Protein 9CCR (pdb70)

Structure (mmCIF, N/CA/C/O backbone):
data_9CCR
#
_entry.id   9CCR
#
_cell.length_a   73.769
_cell.length_b   90.055
_cell.length_c   95.718
_cell.angle_alpha   90.000
_cell.angle_beta   90.000
_cell.angle_gamma   90.000
#
_symmetry.space_group_name_H-M   'P 21 21 21'
#
loop_
_entity.id
_entity.type
_entity.pdbx_description
1 polymer Thioesterase
2 non-polymer 'POTASSIUM ION'
3 non-polymer DODECYL-COA
4 water water
#
loop_
_atom_site.group_PDB
_atom_site.id
_atom_site.type_symbol
_atom_site.label_atom_id
_atom_site.label_alt_id
_atom_site.label_comp_id
_atom_site.label_asym_id
_atom_site.label_entity_id
_atom_site.label_seq_id
_atom_site.pdbx_PDB_ins_code
_atom_site.Cartn_x
_atom_site.Cartn_y
_atom_site.Cartn_z
_atom_site.occupancy
_atom_site.B_iso_or_equiv
_atom_site.auth_seq_id
_atom_site.auth_comp_id
_atom_site.auth_asym_id
_atom_site.auth_atom_id
_atom_site.pdbx_PDB_model_num
ATOM 1 N N . ALA A 1 27 ? -8.34198 -7.68852 -8.80905 1.000 63.08946 3 ALA A N 1
ATOM 2 C CA . ALA A 1 27 ? -7.89605 -8.21093 -7.52154 1.000 54.85212 3 ALA A CA 1
ATOM 3 C C . ALA A 1 27 ? -6.66699 -7.45207 -7.05990 1.000 50.60250 3 ALA A C 1
ATOM 4 O O . ALA A 1 27 ? -5.75267 -7.20254 -7.84371 1.000 55.67454 3 ALA A O 1
ATOM 10 N N . TYR A 1 28 ? -6.63435 -7.06498 -5.79060 1.000 47.10699 4 TYR A N 1
ATOM 11 C CA . TYR A 1 28 ? -5.46939 -6.37286 -5.26047 1.000 38.05992 4 TYR A CA 1
ATOM 12 C C . TYR A 1 28 ? -5.22513 -6.82009 -3.82788 1.000 38.59631 4 TYR A C 1
ATOM 13 O O . TYR A 1 28 ? -6.13046 -7.27779 -3.13595 1.000 44.26541 4 TYR A O 1
ATOM 31 N N . PHE A 1 29 ? -3.98356 -6.67999 -3.39512 1.000 37.72508 5 PHE A N 1
ATOM 32 C CA . PHE A 1 29 ? -3.60700 -6.89586 -2.01027 1.000 36.70482 5 PHE A CA 1
ATOM 33 C C . PHE A 1 29 ? -3.46302 -5.52896 -1.35358 1.000 33.93757 5 PHE A C 1
ATOM 34 O O . PHE A 1 29 ? -2.77013 -4.65149 -1.88313 1.000 33.21191 5 PHE A O 1
ATOM 51 N N . GLU A 1 30 ? -4.09676 -5.34627 -0.18869 1.000 34.05197 6 GLU A N 1
ATOM 52 C CA . GLU A 1 30 ? -4.19907 -4.02391 0.41859 1.000 36.16582 6 GLU A CA 1
ATOM 53 C C . GLU A 1 30 ? -3.33728 -3.90732 1.67343 1.000 32.36664 6 GLU A C 1
ATOM 54 O O . GLU A 1 30 ? -3.33498 -4.80811 2.52037 1.000 36.29231 6 GLU A O 1
ATOM 66 N N . TYR A 1 31 ? -2.62512 -2.78457 1.76891 1.000 30.38975 7 TYR A N 1
ATOM 67 C CA . TYR A 1 31 ? -1.86484 -2.33558 2.92898 1.000 38.37016 7 TYR A CA 1
ATOM 68 C C . TYR A 1 31 ? -2.40575 -0.96746 3.32636 1.000 31.63667 7 TYR A C 1
ATOM 69 O O . TYR A 1 31 ? -2.55886 -0.08469 2.47862 1.000 31.51054 7 TYR A O 1
ATOM 87 N N . ARG A 1 32 ? -2.69877 -0.78105 4.60944 1.000 30.73288 8 ARG A N 1
ATOM 88 C CA . ARG A 1 32 ? -3.16939 0.51201 5.08008 1.000 29.03455 8 ARG A CA 1
ATOM 89 C C . ARG A 1 32 ? -2.17699 1.08729 6.06987 1.000 33.62916 8 ARG A C 1
ATOM 90 O O . ARG A 1 32 ? -1.57127 0.35156 6.85453 1.000 34.92975 8 ARG A O 1
ATOM 111 N N . HIS A 1 33 ? -2.05670 2.41035 6.05554 1.000 31.06579 9 HIS A N 1
ATOM 112 C CA . HIS A 1 33 ? -1.07658 3.10784 6.88612 1.000 33.42218 9 HIS A CA 1
ATOM 113 C C . HIS A 1 33 ? -1.63963 4.44578 7.33051 1.000 28.20708 9 HIS A C 1
ATOM 114 O O . HIS A 1 33 ? -2.12165 5.22877 6.49798 1.000 28.74765 9 HIS A O 1
ATOM 128 N N . LEU A 1 34 ? -1.60473 4.69353 8.64519 1.000 29.91147 10 LEU A N 1
ATOM 129 C CA . LEU A 1 34 ? -1.86275 6.02538 9.16268 1.000 29.00929 10 LEU A CA 1
ATOM 130 C C . LEU A 1 34 ? -0.63226 6.88286 8.91388 1.000 26.09513 10 LEU A C 1
ATOM 131 O O . LEU A 1 34 ? 0.45635 6.58436 9.42759 1.000 28.89286 10 LEU A O 1
ATOM 147 N N . VAL A 1 35 ? -0.81316 7.96058 8.16388 1.000 27.07304 11 VAL A N 1
ATOM 148 C CA . VAL A 1 35 ? 0.30316 8.83138 7.80477 1.000 23.07909 11 VAL A CA 1
ATOM 149 C C . VAL A 1 35 ? 0.79809 9.52212 9.06792 1.000 26.51763 11 VAL A C 1
ATOM 150 O O . VAL A 1 35 ? 0.00477 10.13344 9.78426 1.000 25.50718 11 VAL A O 1
ATOM 163 N N . THR A 1 36 ? 2.10848 9.43228 9.33023 1.000 28.50161 12 THR A N 1
ATOM 164 C CA . THR A 1 36 ? 2.73166 9.88370 10.57611 1.000 27.51449 12 THR A CA 1
ATOM 165 C C . THR A 1 36 ? 3.28781 11.29477 10.39219 1.000 26.96888 12 THR A C 1
ATOM 166 O O . THR A 1 36 ? 3.40179 11.78184 9.27612 1.000 26.66911 12 THR A O 1
ATOM 177 N N . PHE A 1 37 ? 3.67593 11.93880 11.50845 1.000 26.33306 13 PHE A N 1
ATOM 178 C CA . PHE A 1 37 ? 4.36622 13.22425 11.35669 1.000 26.15631 13 PHE A CA 1
ATOM 179 C C . PHE A 1 37 ? 5.71369 13.04060 10.64673 1.000 23.20313 13 PHE A C 1
ATOM 180 O O . PHE A 1 37 ? 6.10985 13.88252 9.83164 1.000 26.32558 13 PHE A O 1
ATOM 197 N N . ALA A 1 38 ? 6.40102 11.93110 10.93078 1.000 26.20954 14 ALA A N 1
ATOM 198 C CA . ALA A 1 38 ? 7.68958 11.64363 10.34873 1.000 21.92377 14 ALA A CA 1
ATOM 199 C C . ALA A 1 38 ? 7.59278 11.53125 8.83525 1.000 24.19739 14 ALA A C 1
ATOM 200 O O . ALA A 1 38 ? 8.55954 11.82393 8.13799 1.000 25.82051 14 ALA A O 1
ATOM 207 N N . ASP A 1 39 ? 6.41812 11.10316 8.33122 1.000 23.08819 15 ASP A N 1
ATOM 208 C CA . ASP A 1 39 ? 6.17084 10.95831 6.90397 1.000 23.44712 15 ASP A CA 1
ATOM 209 C C . ASP A 1 39 ? 6.13831 12.29660 6.18174 1.000 22.69301 15 ASP A C 1
ATOM 210 O O . ASP A 1 39 ? 6.25783 12.32493 4.94895 1.000 23.57792 15 ASP A O 1
ATOM 219 N N . THR A 1 40 ? 5.89457 13.38848 6.90994 1.000 22.75508 16 THR A N 1
ATOM 220 C CA . THR A 1 40 ? 5.69858 14.68119 6.29288 1.000 24.34210 16 THR A CA 1
ATOM 221 C C . THR A 1 40 ? 7.01739 15.42397 6.18431 1.000 23.36307 16 THR A C 1
ATOM 222 O O . THR A 1 40 ? 8.04432 14.99394 6.70933 1.000 25.26174 16 THR A O 1
ATOM 233 N N . ASN A 1 41 ? 6.98245 16.52052 5.41362 1.000 26.10715 17 ASN A N 1
ATOM 234 C CA . ASN A 1 41 ? 8.09263 17.44865 5.31622 1.000 24.04876 17 ASN A CA 1
ATOM 235 C C . ASN A 1 41 ? 7.54566 18.86612 5.45708 1.000 25.55389 17 ASN A C 1
ATOM 236 O O . ASN A 1 41 ? 6.35237 19.06341 5.60942 1.000 27.46767 17 ASN A O 1
ATOM 247 N N . LEU A 1 42 ? 8.44204 19.85110 5.40835 1.000 24.93173 18 LEU A N 1
ATOM 248 C CA . LEU A 1 42 ? 8.08368 21.23407 5.68548 1.000 24.97940 18 LEU A CA 1
ATOM 249 C C . LEU A 1 42 ? 7.02197 21.78599 4.73607 1.000 34.48641 18 LEU A C 1
ATOM 250 O O . LEU A 1 42 ? 6.33171 22.72969 5.10505 1.000 30.07616 18 LEU A O 1
ATOM 266 N N . VAL A 1 43 ? 6.91652 21.27776 3.50063 1.000 28.60409 19 VAL A N 1
ATOM 267 C CA . VAL A 1 43 ? 5.81298 21.69254 2.63017 1.000 36.86673 19 VAL A CA 1
ATOM 268 C C . VAL A 1 43 ? 4.45842 21.34367 3.23650 1.000 37.15297 19 VAL A C 1
ATOM 269 O O . VAL A 1 43 ? 3.43978 21.93760 2.86039 1.000 40.37242 19 VAL A O 1
ATOM 282 N N . GLY A 1 44 ? 4.41035 20.39825 4.16951 1.000 32.95317 20 GLY A N 1
ATOM 283 C CA . GLY A 1 44 ? 3.16954 20.02062 4.81663 1.000 32.63812 20 GLY A CA 1
ATOM 284 C C . GLY A 1 44 ? 2.53804 18.74331 4.31138 1.000 33.46358 20 GLY A C 1
ATOM 285 O O . GLY A 1 44 ? 1.49303 18.33226 4.83636 1.000 34.90379 20 GLY A O 1
ATOM 289 N N . ASN A 1 45 ? 3.12769 18.10092 3.31405 1.000 26.40476 21 ASN A N 1
ATOM 290 C CA . ASN A 1 45 ? 2.59185 16.88527 2.73143 1.000 24.78409 21 ASN A CA 1
ATOM 291 C C . ASN A 1 45 ? 3.58187 15.75599 2.97250 1.000 22.09142 21 ASN A C 1
ATOM 292 O O . ASN A 1 45 ? 4.59829 15.92597 3.63992 1.000 24.11090 21 ASN A O 1
ATOM 303 N N . VAL A 1 46 ? 3.23471 14.57714 2.48769 1.000 23.32557 22 VAL A N 1
ATOM 304 C CA . VAL A 1 46 ? 4.07684 13.40474 2.66991 1.000 22.73458 22 VAL A CA 1
ATOM 305 C C . VAL A 1 46 ? 5.26267 13.47446 1.71187 1.000 24.85161 22 VAL A C 1
ATOM 306 O O . VAL A 1 46 ? 5.09456 13.56249 0.49470 1.000 24.46202 22 VAL A O 1
ATOM 319 N N . TYR A 1 47 ? 6.46924 13.40091 2.26253 1.000 22.52660 23 TYR A N 1
ATOM 320 C CA . TYR A 1 47 ? 7.68002 13.39375 1.45271 1.000 26.96447 23 TYR A CA 1
ATOM 321 C C . TYR A 1 47 ? 7.65813 12.22249 0.47670 1.000 22.77186 23 TYR A C 1
ATOM 322 O O . TYR A 1 47 ? 7.28151 11.09399 0.82542 1.000 22.67982 23 TYR A O 1
ATOM 340 N N . PHE A 1 48 ? 8.10210 12.48717 -0.76184 1.000 21.36966 24 PHE A N 1
ATOM 341 C CA . PHE A 1 48 ? 7.79373 11.57778 -1.86508 1.000 23.11893 24 PHE A CA 1
ATOM 342 C C . PHE A 1 48 ? 8.35097 10.17538 -1.66041 1.000 24.25480 24 PHE A C 1
ATOM 343 O O . PHE A 1 48 ? 7.71475 9.20204 -2.07923 1.000 25.19850 24 PHE A O 1
ATOM 360 N N . THR A 1 49 ? 9.50980 10.03251 -1.00589 1.000 22.99664 25 THR A N 1
ATOM 361 C CA . THR A 1 49 ? 10.07989 8.69299 -0.89860 1.000 23.85820 25 THR A CA 1
ATOM 362 C C . THR A 1 49 ? 9.23394 7.75118 -0.03700 1.000 27.66212 25 THR A C 1
ATOM 363 O O . THR A 1 49 ? 9.37261 6.53088 -0.17141 1.000 23.87476 25 THR A O 1
ATOM 374 N N . ASN A 1 50 ? 8.38152 8.27278 0.84975 1.000 26.06216 26 ASN A N 1
ATOM 375 C CA . ASN A 1 50 ? 7.59959 7.38477 1.70996 1.000 22.49232 26 ASN A CA 1
ATOM 376 C C . ASN A 1 50 ? 6.60132 6.57178 0.90167 1.000 25.64486 26 ASN A C 1
ATOM 377 O O . ASN A 1 50 ? 6.28397 5.44449 1.27413 1.000 25.98310 26 ASN A O 1
ATOM 388 N N . TYR A 1 51 ? 6.13551 7.09763 -0.23240 1.000 22.72565 27 TYR A N 1
ATOM 389 C CA . TYR A 1 51 ? 5.23706 6.32505 -1.09706 1.000 25.61099 27 TYR A CA 1
ATOM 390 C C . TYR A 1 51 ? 5.93942 5.08728 -1.64630 1.000 27.60688 27 TYR A C 1
ATOM 391 O O . TYR A 1 51 ? 5.30253 4.02636 -1.85755 1.000 25.70269 27 TYR A O 1
ATOM 409 N N A LEU A 1 52 ? 7.24106 5.21101 -1.92181 0.580 25.05687 28 LEU A N 1
ATOM 410 N N B LEU A 1 52 ? 7.24404 5.20132 -1.90598 0.420 25.02591 28 LEU A N 1
ATOM 411 C CA A LEU A 1 52 ? 8.03017 4.06578 -2.34916 0.580 27.74589 28 LEU A CA 1
ATOM 412 C CA B LEU A 1 52 ? 8.02305 4.05146 -2.34284 0.420 27.69984 28 LEU A CA 1
ATOM 413 C C A LEU A 1 52 ? 8.26262 3.10591 -1.19173 0.580 27.14738 28 LEU A C 1
ATOM 414 C C B LEU A 1 52 ? 8.27458 3.09702 -1.18739 0.420 27.13331 28 LEU A C 1
ATOM 415 O O A LEU A 1 52 ? 8.15051 1.88851 -1.36524 0.580 25.04763 28 LEU A O 1
ATOM 416 O O B LEU A 1 52 ? 8.19871 1.87622 -1.35994 0.420 25.01898 28 LEU A O 1
ATOM 447 N N . SER A 1 53 ? 8.58712 3.63233 -0.00165 1.000 23.93502 29 SER A N 1
ATOM 448 C CA . SER A 1 53 ? 8.70425 2.77534 1.18140 1.000 24.25820 29 SER A CA 1
ATOM 449 C C . SER A 1 53 ? 7.46340 1.90131 1.37269 1.000 24.24386 29 SER A C 1
ATOM 450 O O . SER A 1 53 ? 7.57048 0.72721 1.74823 1.000 26.88729 29 SER A O 1
ATOM 458 N N . TRP A 1 54 ? 6.27621 2.47825 1.18389 1.000 24.86144 30 TRP A N 1
ATOM 459 C CA . TRP A 1 54 ? 5.04630 1.70766 1.39215 1.000 25.17052 30 TRP A CA 1
ATOM 460 C C . TRP A 1 54 ? 4.91205 0.57327 0.38324 1.000 25.36651 30 TRP A C 1
ATOM 461 O O . TRP A 1 54 ? 4.18874 -0.38664 0.64790 1.000 28.94789 30 TRP A O 1
ATOM 482 N N . GLN A 1 55 ? 5.56484 0.67419 -0.77049 1.000 24.13072 31 GLN A N 1
ATOM 483 C CA . GLN A 1 55 ? 5.55593 -0.45414 -1.70208 1.000 26.76075 31 GLN A CA 1
ATOM 484 C C . GLN A 1 55 ? 6.20033 -1.66781 -1.05411 1.000 28.39991 31 GLN A C 1
ATOM 485 O O . GLN A 1 55 ? 5.67183 -2.78346 -1.12795 1.000 29.83668 31 GLN A O 1
ATOM 499 N N . GLY A 1 56 ? 7.35521 -1.46442 -0.41715 1.000 30.30458 32 GLY A N 1
ATOM 500 C CA . GLY A 1 56 ? 8.00447 -2.55245 0.30432 1.000 32.65214 32 GLY A CA 1
ATOM 501 C C . GLY A 1 56 ? 7.18055 -3.06179 1.47116 1.000 32.86789 32 GLY A C 1
ATOM 502 O O . GLY A 1 56 ? 7.05587 -4.26820 1.68683 1.000 33.35304 32 GLY A O 1
ATOM 506 N N . ALA A 1 57 ? 6.62933 -2.14437 2.27251 1.000 30.64823 33 ALA A N 1
ATOM 507 C CA . ALA A 1 57 ? 5.81716 -2.57625 3.40186 1.000 33.38254 33 ALA A CA 1
ATOM 508 C C . ALA A 1 57 ? 4.62317 -3.38250 2.92537 1.000 35.30812 33 ALA A C 1
ATOM 509 O O . ALA A 1 57 ? 4.21032 -4.35167 3.57410 1.000 34.40738 33 ALA A O 1
ATOM 516 N N . CYS A 1 58 ? 4.05918 -2.99443 1.78659 1.000 29.59495 34 CYS A N 1
ATOM 517 C CA . CYS A 1 58 ? 2.89223 -3.69911 1.28297 1.000 28.80903 34 CYS A CA 1
ATOM 518 C C . CYS A 1 58 ? 3.29361 -5.08289 0.80529 1.000 32.70011 34 CYS A C 1
ATOM 519 O O . CYS A 1 58 ? 2.64259 -6.08004 1.12516 1.000 35.50580 34 CYS A O 1
ATOM 527 N N . ALA A 1 59 ? 4.37260 -5.15046 0.03276 1.000 31.99873 35 ALA A N 1
ATOM 528 C CA . ALA A 1 59 ? 4.81627 -6.42748 -0.51616 1.000 36.77230 35 ALA A CA 1
ATOM 529 C C . ALA A 1 59 ? 5.23075 -7.38842 0.58542 1.000 39.06614 35 ALA A C 1
ATOM 530 O O . ALA A 1 59 ? 4.99206 -8.59774 0.48141 1.000 38.07501 35 ALA A O 1
ATOM 537 N N A GLU A 1 60 ? 5.82051 -6.87153 1.66006 0.440 36.81678 36 GLU A N 1
ATOM 538 N N B GLU A 1 60 ? 5.86922 -6.86878 1.64640 0.560 36.80475 36 GLU A N 1
ATOM 539 C CA A GLU A 1 60 ? 6.21968 -7.73252 2.76486 0.440 38.75167 36 GLU A CA 1
ATOM 540 C CA B GLU A 1 60 ? 6.21802 -7.69267 2.80449 0.560 38.77653 36 GLU A CA 1
ATOM 541 C C A GLU A 1 60 ? 5.00482 -8.29446 3.49386 0.440 38.82615 36 GLU A C 1
ATOM 542 C C B GLU A 1 60 ? 4.97536 -8.30660 3.42615 0.560 38.82324 36 GLU A C 1
ATOM 543 O O A GLU A 1 60 ? 4.99002 -9.47151 3.87254 0.440 40.80949 36 GLU A O 1
ATOM 544 O O B GLU A 1 60 ? 4.92343 -9.51197 3.69794 0.560 40.71110 36 GLU A O 1
ATOM 567 N N . ARG A 1 61 ? 3.96619 -7.47809 3.68274 1.000 36.03735 37 ARG A N 1
ATOM 568 C CA . ARG A 1 61 ? 2.72645 -7.99081 4.24299 1.000 45.14357 37 ARG A CA 1
ATOM 569 C C . ARG A 1 61 ? 2.17003 -9.09241 3.35497 1.000 42.78208 37 ARG A C 1
ATOM 570 O O . ARG A 1 61 ? 1.68044 -10.11615 3.84634 1.000 43.07892 37 ARG A O 1
ATOM 591 N N . PHE A 1 62 ? 2.29126 -8.92430 2.02924 1.000 39.38691 38 PHE A N 1
ATOM 592 C CA . PHE A 1 62 ? 1.80758 -9.94442 1.10813 1.000 44.00173 38 PHE A CA 1
ATOM 593 C C . PHE A 1 62 ? 2.59055 -11.24058 1.26676 1.000 43.96271 38 PHE A C 1
ATOM 594 O O . PHE A 1 62 ? 2.00756 -12.33145 1.30164 1.000 45.42621 38 PHE A O 1
ATOM 611 N N . LEU A 1 63 ? 3.92218 -11.13828 1.34891 1.000 44.03859 39 LEU A N 1
ATOM 612 C CA . LEU A 1 63 ? 4.75436 -12.32687 1.49421 1.000 43.90668 39 LEU A CA 1
ATOM 613 C C . LEU A 1 63 ? 4.42232 -13.06323 2.78257 1.000 44.01945 39 LEU A C 1
ATOM 614 O O . LEU A 1 63 ? 4.25605 -14.29099 2.79295 1.000 51.94155 39 LEU A O 1
ATOM 630 N N . ALA A 1 64 ? 4.33837 -12.32764 3.88470 1.000 51.83350 40 ALA A N 1
ATOM 631 C CA . ALA A 1 64 ? 4.07157 -12.96742 5.16417 1.000 52.81477 40 ALA A CA 1
ATOM 632 C C . ALA A 1 64 ? 2.78939 -13.78169 5.10245 1.000 60.29027 40 ALA A C 1
ATOM 633 O O . ALA A 1 64 ? 2.74914 -14.93872 5.54330 1.000 60.90938 40 ALA A O 1
ATOM 640 N N . GLU A 1 65 ? 1.73989 -13.21167 4.51520 1.000 50.60473 41 GLU A N 1
ATOM 641 C CA . GLU A 1 65 ? 0.44982 -13.88566 4.51107 1.000 55.99676 41 GLU A CA 1
ATOM 642 C C . GLU A 1 65 ? 0.33851 -14.94862 3.42710 1.000 52.50487 41 GLU A C 1
ATOM 643 O O . GLU A 1 65 ? -0.35340 -15.94701 3.63121 1.000 58.98846 41 GLU A O 1
ATOM 655 N N . LYS A 1 66 ? 0.98599 -14.76654 2.27122 1.000 56.97129 42 LYS A N 1
ATOM 656 C CA . LYS A 1 66 ? 0.69382 -15.59136 1.10478 1.000 59.80232 42 LYS A CA 1
ATOM 657 C C . LYS A 1 66 ? 1.83501 -16.48334 0.64133 1.000 62.45942 42 LYS A C 1
ATOM 658 O O . LYS A 1 66 ? 1.58807 -17.37587 -0.17537 1.000 61.54243 42 LYS A O 1
ATOM 677 N N . ALA A 1 67 ? 3.06486 -16.28378 1.11746 1.000 55.47032 43 ALA A N 1
ATOM 678 C CA . ALA A 1 67 ? 4.21664 -17.03482 0.61176 1.000 53.11941 43 ALA A CA 1
ATOM 679 C C . ALA A 1 67 ? 5.14725 -17.41307 1.76018 1.000 54.90744 43 ALA A C 1
ATOM 680 O O . ALA A 1 67 ? 6.31480 -17.01175 1.79431 1.000 49.02123 43 ALA A O 1
ATOM 687 N N . PRO A 1 68 ? 4.66477 -18.24150 2.69960 1.000 51.70977 44 PRO A N 1
ATOM 688 C CA . PRO A 1 68 ? 5.50712 -18.61751 3.84718 1.000 49.86848 44 PRO A CA 1
ATOM 689 C C . PRO A 1 68 ? 6.75373 -19.39034 3.46911 1.000 59.97475 44 PRO A C 1
ATOM 690 O O . PRO A 1 68 ? 7.80724 -19.17899 4.08421 1.000 59.64589 44 PRO A O 1
ATOM 701 N N . LYS A 1 69 ? 6.67216 -20.30808 2.50042 1.000 56.12426 45 LYS A N 1
ATOM 702 C CA . LYS A 1 69 ? 7.87369 -21.04318 2.12292 1.000 54.67601 45 LYS A CA 1
ATOM 703 C C . LYS A 1 69 ? 8.93279 -20.07546 1.61556 1.000 54.71012 45 LYS A C 1
ATOM 704 O O . LYS A 1 69 ? 10.10807 -20.16794 1.98716 1.000 53.92590 45 LYS A O 1
ATOM 723 N N . THR A 1 70 ? 8.51649 -19.10483 0.80714 1.000 47.63596 46 THR A N 1
ATOM 724 C CA . THR A 1 70 ? 9.44911 -18.11854 0.28200 1.000 54.33406 46 THR A CA 1
ATOM 725 C C . THR A 1 70 ? 9.99735 -17.23451 1.39426 1.000 52.74916 46 THR A C 1
ATOM 726 O O . THR A 1 70 ? 11.19842 -16.94744 1.43013 1.000 50.95985 46 THR A O 1
ATOM 737 N N . VAL A 1 71 ? 9.13114 -16.79091 2.30701 1.000 54.86975 47 VAL A N 1
ATOM 738 C CA . VAL A 1 71 ? 9.59560 -16.02767 3.46467 1.000 53.00738 47 VAL A CA 1
ATOM 739 C C . VAL A 1 71 ? 10.58575 -16.84807 4.27676 1.000 55.46528 47 VAL A C 1
ATOM 740 O O . VAL A 1 71 ? 11.58106 -16.32166 4.78714 1.000 57.66911 47 VAL A O 1
ATOM 753 N N . ALA A 1 72 ? 10.33573 -18.15070 4.41107 1.000 56.65158 48 ALA A N 1
ATOM 754 C CA . ALA A 1 72 ? 11.28477 -18.99568 5.12209 1.000 58.52722 48 ALA A CA 1
ATOM 755 C C . ALA A 1 72 ? 12.64480 -18.97951 4.43188 1.000 64.70199 48 ALA A C 1
ATOM 756 O O . ALA A 1 72 ? 13.68521 -18.83511 5.08451 1.000 64.41671 48 ALA A O 1
ATOM 763 N N . ARG A 1 73 ? 12.66088 -19.11949 3.10466 1.000 53.08218 49 ARG A N 1
ATOM 764 C CA . ARG A 1 73 ? 13.93507 -19.05658 2.39681 1.000 60.81336 49 ARG A CA 1
ATOM 765 C C . ARG A 1 73 ? 14.58631 -17.68317 2.54156 1.000 55.62543 49 ARG A C 1
ATOM 766 O O . ARG A 1 73 ? 15.81826 -17.57112 2.52623 1.000 57.63362 49 ARG A O 1
ATOM 787 N N . MET A 1 74 ? 13.78360 -16.63278 2.68705 1.000 59.17426 50 MET A N 1
ATOM 788 C CA . MET A 1 74 ? 14.33776 -15.30073 2.89982 1.000 59.70621 50 MET A CA 1
ATOM 789 C C . MET A 1 74 ? 14.95985 -15.13929 4.28446 1.000 71.98490 50 MET A C 1
ATOM 790 O O . MET A 1 74 ? 15.65821 -14.14523 4.51764 1.000 60.55701 50 MET A O 1
ATOM 804 N N . HIS A 1 75 ? 14.71553 -16.07205 5.21271 1.000 67.85571 51 HIS A N 1
ATOM 805 C CA . HIS A 1 75 ? 15.47800 -16.07885 6.45496 1.000 67.65295 51 HIS A CA 1
ATOM 806 C C . HIS A 1 75 ? 16.87421 -16.62954 6.23254 1.000 71.95489 51 HIS A C 1
ATOM 807 O O . HIS A 1 75 ? 17.78855 -16.31322 7.00175 1.000 66.43423 51 HIS A O 1
ATOM 821 N N . ASP A 1 76 ? 17.04833 -17.44060 5.19109 1.000 61.09054 52 ASP A N 1
ATOM 822 C CA . ASP A 1 76 ? 18.32637 -18.06738 4.88853 1.000 68.27520 52 ASP A CA 1
ATOM 823 C C . ASP A 1 76 ? 19.10551 -17.23845 3.86983 1.000 68.83398 52 ASP A C 1
ATOM 824 O O . ASP A 1 76 ? 19.81666 -16.29839 4.24015 1.000 64.41601 52 ASP A O 1
ATOM 833 N N . ASP A 1 77 ? 18.96059 -17.56149 2.58182 1.000 61.56696 53 ASP A N 1
ATOM 834 C CA . ASP A 1 77 ? 19.79180 -16.96487 1.54635 1.000 64.16736 53 ASP A CA 1
ATOM 835 C C . ASP A 1 77 ? 19.02339 -16.29524 0.41451 1.000 62.50204 53 ASP A C 1
ATOM 836 O O . ASP A 1 77 ? 19.66021 -15.77162 -0.50534 1.000 57.02225 53 ASP A O 1
ATOM 845 N N . LEU A 1 78 ? 17.69209 -16.27644 0.44720 1.000 56.34840 54 LEU A N 1
ATOM 846 C CA . LEU A 1 78 ? 16.91630 -15.70837 -0.64740 1.000 55.30329 54 LEU A CA 1
ATOM 847 C C . LEU A 1 78 ? 16.72527 -14.21673 -0.40678 1.000 58.01813 54 LEU A C 1
ATOM 848 O O . LEU A 1 78 ? 16.12382 -13.81777 0.60065 1.000 53.44344 54 LEU A O 1
ATOM 864 N N . ALA A 1 79 ? 17.20309 -13.39532 -1.34626 1.000 45.76964 55 ALA A N 1
ATOM 865 C CA . ALA A 1 79 ? 17.06265 -11.94484 -1.26494 1.000 47.84322 55 ALA A CA 1
ATOM 866 C C . ALA A 1 79 ? 16.30605 -11.45160 -2.48542 1.000 41.46564 55 ALA A C 1
ATOM 867 O O . ALA A 1 79 ? 16.75660 -11.64917 -3.62154 1.000 45.57052 55 ALA A O 1
ATOM 874 N N . LEU A 1 80 ? 15.15889 -10.82269 -2.25341 1.000 43.15469 56 LEU A N 1
ATOM 875 C CA . LEU A 1 80 ? 14.40439 -10.17134 -3.31738 1.000 43.21476 56 L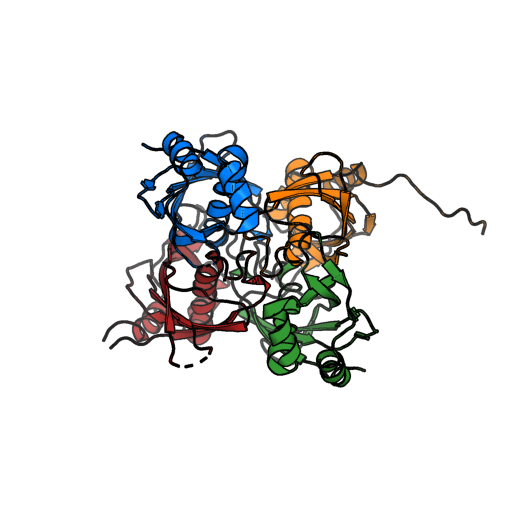EU A CA 1
ATOM 876 C C . LEU A 1 80 ? 14.86320 -8.72377 -3.40102 1.000 45.72670 56 LEU A C 1
ATOM 877 O O . LEU A 1 80 ? 14.60038 -7.93996 -2.48560 1.000 46.82837 56 LEU A O 1
ATOM 893 N N . VAL A 1 81 ? 15.51155 -8.36014 -4.51190 1.000 36.05388 57 VAL A N 1
ATOM 894 C CA . VAL A 1 81 ? 16.16854 -7.06369 -4.65089 1.000 35.02909 57 VAL A CA 1
ATOM 895 C C . VAL A 1 81 ? 15.46147 -6.22788 -5.71043 1.000 29.65744 57 VAL A C 1
ATOM 896 O O . VAL A 1 81 ? 15.06718 -6.72977 -6.76818 1.000 33.66363 57 VAL A O 1
ATOM 909 N N . THR A 1 82 ? 15.32252 -4.94439 -5.42920 1.000 28.79922 58 THR A N 1
ATOM 910 C CA . THR A 1 82 ? 14.65160 -4.04697 -6.33568 1.000 27.48496 58 THR A CA 1
ATOM 911 C C . THR A 1 82 ? 15.55179 -3.76250 -7.52970 1.000 30.85513 58 THR A C 1
ATOM 912 O O . THR A 1 82 ? 16.71256 -3.39389 -7.36456 1.000 28.18182 58 THR A O 1
ATOM 923 N N . SER A 1 83 ? 15.02840 -3.97064 -8.73327 1.000 26.84779 59 SER A N 1
ATOM 924 C CA . SER A 1 83 ? 15.74890 -3.61663 -9.94721 1.000 26.39194 59 SER A CA 1
ATOM 925 C C . SER A 1 83 ? 15.26624 -2.29057 -10.54727 1.000 25.46873 59 SER A C 1
ATOM 926 O O . SER A 1 83 ? 16.04378 -1.62872 -11.25621 1.000 26.97603 59 SER A O 1
ATOM 934 N N . SER A 1 84 ? 14.03607 -1.87808 -10.27943 1.000 24.92675 60 SER A N 1
ATOM 935 C CA . SER A 1 84 ? 13.57864 -0.54891 -10.68342 1.000 27.72519 60 SER A CA 1
ATOM 936 C C . SER A 1 84 ? 12.32054 -0.19143 -9.91093 1.000 25.82439 60 SER A C 1
ATOM 937 O O . SER A 1 84 ? 11.60624 -1.06668 -9.40642 1.000 27.03392 60 SER A O 1
ATOM 945 N N . CYS A 1 85 ? 12.05265 1.10980 -9.81206 1.000 24.13393 61 CYS A N 1
ATOM 946 C CA . CYS A 1 85 ? 10.78030 1.55381 -9.24263 1.000 23.87284 61 CYS A CA 1
ATOM 947 C C . CYS A 1 85 ? 10.37544 2.87688 -9.86916 1.000 25.22678 61 CYS A C 1
ATOM 948 O O . CYS A 1 85 ? 11.19024 3.57768 -10.47291 1.000 28.90596 61 CYS A O 1
ATOM 956 N N . SER A 1 86 ? 9.09949 3.22634 -9.69413 1.000 24.75877 62 SER A N 1
ATOM 957 C CA . SER A 1 86 ? 8.60017 4.51059 -10.17411 1.000 27.03673 62 SER A CA 1
ATOM 958 C C . SER A 1 86 ? 7.35203 4.86273 -9.38639 1.000 27.96944 62 SER A C 1
ATOM 959 O O . SER A 1 86 ? 6.70019 3.99228 -8.78335 1.000 26.03229 62 SER A O 1
ATOM 967 N N . CYS A 1 87 ? 7.01629 6.15317 -9.42113 1.000 24.31991 63 CYS A N 1
ATOM 968 C CA . CYS A 1 87 ? 5.79833 6.62144 -8.76248 1.000 23.62196 63 CYS A CA 1
ATOM 969 C C . CYS A 1 87 ? 5.38174 7.95308 -9.37408 1.000 27.36777 63 CYS A C 1
ATOM 970 O O . CYS A 1 87 ? 6.22998 8.75793 -9.76352 1.000 26.22630 63 CYS A O 1
ATOM 978 N N . GLU A 1 88 ? 4.06547 8.14462 -9.48547 1.000 25.56286 64 GLU A N 1
ATOM 979 C CA . GLU A 1 88 ? 3.43981 9.37015 -9.96962 1.000 28.31032 64 GLU A CA 1
ATOM 980 C C . GLU A 1 88 ? 2.54300 9.91452 -8.86032 1.000 26.27125 64 GLU A C 1
ATOM 981 O O . GLU A 1 88 ? 1.80987 9.14640 -8.22828 1.000 27.70563 64 GLU A O 1
ATOM 993 N N . PHE A 1 89 ? 2.62773 11.22942 -8.60269 1.000 26.73310 65 PHE A N 1
ATOM 994 C CA . PHE A 1 89 ? 2.00838 11.85495 -7.42799 1.000 26.38036 65 PHE A CA 1
ATOM 995 C C . PHE A 1 89 ? 0.95061 12.82810 -7.92414 1.000 24.51635 65 PHE A C 1
ATOM 996 O O . PHE A 1 89 ? 1.29163 13.88395 -8.46933 1.000 28.43761 65 PHE A O 1
ATOM 1013 N N . PHE A 1 90 ? -0.33177 12.47546 -7.75500 1.000 23.53637 66 PHE A N 1
ATOM 1014 C CA . PHE A 1 90 ? -1.43200 13.25525 -8.30109 1.000 25.27723 66 PHE A CA 1
ATOM 1015 C C . PHE A 1 90 ? -2.04014 14.27024 -7.32488 1.000 25.65722 66 PHE A C 1
ATOM 1016 O O . PHE A 1 90 ? -2.54561 15.30467 -7.78431 1.000 27.58988 66 PHE A O 1
ATOM 1033 N N . SER A 1 91 ? -2.06680 13.96432 -6.02181 1.000 27.31291 67 SER A N 1
ATOM 1034 C CA . SER A 1 91 ? -2.67112 14.81644 -4.99725 1.000 27.18417 67 SER A CA 1
ATOM 1035 C C . SER A 1 91 ? -1.91834 14.56177 -3.71471 1.000 27.28528 67 SER A C 1
ATOM 1036 O O . SER A 1 91 ? -1.38992 13.45933 -3.51371 1.000 28.09339 67 SER A O 1
ATOM 1044 N N . GLU A 1 92 ? -1.91107 15.56484 -2.82956 1.000 28.03426 68 GLU A N 1
ATOM 1045 C CA . GLU A 1 92 ? -1.15149 15.47255 -1.57827 1.000 30.14782 68 GLU A CA 1
ATOM 1046 C C . GLU A 1 92 ? -1.80200 14.53642 -0.56694 1.000 28.47853 68 GLU A C 1
ATOM 1047 O O . GLU A 1 92 ? -3.03008 14.42690 -0.48651 1.000 29.77957 68 GLU A O 1
ATOM 1059 N N . LEU A 1 93 ? -0.95273 13.88124 0.22989 1.000 24.96527 69 LEU A N 1
ATOM 1060 C CA . LEU A 1 93 ? -1.34196 13.30096 1.51918 1.000 27.48441 69 LEU A CA 1
ATOM 1061 C C . LEU A 1 93 ? -0.75577 14.11635 2.66034 1.000 28.70991 69 LEU A C 1
ATOM 1062 O O . LEU A 1 93 ? 0.30044 14.74220 2.52212 1.000 25.57558 69 LEU A O 1
ATOM 1078 N N . TYR A 1 94 ? -1.46143 14.07071 3.79364 1.000 27.53836 70 TYR A N 1
ATOM 1079 C CA . TYR A 1 94 ? -1.17603 14.86136 4.97852 1.000 25.66309 70 TYR A CA 1
ATOM 1080 C C . TYR A 1 94 ? -1.09059 13.94103 6.18802 1.000 26.01246 70 TYR A C 1
ATOM 1081 O O . TYR A 1 94 ? -1.65520 12.84737 6.20449 1.000 26.08918 70 TYR A O 1
ATOM 1099 N N . ALA A 1 95 ? -0.35240 14.38540 7.19884 1.000 26.67166 71 ALA A N 1
ATOM 1100 C CA . ALA A 1 95 ? -0.35801 13.69347 8.48647 1.000 26.76069 71 ALA A CA 1
ATOM 1101 C C . ALA A 1 95 ? -1.78320 13.37506 8.95710 1.000 27.22918 71 ALA A C 1
ATOM 1102 O O . ALA A 1 95 ? -2.69836 14.20071 8.86870 1.000 28.40521 71 ALA A O 1
ATOM 1109 N N . LEU A 1 96 ? -1.97168 12.16348 9.48034 1.000 27.59721 72 LEU A N 1
ATOM 1110 C CA . LEU A 1 96 ? -3.23478 11.65851 10.02592 1.000 30.58421 72 LEU A CA 1
ATOM 1111 C C . LEU A 1 96 ? -4.26740 11.29836 8.95375 1.000 30.53867 72 LEU A C 1
ATOM 1112 O O . LEU A 1 96 ? -5.37383 10.84071 9.31842 1.000 30.77649 72 LEU A O 1
ATOM 1128 N N . ASP A 1 97 ? -3.96171 11.47899 7.67356 1.000 27.97252 73 ASP A N 1
ATOM 1129 C CA . ASP A 1 97 ? -4.65499 10.73716 6.63016 1.000 30.30609 73 ASP A CA 1
ATOM 1130 C C . ASP A 1 97 ? -4.37789 9.25339 6.79665 1.000 32.37577 73 ASP A C 1
ATOM 1131 O O . ASP A 1 97 ? -3.34611 8.85363 7.35602 1.000 29.02455 73 ASP A O 1
ATOM 1140 N N . THR A 1 98 ? -5.30779 8.42932 6.31601 1.000 31.69440 74 THR A N 1
ATOM 1141 C CA . THR A 1 98 ? -5.05474 7.00613 6.11877 1.000 27.72599 74 THR A CA 1
ATOM 1142 C C . THR A 1 98 ? -4.93610 6.71781 4.63469 1.000 30.12285 74 THR A C 1
ATOM 1143 O O . THR A 1 98 ? -5.77927 7.16655 3.85344 1.000 29.56970 74 THR A O 1
ATOM 1154 N N . VAL A 1 99 ? -3.84707 6.05314 4.24159 1.000 26.94628 75 VAL A N 1
ATOM 1155 C CA . VAL A 1 99 ? -3.59940 5.69986 2.83737 1.000 25.02128 75 VAL A CA 1
ATOM 1156 C C . VAL A 1 99 ? -3.81336 4.19982 2.70994 1.000 29.42811 75 VAL A C 1
ATOM 1157 O O . VAL A 1 99 ? -3.41146 3.41677 3.58869 1.000 29.22879 75 VAL A O 1
ATOM 1170 N N . SER A 1 100 ? -4.52278 3.81471 1.65475 1.000 29.73617 76 SER A N 1
ATOM 1171 C CA . SER A 1 100 ? -4.72123 2.42513 1.26917 1.000 30.48818 76 SER A CA 1
ATOM 1172 C C . SER A 1 100 ? -3.82054 2.18730 0.06407 1.000 28.74800 76 SER A C 1
ATOM 1173 O O . SER A 1 100 ? -3.97275 2.85489 -0.97045 1.000 29.57079 76 SER A O 1
ATOM 1181 N N . VAL A 1 101 ? -2.83916 1.30214 0.22164 1.000 28.90090 77 VAL A N 1
ATOM 1182 C CA . VAL A 1 101 ? -1.89193 0.96871 -0.83943 1.000 27.64675 77 VAL A CA 1
ATOM 1183 C C . VAL A 1 101 ? -2.33570 -0.36683 -1.42331 1.000 29.89960 77 VAL A C 1
ATOM 1184 O O . VAL A 1 101 ? -2.46066 -1.36323 -0.70420 1.000 32.92986 77 VAL A O 1
ATOM 1197 N N . ARG A 1 102 ? -2.63767 -0.38582 -2.71772 1.000 30.07705 78 ARG A N 1
ATOM 1198 C CA . ARG A 1 102 ? -3.28442 -1.53326 -3.34504 1.000 26.80024 78 ARG A CA 1
ATOM 1199 C C . ARG A 1 102 ? -2.32006 -2.08371 -4.38737 1.000 29.00697 78 ARG A C 1
ATOM 1200 O O . ARG A 1 102 ? -1.95288 -1.37610 -5.32640 1.000 29.64054 78 ARG A O 1
ATOM 1221 N N . MET A 1 103 ? -1.89759 -3.32726 -4.19948 1.000 28.18362 79 MET A N 1
ATOM 1222 C CA . MET A 1 103 ? -0.87117 -3.95588 -5.02915 1.000 29.25764 79 MET A CA 1
ATOM 1223 C C . MET A 1 103 ? -1.49817 -4.98783 -5.95253 1.000 27.95353 79 MET A C 1
ATOM 1224 O O . MET A 1 103 ? -2.32048 -5.80293 -5.51618 1.000 29.90666 79 MET A O 1
ATOM 1238 N N . SER A 1 104 ? -1.12013 -4.93376 -7.24095 1.000 28.68280 80 SER A N 1
ATOM 1239 C CA . SER A 1 104 ? -1.52166 -5.92132 -8.23309 1.000 29.64092 80 SER A CA 1
ATOM 1240 C C . SER A 1 104 ? -0.28471 -6.36270 -9.00457 1.000 33.15033 80 SER A C 1
ATOM 1241 O O . SER A 1 104 ? 0.77373 -5.72900 -8.93769 1.000 31.14193 80 SER A O 1
ATOM 1249 N N . LEU A 1 105 ? -0.41544 -7.45499 -9.74137 1.000 31.17708 81 LEU A N 1
ATOM 1250 C CA . LEU A 1 105 ? 0.68338 -7.95651 -10.56038 1.000 32.52242 81 LEU A CA 1
ATOM 1251 C C . LEU A 1 105 ? 0.62334 -7.30268 -11.93814 1.000 33.79223 81 LEU A C 1
ATOM 1252 O O . LEU A 1 105 ? -0.41301 -7.33777 -12.60269 1.000 35.21244 81 LEU A O 1
ATOM 1268 N N . VAL A 1 106 ? 1.71747 -6.67693 -12.34871 1.000 29.25419 82 VAL A N 1
ATOM 1269 C CA . VAL A 1 106 ? 1.81178 -6.09628 -13.68059 1.000 29.36267 82 VAL A CA 1
ATOM 1270 C C . VAL A 1 106 ? 2.47655 -7.04875 -14.65804 1.000 37.44182 82 VAL A C 1
ATOM 1271 O O . VAL A 1 106 ? 2.03745 -7.17039 -15.81042 1.000 34.29111 82 VAL A O 1
ATOM 1284 N N . GLY A 1 107 ? 3.50139 -7.75434 -14.20526 1.000 30.50538 83 GLY A N 1
ATOM 1285 C CA . GLY A 1 107 ? 4.17085 -8.69173 -15.09033 1.000 32.26844 83 GLY A CA 1
ATOM 1286 C C . GLY A 1 107 ? 5.08037 -9.61010 -14.31950 1.000 34.67076 83 GLY A C 1
ATOM 1287 O O . GLY A 1 107 ? 5.50454 -9.29824 -13.19947 1.000 30.98382 83 GLY A O 1
ATOM 1291 N N . ILE A 1 108 ? 5.38496 -10.75321 -14.94300 1.000 33.60182 84 ILE A N 1
ATOM 1292 C CA . ILE A 1 108 ? 6.26655 -11.72155 -14.30676 1.000 40.32017 84 ILE A CA 1
ATOM 1293 C C . ILE A 1 108 ? 6.93178 -12.53970 -15.39787 1.000 35.77243 84 ILE A C 1
ATOM 1294 O O . ILE A 1 108 ? 6.28860 -12.91040 -16.38525 1.000 36.98538 84 ILE A O 1
ATOM 1310 N N . ASP A 1 109 ? 8.22113 -12.81605 -15.23015 1.000 36.25857 85 ASP A N 1
ATOM 1311 C CA . ASP A 1 109 ? 8.87526 -13.81671 -16.08355 1.000 37.75010 85 ASP A CA 1
ATOM 1312 C C . ASP A 1 109 ? 9.58571 -14.81401 -15.17016 1.000 47.03012 85 ASP A C 1
ATOM 1313 O O . ASP A 1 109 ? 9.23115 -14.99980 -13.99436 1.000 44.20266 85 ASP A O 1
ATOM 1322 N N . PHE A 1 110 ? 10.60421 -15.48351 -15.70307 1.000 39.95035 86 PHE A N 1
ATOM 1323 C CA . PHE A 1 110 ? 11.25440 -16.53128 -14.92934 1.000 42.47763 86 PHE A CA 1
ATOM 1324 C C . PHE A 1 110 ? 12.10439 -15.98465 -13.79394 1.000 46.66802 86 PHE A C 1
ATOM 1325 O O . PHE A 1 110 ? 12.31339 -16.69507 -12.80811 1.000 49.75579 86 PHE A O 1
ATOM 1342 N N . HIS A 1 111 ? 12.55997 -14.73772 -13.88806 1.000 38.68870 87 HIS A N 1
ATOM 1343 C CA . HIS A 1 111 ? 13.45595 -14.16110 -12.89569 1.000 46.74924 87 HIS A CA 1
ATOM 1344 C C . HIS A 1 111 ? 12.92028 -12.93376 -12.16442 1.000 42.45235 87 HIS A C 1
ATOM 1345 O O . HIS A 1 111 ? 13.36234 -12.67986 -11.03970 1.000 40.56306 87 HIS A O 1
ATOM 1359 N N . GLN A 1 112 ? 12.01139 -12.15512 -12.75644 1.000 34.20274 88 GLN A N 1
ATOM 1360 C CA . GLN A 1 112 ? 11.62947 -10.87093 -12.18309 1.000 35.08884 88 GLN A CA 1
ATOM 1361 C C . GLN A 1 112 ? 10.11252 -10.72517 -12.09328 1.000 31.85803 88 GLN A C 1
ATOM 1362 O O . GLN A 1 112 ? 9.34743 -11.38783 -12.80723 1.000 35.08616 88 GLN A O 1
ATOM 1376 N N . ILE A 1 113 ? 9.70807 -9.83311 -11.20200 1.000 30.46375 89 ILE A N 1
ATOM 1377 C CA . ILE A 1 113 ? 8.31727 -9.59071 -10.85775 1.000 30.02111 89 ILE A CA 1
ATOM 1378 C C . ILE A 1 113 ? 8.10954 -8.09405 -10.86972 1.000 28.89154 89 ILE A C 1
ATOM 1379 O O . ILE A 1 113 ? 8.83242 -7.36641 -10.18579 1.000 33.21735 89 ILE A O 1
ATOM 1395 N N . THR A 1 114 ? 7.08592 -7.63759 -11.57094 1.000 28.65898 90 THR A N 1
ATOM 1396 C CA . THR A 1 114 ? 6.72146 -6.22667 -11.56949 1.000 27.01317 90 THR A CA 1
ATOM 1397 C C . THR A 1 114 ? 5.35707 -6.09546 -10.90928 1.000 29.72246 90 THR A C 1
ATOM 1398 O O . THR A 1 114 ? 4.36966 -6.68466 -11.38022 1.000 28.20898 90 THR A O 1
ATOM 1409 N N A MET A 1 115 ? 5.30727 -5.34156 -9.81484 0.370 28.20002 91 MET A N 1
ATOM 1410 N N B MET A 1 115 ? 5.32937 -5.35180 -9.80548 0.630 28.12395 91 MET A N 1
ATOM 1411 C CA A MET A 1 115 ? 4.08066 -5.08806 -9.07184 0.370 27.62480 91 MET A CA 1
ATOM 1412 C CA B MET A 1 115 ? 4.12708 -5.03927 -9.04555 0.630 27.60775 91 MET A CA 1
ATOM 1413 C C A MET A 1 115 ? 3.63033 -3.65304 -9.30985 0.370 26.18793 91 MET A C 1
ATOM 1414 C C B MET A 1 115 ? 3.64472 -3.64292 -9.41108 0.630 26.15907 91 MET A C 1
ATOM 1415 O O A MET A 1 115 ? 4.45489 -2.73679 -9.34827 0.370 26.85563 91 MET A O 1
ATOM 1416 O O B MET A 1 115 ? 4.45716 -2.74525 -9.64562 0.630 26.89298 91 MET A O 1
ATOM 1443 N N . GLY A 1 116 ? 2.32464 -3.47250 -9.49599 1.000 26.14340 92 GLY A N 1
ATOM 1444 C CA . GLY A 1 116 ? 1.72046 -2.15493 -9.60568 1.000 25.79846 92 GLY A CA 1
ATOM 1445 C C . GLY A 1 116 ? 1.08082 -1.76864 -8.27802 1.000 26.53593 92 GLY A C 1
ATOM 1446 O O . GLY A 1 116 ? 0.60751 -2.62264 -7.54713 1.000 28.34280 92 GLY A O 1
ATOM 1451 N N . PHE A 1 117 ? 1.10394 -0.47310 -7.97696 1.000 24.52755 93 PHE A N 1
ATOM 1452 C CA . PHE A 1 117 ? 0.54467 0.09655 -6.75887 1.000 25.40564 93 PHE A CA 1
ATOM 1453 C C . PHE A 1 117 ? -0.38190 1.25317 -7.08451 1.000 27.68017 93 PHE A C 1
ATOM 1454 O O . PHE A 1 117 ? -0.01277 2.15605 -7.84198 1.000 28.85757 93 PHE A O 1
ATOM 1471 N N . GLU A 1 118 ? -1.58374 1.23111 -6.51614 1.000 27.47969 94 GLU A N 1
ATOM 1472 C CA . GLU A 1 118 ? -2.45677 2.39991 -6.49476 1.000 25.64989 94 GLU A CA 1
ATOM 1473 C C . GLU A 1 118 ? -2.56531 2.87085 -5.05299 1.000 29.66059 94 GLU A C 1
ATOM 1474 O O . GLU A 1 118 ? -2.70255 2.05318 -4.14410 1.000 30.90696 94 GLU A O 1
ATOM 1486 N N . TYR A 1 119 ? -2.48624 4.18081 -4.84930 1.000 26.91183 95 TYR A N 1
ATOM 1487 C CA . TYR A 1 119 ? -2.55563 4.76600 -3.50580 1.000 26.15137 95 TYR A CA 1
ATOM 1488 C C . TYR A 1 119 ? -3.84168 5.57501 -3.37013 1.000 28.35716 95 TYR A C 1
ATOM 1489 O O . TYR A 1 119 ? -4.07422 6.49165 -4.17049 1.000 28.78934 95 TYR A O 1
ATOM 1507 N N . TYR A 1 120 ? -4.66628 5.24331 -2.36277 1.000 30.22917 96 TYR A N 1
ATOM 1508 C CA . TYR A 1 120 ? -5.94681 5.90282 -2.12737 1.000 25.67193 96 TYR A CA 1
ATOM 1509 C C . TYR A 1 120 ? -5.95005 6.57232 -0.76961 1.000 28.79069 96 TYR A C 1
ATOM 1510 O O . TYR A 1 120 ? -5.55235 5.96901 0.23321 1.000 29.99842 96 TYR A O 1
ATOM 1528 N N . ARG A 1 121 ? -6.41218 7.81039 -0.72835 1.000 28.61841 97 ARG A N 1
ATOM 1529 C CA . ARG A 1 121 ? -6.83126 8.37667 0.54853 1.000 29.44790 97 ARG A CA 1
ATOM 1530 C C . ARG A 1 121 ? -8.18238 7.78585 0.92270 1.000 32.44702 97 ARG A C 1
ATOM 1531 O O . ARG A 1 121 ? -9.16297 7.91923 0.17423 1.000 33.00373 97 ARG A O 1
ATOM 1552 N N . VAL A 1 122 ? -8.26330 7.15566 2.08555 1.000 30.48083 98 VAL A N 1
ATOM 1553 C CA . VAL A 1 122 ? -9.49665 6.50435 2.50217 1.000 33.68594 98 VAL A CA 1
ATOM 1554 C C . VAL A 1 122 ? -10.08386 7.25845 3.68784 1.000 42.92691 98 VAL A C 1
ATOM 1555 O O . VAL A 1 122 ? -9.35651 7.80967 4.52148 1.000 35.55957 98 VAL A O 1
ATOM 1568 N N . THR A 1 123 ? -11.40546 7.38687 3.66790 1.000 43.89238 99 THR A N 1
ATOM 1569 C CA . THR A 1 123 ? -12.20176 8.03471 4.70772 1.000 45.56968 99 THR A CA 1
ATOM 1570 C C . THR A 1 123 ? -13.55742 7.34731 4.69699 1.000 60.04558 99 THR A C 1
ATOM 1571 O O . THR A 1 123 ? -13.76062 6.36712 3.97111 1.000 53.19445 99 THR A O 1
ATOM 1582 N N . ASP A 1 124 ? -14.50304 7.88631 5.47155 1.000 62.26468 100 ASP A N 1
ATOM 1583 C CA . ASP A 1 124 ? -15.88345 7.42392 5.38564 1.000 70.18580 100 ASP A CA 1
ATOM 1584 C C . ASP A 1 124 ? -16.54929 7.80404 4.07289 1.000 63.37602 100 ASP A C 1
ATOM 1585 O O . ASP A 1 124 ? -17.70079 7.41055 3.84995 1.000 67.46107 100 ASP A O 1
ATOM 1594 N N . GLY A 1 125 ? -15.87098 8.57094 3.22127 1.000 65.23201 101 GLY A N 1
ATOM 1595 C CA . GLY A 1 125 ? -16.36549 8.87459 1.90282 1.000 59.30873 101 GLY A CA 1
ATOM 1596 C C . GLY A 1 125 ? -15.68823 8.00371 0.87257 1.000 63.16865 101 GLY A C 1
ATOM 1597 O O . GLY A 1 125 ? -14.99791 7.03342 1.20355 1.000 64.02317 101 GLY A O 1
ATOM 1601 N N . PRO A 1 126 ? -15.86461 8.33320 -0.40142 1.000 52.35043 102 PRO A N 1
ATOM 1602 C CA . PRO A 1 126 ? -15.28005 7.49764 -1.45034 1.000 51.36222 102 PRO A CA 1
ATOM 1603 C C . PRO A 1 126 ? -13.76278 7.60450 -1.44891 1.000 52.33253 102 PRO A C 1
ATOM 1604 O O . PRO A 1 126 ? -13.18906 8.66855 -1.20340 1.000 51.16537 102 PRO A O 1
ATOM 1615 N N . ALA A 1 127 ? -13.11525 6.47831 -1.71709 1.000 45.58176 103 ALA A N 1
ATOM 1616 C CA . ALA A 1 127 ? -11.67014 6.45530 -1.80673 1.000 39.61771 103 ALA A CA 1
ATOM 1617 C C . ALA A 1 127 ? -11.22023 7.29160 -2.99799 1.000 47.61018 103 ALA A C 1
ATOM 1618 O O . ALA A 1 127 ? -11.80784 7.22052 -4.08083 1.000 47.80262 103 ALA A O 1
ATOM 1625 N N . ARG A 1 128 ? -10.17256 8.08907 -2.79680 1.000 39.39659 104 ARG A N 1
ATOM 1626 C CA . ARG A 1 128 ? -9.65295 8.98842 -3.82482 1.000 42.35491 104 ARG A CA 1
ATOM 1627 C C . ARG A 1 128 ? -8.23781 8.58677 -4.20809 1.000 36.82893 104 ARG A C 1
ATOM 1628 O O . ARG A 1 128 ? -7.36147 8.49047 -3.34370 1.000 32.67943 104 ARG A O 1
ATOM 1649 N N . LEU A 1 129 ? -8.00050 8.38570 -5.50904 1.000 33.23051 105 LEU A N 1
ATOM 1650 C CA . LEU A 1 129 ? -6.66926 8.00150 -5.97982 1.000 30.64341 105 LEU A CA 1
ATOM 1651 C C . LEU A 1 129 ? -5.73270 9.20397 -5.89970 1.000 29.47415 105 LEU A C 1
ATOM 1652 O O . LEU A 1 129 ? -6.02288 10.24741 -6.49120 1.000 37.38823 105 LEU A O 1
ATOM 1668 N N . VAL A 1 130 ? -4.62493 9.07653 -5.16495 1.000 27.66234 106 VAL A N 1
ATOM 1669 C CA . VAL A 1 130 ? -3.67494 10.16978 -5.00606 1.000 27.04448 106 VAL A CA 1
ATOM 1670 C C . VAL A 1 130 ? -2.31783 9.91341 -5.66549 1.000 26.61774 106 VAL A C 1
ATOM 1671 O O . VAL A 1 130 ? -1.52249 10.86353 -5.78613 1.000 27.36909 106 VAL A O 1
ATOM 1684 N N . ALA A 1 131 ? -1.98474 8.66589 -6.00020 1.000 26.14191 107 ALA A N 1
ATOM 1685 C CA . ALA A 1 131 ? -0.67695 8.30087 -6.55217 1.000 27.07789 107 ALA A CA 1
ATOM 1686 C C . ALA A 1 131 ? -0.80106 6.92085 -7.18335 1.000 24.87422 107 ALA A C 1
ATOM 1687 O O . ALA A 1 131 ? -1.72598 6.17140 -6.87318 1.000 27.54361 107 ALA A O 1
ATOM 1694 N N . ARG A 1 132 ? 0.14166 6.59530 -8.07171 1.000 27.43971 108 ARG A N 1
ATOM 1695 C CA . ARG A 1 132 ? 0.26030 5.25815 -8.64510 1.000 26.28898 108 ARG A CA 1
ATOM 1696 C C . ARG A 1 132 ? 1.74008 5.03500 -8.93768 1.000 28.83274 108 ARG A C 1
ATOM 1697 O O . ARG A 1 132 ? 2.47534 5.96687 -9.28987 1.000 30.15257 108 ARG A O 1
ATOM 1718 N N . GLY A 1 133 ? 2.17372 3.79208 -8.77934 1.000 28.44230 109 GLY A N 1
ATOM 1719 C CA . GLY A 1 133 ? 3.58127 3.47217 -8.92774 1.000 30.95275 109 GLY A CA 1
ATOM 1720 C C . GLY A 1 133 ? 3.78032 2.02007 -9.31290 1.000 28.26077 109 GLY A C 1
ATOM 1721 O O . GLY A 1 133 ? 2.82019 1.25252 -9.44544 1.000 28.23064 109 GLY A O 1
ATOM 1725 N N . GLU A 1 134 ? 5.05073 1.65603 -9.49068 1.000 26.70557 110 GLU A N 1
ATOM 1726 C CA . GLU A 1 134 ? 5.44269 0.30525 -9.86679 1.000 28.02227 110 GLU A CA 1
ATOM 1727 C C . GLU A 1 134 ? 6.79180 0.00016 -9.24138 1.000 27.73810 110 GLU A C 1
ATOM 1728 O O . GLU A 1 134 ? 7.61227 0.89122 -9.01465 1.000 28.31598 110 GLU A O 1
ATOM 1740 N N . GLN A 1 135 ? 7.04920 -1.28784 -9.06383 1.000 29.05459 111 GLN A N 1
ATOM 1741 C CA . GLN A 1 135 ? 8.36175 -1.75465 -8.64667 1.000 26.92073 111 GLN A CA 1
ATOM 1742 C C . GLN A 1 135 ? 8.59457 -3.10933 -9.28453 1.000 28.57312 111 GLN A C 1
ATOM 1743 O O . GLN A 1 135 ? 7.70073 -3.96457 -9.27604 1.000 30.77770 111 GLN A O 1
ATOM 1757 N N . THR A 1 136 ? 9.80927 -3.31149 -9.77908 1.000 29.48280 112 THR A N 1
ATOM 1758 C CA . THR A 1 136 ? 10.26315 -4.61303 -10.23548 1.000 29.54602 112 THR A CA 1
ATOM 1759 C C . THR A 1 136 ? 11.32507 -5.14694 -9.28005 1.000 32.69719 112 THR A C 1
ATOM 1760 O O . THR A 1 136 ? 12.26912 -4.42718 -8.93690 1.000 28.11238 112 THR A O 1
ATOM 1771 N N . VAL A 1 137 ? 11.16502 -6.40260 -8.85634 1.000 30.62148 113 VAL A N 1
ATOM 1772 C CA . VAL A 1 137 ? 12.13142 -7.09731 -8.01903 1.000 29.37809 113 VAL A CA 1
ATOM 1773 C C . VAL A 1 137 ? 12.69376 -8.31179 -8.74841 1.000 30.03587 113 VAL A C 1
ATOM 1774 O O . VAL A 1 137 ? 12.01665 -8.95976 -9.55871 1.000 34.79471 113 VAL A O 1
ATOM 1787 N N . ALA A 1 138 ? 13.97634 -8.56800 -8.50678 1.000 33.42314 114 ALA A N 1
ATOM 1788 C CA . ALA A 1 138 ? 14.65896 -9.75948 -8.97756 1.000 32.52798 114 ALA A CA 1
ATOM 1789 C C . ALA A 1 138 ? 14.90172 -10.69541 -7.79949 1.000 41.25383 114 ALA A C 1
ATOM 1790 O O . ALA A 1 138 ? 15.05800 -10.26189 -6.65208 1.000 37.96939 114 ALA A O 1
ATOM 1797 N N . CYS A 1 139 ? 14.88116 -11.98954 -8.08195 1.000 40.53107 115 CYS A N 1
ATOM 1798 C CA . CYS A 1 139 ? 15.10274 -13.01088 -7.06555 1.000 40.34334 115 CYS A CA 1
ATOM 1799 C C . CYS A 1 139 ? 16.56063 -13.43162 -7.10317 1.000 46.32241 115 CYS A C 1
ATOM 1800 O O . CYS A 1 139 ? 17.09005 -13.71509 -8.18210 1.000 43.01508 115 CYS A O 1
ATOM 1808 N N . THR A 1 140 ? 17.21027 -13.45221 -5.93302 1.000 38.13171 116 THR A N 1
ATOM 1809 C CA . THR A 1 140 ? 18.62588 -13.76549 -5.86221 1.000 44.00494 116 THR A CA 1
ATOM 1810 C C . THR A 1 140 ? 18.93656 -14.54502 -4.59417 1.000 44.42106 116 THR A C 1
ATOM 1811 O O . THR A 1 140 ? 18.19954 -14.50712 -3.59960 1.000 48.04818 116 THR A O 1
ATOM 1822 N N . LEU A 1 141 ? 20.06863 -15.22549 -4.64292 1.000 47.48642 117 LEU A N 1
ATOM 1823 C CA . LEU A 1 141 ? 20.67203 -15.86626 -3.48399 1.000 55.40553 117 LEU A CA 1
ATOM 1824 C C . LEU A 1 141 ? 21.95203 -15.11664 -3.15486 1.000 63.51428 117 LEU A C 1
ATOM 1825 O O . LEU A 1 141 ? 22.73700 -14.80781 -4.05653 1.000 62.36752 117 LEU A O 1
ATOM 1841 N N . ARG A 1 142 ? 22.15600 -14.81343 -1.87598 1.000 67.82906 118 ARG A N 1
ATOM 1842 C CA . ARG A 1 142 ? 23.35297 -14.08910 -1.46306 1.000 74.38104 118 ARG A CA 1
ATOM 1843 C C . ARG A 1 142 ? 24.58848 -14.97313 -1.58328 1.000 74.95610 118 ARG A C 1
ATOM 1844 O O . ARG A 1 142 ? 24.82224 -15.84399 -0.75027 1.000 78.15509 118 ARG A O 1
ATOM 1851 N N . LEU A 1 147 ? 25.30891 -11.18955 -5.05615 1.000 63.50296 123 LEU A N 1
ATOM 1852 C CA . LEU A 1 147 ? 24.02453 -11.83395 -5.31643 1.000 57.80359 123 LEU A CA 1
ATOM 1853 C C . LEU A 1 147 ? 24.09719 -12.71007 -6.56250 1.000 69.87046 123 LEU A C 1
ATOM 1854 O O . LEU A 1 147 ? 24.78707 -12.37803 -7.52176 1.000 78.39350 123 LEU A O 1
ATOM 1870 N N . THR A 1 148 ? 23.37998 -13.83042 -6.54113 1.000 63.76132 124 THR A N 1
ATOM 1871 C CA . THR A 1 148 ? 23.28946 -14.72720 -7.68804 1.000 60.58489 124 THR A CA 1
ATOM 1872 C C . THR A 1 148 ? 21.83175 -14.80048 -8.12839 1.000 53.35630 124 THR A C 1
ATOM 1873 O O . THR A 1 148 ? 20.96477 -15.15918 -7.31280 1.000 51.35746 124 THR A O 1
ATOM 1884 N N . PRO A 1 149 ? 21.49154 -14.46609 -9.37472 1.000 59.99765 125 PRO A N 1
ATOM 1885 C CA . PRO A 1 149 ? 20.08246 -14.52649 -9.77901 1.000 53.96308 125 PRO A CA 1
ATOM 1886 C C . PRO A 1 149 ? 19.56029 -15.95655 -9.74150 1.000 54.48417 125 PRO A C 1
ATOM 1887 O O . PRO A 1 149 ? 20.29307 -16.91181 -10.00067 1.000 53.26952 125 PRO A O 1
ATOM 1898 N N . VAL A 1 150 ? 18.27316 -16.09656 -9.41062 1.000 55.36855 126 VAL A N 1
ATOM 1899 C CA . VAL A 1 150 ? 17.58177 -17.38209 -9.44022 1.000 56.59735 126 VAL A CA 1
ATOM 1900 C C . VAL A 1 150 ? 16.15138 -17.15233 -9.91053 1.000 53.68427 126 VAL A C 1
ATOM 1901 O O . VAL A 1 150 ? 15.65277 -16.02824 -9.91375 1.000 49.98874 126 VAL A O 1
ATOM 1914 N N . GLU A 1 151 ? 15.47906 -18.24196 -10.28764 1.000 54.54689 127 GLU A N 1
ATOM 1915 C CA . GLU A 1 151 ? 14.13208 -18.12323 -10.83081 1.000 52.20467 127 GLU A CA 1
ATOM 1916 C C . GLU A 1 151 ? 13.10196 -17.85742 -9.73120 1.000 49.15799 127 GLU A C 1
ATOM 1917 O O . GLU A 1 151 ? 13.31107 -18.13731 -8.54278 1.000 48.94738 127 GLU A O 1
ATOM 1929 N N . VAL A 1 152 ? 11.96548 -17.31454 -10.14807 1.000 47.57521 128 VAL A N 1
ATOM 1930 C CA . VAL A 1 152 ? 10.92320 -16.99350 -9.16643 1.000 50.08481 128 VAL A CA 1
ATOM 1931 C C . VAL A 1 152 ? 10.46114 -18.28356 -8.50265 1.000 49.36378 128 VAL A C 1
ATOM 1932 O O . VAL A 1 152 ? 10.11737 -19.24690 -9.20678 1.000 51.22737 128 VAL A O 1
ATOM 1945 N N . PRO A 1 153 ? 10.46207 -18.38169 -7.17585 1.000 49.22031 129 PRO A N 1
ATOM 1946 C CA . PRO A 1 153 ? 9.93624 -19.59076 -6.53542 1.000 52.39778 129 PRO A CA 1
ATOM 1947 C C . PRO A 1 153 ? 8.49379 -19.85650 -6.95072 1.000 52.98580 129 PRO A C 1
ATOM 1948 O O . PRO A 1 153 ? 7.70048 -18.93170 -7.14450 1.000 47.51842 129 PRO A O 1
ATOM 1959 N N . ASP A 1 154 ? 8.16369 -21.14365 -7.09198 1.000 54.50636 130 ASP A N 1
ATOM 1960 C CA . ASP A 1 154 ? 6.82495 -21.53331 -7.52792 1.000 54.36141 130 ASP A CA 1
ATOM 1961 C C . ASP A 1 154 ? 5.75215 -21.00229 -6.58518 1.000 55.75264 130 ASP A C 1
ATOM 1962 O O . ASP A 1 154 ? 4.71802 -20.48624 -7.02798 1.000 52.05058 130 ASP A O 1
ATOM 1971 N N . GLU A 1 155 ? 5.95765 -21.16902 -5.27665 1.000 53.21139 131 GLU A N 1
ATOM 1972 C CA . GLU A 1 155 ? 4.97791 -20.67802 -4.31578 1.000 52.05295 131 GLU A CA 1
ATOM 1973 C C . GLU A 1 155 ? 4.71230 -19.19941 -4.55079 1.000 48.87139 131 GLU A C 1
ATOM 1974 O O . GLU A 1 155 ? 3.56896 -18.73284 -4.47149 1.000 53.94197 131 GLU A O 1
ATOM 1986 N N . LEU A 1 156 ? 5.75650 -18.45377 -4.88828 1.000 50.73579 132 LEU A N 1
ATOM 1987 C CA . LEU A 1 156 ? 5.59260 -17.02191 -5.07899 1.000 49.06457 132 LEU A CA 1
ATOM 1988 C C . LEU A 1 156 ? 4.84290 -16.72164 -6.37282 1.000 48.02098 132 LEU A C 1
ATOM 1989 O O . LEU A 1 156 ? 3.99044 -15.82809 -6.40484 1.000 51.51541 132 LEU A O 1
ATOM 2005 N N . ARG A 1 157 ? 5.13141 -17.46005 -7.44724 1.000 48.75015 133 ARG A N 1
ATOM 2006 C CA . ARG A 1 157 ? 4.41145 -17.24310 -8.69994 1.000 51.97502 133 ARG A CA 1
ATOM 2007 C C . ARG A 1 157 ? 2.93028 -17.56192 -8.53455 1.000 54.51195 133 ARG A C 1
ATOM 2008 O O . ARG A 1 157 ? 2.05838 -16.78351 -8.93874 1.000 58.28952 133 ARG A O 1
ATOM 2029 N N . THR A 1 158 ? 2.62990 -18.71196 -7.94323 1.000 49.44609 134 THR A N 1
ATOM 2030 C CA . THR A 1 158 ? 1.24588 -19.05542 -7.63741 1.000 53.24305 134 THR A CA 1
ATOM 2031 C C . THR A 1 158 ? 0.56190 -17.95236 -6.84530 1.000 59.71359 134 THR A C 1
ATOM 2032 O O . THR A 1 158 ? -0.55649 -17.53887 -7.16652 1.000 63.75354 134 THR A O 1
ATOM 2043 N N . ALA A 1 159 ? 1.21880 -17.46886 -5.79289 1.000 53.17887 135 ALA A N 1
ATOM 2044 C CA . ALA A 1 159 ? 0.56386 -16.51491 -4.90775 1.000 51.59465 135 ALA A CA 1
ATOM 2045 C C . ALA A 1 159 ? 0.27903 -15.20188 -5.62330 1.000 54.02609 135 ALA A C 1
ATOM 2046 O O . ALA A 1 159 ? -0.75411 -14.56672 -5.37724 1.000 54.48845 135 ALA A O 1
ATOM 2053 N N . LEU A 1 160 ? 1.17219 -14.79038 -6.52135 1.000 50.82156 136 LEU A N 1
ATOM 2054 C CA . LEU A 1 160 ? 1.00811 -13.51058 -7.20773 1.000 53.49688 136 LEU A CA 1
ATOM 2055 C C . LEU A 1 160 ? -0.09125 -13.56701 -8.26416 1.000 58.05542 136 LEU A C 1
ATOM 2056 O O . LEU A 1 160 ? -0.76914 -12.56043 -8.49771 1.000 55.13884 136 LEU A O 1
ATOM 2072 N N . ASP A 1 161 ? -0.28445 -14.72082 -8.90901 1.000 54.86300 137 ASP A N 1
ATOM 2073 C CA . ASP A 1 161 ? -1.28880 -14.81236 -9.96385 1.000 65.23897 137 ASP A CA 1
ATOM 2074 C C . ASP A 1 161 ? -2.69237 -14.54653 -9.43677 1.000 66.18835 137 ASP A C 1
ATOM 2075 O O . ASP A 1 161 ? -3.58166 -14.20309 -10.21948 1.000 77.53443 137 ASP A O 1
ATOM 2084 N N . ALA A 1 162 ? -2.91221 -14.68242 -8.12960 1.000 68.85122 138 ALA A N 1
ATOM 2085 C CA . ALA A 1 162 ? -4.19388 -14.28619 -7.56054 1.000 73.41073 138 ALA A CA 1
ATOM 2086 C C . ALA A 1 162 ? -4.49446 -12.81299 -7.80180 1.000 67.01789 138 ALA A C 1
ATOM 2087 O O . ALA A 1 162 ? -5.66373 -12.41533 -7.75032 1.000 67.00415 138 ALA A O 1
ATOM 2094 N N . TYR A 1 163 ? -3.46628 -11.99763 -8.06659 1.000 62.98783 139 TYR A N 1
ATOM 2095 C CA . TYR A 1 163 ? -3.61711 -10.55945 -8.25805 1.000 59.89231 139 TYR A CA 1
ATOM 2096 C C . TYR A 1 163 ? -3.22768 -10.11759 -9.66430 1.000 62.05252 139 TYR A C 1
ATOM 2097 O O . TYR A 1 163 ? -2.90768 -8.93973 -9.87113 1.000 51.23709 139 TYR A O 1
ATOM 2115 N N . ALA A 1 164 ? -3.25900 -11.04488 -10.62990 1.000 59.93709 140 ALA A N 1
ATOM 2116 C CA . ALA A 1 164 ? -3.00885 -10.76753 -12.03366 1.000 70.83679 140 ALA A CA 1
ATOM 2117 C C . ALA A 1 164 ? -4.28013 -10.28603 -12.72753 1.000 76.07516 140 ALA A C 1
ATOM 2118 O O . ALA A 1 164 ? -5.39188 -10.59105 -12.29164 1.000 82.86773 140 ALA A O 1
ATOM 2125 N N . PRO A 1 165 ? -4.14370 -9.53755 -13.83280 1.000 89.75274 141 PRO A N 1
ATOM 2126 C CA . PRO A 1 165 ? -5.32341 -9.07163 -14.57066 1.000 91.83475 141 PRO A CA 1
ATOM 2127 C C . PRO A 1 165 ? -5.92253 -10.15519 -15.46254 1.000 81.49507 141 PRO A C 1
ATOM 2128 O O . PRO A 1 165 ? -7.07067 -10.01975 -15.88830 1.000 93.54851 141 PRO A O 1
ATOM 2139 N N . ALA B 1 27 ? -2.41127 0.23701 32.68111 1.000 57.10409 3 ALA B N 1
ATOM 2140 C CA . ALA B 1 27 ? -2.99842 0.38474 31.35644 1.000 40.84115 3 ALA B CA 1
ATOM 2141 C C . ALA B 1 27 ? -2.03332 1.17513 30.47082 1.000 45.86527 3 ALA B C 1
ATOM 2142 O O . ALA B 1 27 ? -1.42568 2.17085 30.88400 1.000 53.88064 3 ALA B O 1
ATOM 2148 N N . TYR B 1 28 ? -1.92058 0.75036 29.23491 1.000 42.78835 4 TYR B N 1
ATOM 2149 C CA . TYR B 1 28 ? -1.04344 1.40930 28.29464 1.000 38.04542 4 TYR B CA 1
ATOM 2150 C C . TYR B 1 28 ? -1.81998 1.64646 27.01277 1.000 36.39943 4 TYR B C 1
ATOM 2151 O O . TYR B 1 28 ? -2.83345 0.99946 26.75014 1.000 37.93980 4 TYR B O 1
ATOM 2169 N N . PHE B 1 29 ? -1.35196 2.61140 26.24288 1.000 31.21283 5 PHE B N 1
ATOM 2170 C CA . PHE B 1 29 ? -1.82828 2.80925 24.87736 1.000 32.60483 5 PHE B CA 1
ATOM 2171 C C . PHE B 1 29 ? -0.90233 2.07332 23.90942 1.000 32.79067 5 PHE B C 1
ATOM 2172 O O . PHE B 1 29 ? 0.31235 2.29501 23.91265 1.000 31.44522 5 PHE B O 1
ATOM 2189 N N . GLU B 1 30 ? -1.47649 1.20788 23.06750 1.000 30.70487 6 GLU B N 1
ATOM 2190 C CA . GLU B 1 30 ? -0.69106 0.32144 22.21900 1.000 28.84505 6 GLU B CA 1
ATOM 2191 C C . GLU B 1 30 ? -0.62543 0.77780 20.75935 1.000 33.56814 6 GLU B C 1
ATOM 2192 O O . GLU B 1 30 ? -1.63367 1.13892 20.15235 1.000 35.97446 6 GLU B O 1
ATOM 2204 N N . TYR B 1 31 ? 0.57719 0.70211 20.20861 1.000 32.17571 7 TYR B N 1
ATOM 2205 C CA . TYR B 1 31 ? 0.88651 0.84582 18.79339 1.000 30.69421 7 TYR B CA 1
ATOM 2206 C C . TYR B 1 31 ? 1.55840 -0.45039 18.37108 1.000 31.77765 7 TYR B C 1
ATOM 2207 O O . TYR B 1 31 ? 2.53907 -0.85955 18.998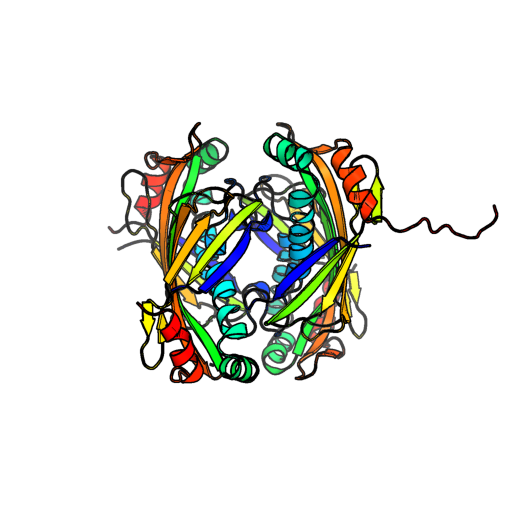79 1.000 32.07244 7 TYR B O 1
ATOM 2225 N N . ARG B 1 32 ? 1.02834 -1.10980 17.34149 1.000 28.87828 8 ARG B N 1
ATOM 2226 C CA . ARG B 1 32 ? 1.60803 -2.35405 16.85339 1.000 27.28722 8 ARG B CA 1
ATOM 2227 C C . ARG B 1 32 ? 2.17643 -2.14615 15.45705 1.000 34.61366 8 ARG B C 1
ATOM 2228 O O . ARG B 1 32 ? 1.58922 -1.42710 14.64849 1.000 36.16227 8 ARG B O 1
ATOM 2249 N N . HIS B 1 33 ? 3.30628 -2.78916 15.16992 1.000 33.19580 9 HIS B N 1
ATOM 2250 C CA . HIS B 1 33 ? 4.00745 -2.53495 13.90458 1.000 31.63425 9 HIS B CA 1
ATOM 2251 C C . HIS B 1 33 ? 4.65908 -3.80843 13.40316 1.000 29.90871 9 HIS B C 1
ATOM 2252 O O . HIS B 1 33 ? 5.41121 -4.45357 14.14584 1.000 30.61387 9 HIS B O 1
ATOM 2266 N N . LEU B 1 34 ? 4.38716 -4.15630 12.13894 1.000 29.03833 10 LEU B N 1
ATOM 2267 C CA . LEU B 1 34 ? 5.13020 -5.23104 11.49667 1.000 28.84411 10 LEU B CA 1
ATOM 2268 C C . LEU B 1 34 ? 6.45985 -4.64124 11.04230 1.000 28.57299 10 LEU B C 1
ATOM 2269 O O . LEU B 1 34 ? 6.47814 -3.69492 10.24674 1.000 30.61045 10 LEU B O 1
ATOM 2285 N N . VAL B 1 35 ? 7.56517 -5.22542 11.50677 1.000 26.86621 11 VAL B N 1
ATOM 2286 C CA . VAL B 1 35 ? 8.88459 -4.70301 11.15523 1.000 25.15561 11 VAL B CA 1
ATOM 2287 C C . VAL B 1 35 ? 9.16254 -4.97214 9.68263 1.000 27.68620 11 VAL B C 1
ATOM 2288 O O . VAL B 1 35 ? 9.03835 -6.10753 9.20322 1.000 29.13904 11 VAL B O 1
ATOM 2301 N N . THR B 1 36 ? 9.54365 -3.92256 8.96746 1.000 28.02166 12 THR B N 1
ATOM 2302 C CA . THR B 1 36 ? 9.77479 -3.95623 7.53660 1.000 31.31851 12 THR B CA 1
ATOM 2303 C C . THR B 1 36 ? 11.24287 -4.24936 7.22907 1.000 26.89978 12 THR B C 1
ATOM 2304 O O . THR B 1 36 ? 12.10581 -4.18741 8.10825 1.000 29.67084 12 THR B O 1
ATOM 2315 N N . PHE B 1 37 ? 11.53242 -4.48316 5.93295 1.000 30.87907 13 PHE B N 1
ATOM 2316 C CA . PHE B 1 37 ? 12.92997 -4.57140 5.51996 1.000 30.99211 13 PHE B CA 1
ATOM 2317 C C . PHE B 1 37 ? 13.59709 -3.21378 5.63083 1.000 28.90654 13 PHE B C 1
ATOM 2318 O O . PHE B 1 37 ? 14.74786 -3.10715 6.07766 1.000 31.62232 13 PHE B O 1
ATOM 2335 N N . ALA B 1 38 ? 12.85177 -2.15214 5.31967 1.000 29.33311 14 ALA B N 1
ATOM 2336 C CA . ALA B 1 38 ? 13.37624 -0.79445 5.47266 1.000 28.73524 14 ALA B CA 1
ATOM 2337 C C . ALA B 1 38 ? 13.80780 -0.49969 6.90512 1.000 30.96030 14 ALA B C 1
ATOM 2338 O O . ALA B 1 38 ? 14.74080 0.27794 7.12252 1.000 25.77505 14 ALA B O 1
ATOM 2345 N N . ASP B 1 39 ? 13.11048 -1.06216 7.89483 1.000 28.34337 15 ASP B N 1
ATOM 2346 C CA . ASP B 1 39 ? 13.46586 -0.85775 9.29122 1.000 25.83733 15 ASP B CA 1
ATOM 2347 C C . ASP B 1 39 ? 14.82725 -1.45732 9.64286 1.000 26.77604 15 ASP B C 1
ATOM 2348 O O . ASP B 1 39 ? 15.35910 -1.16419 10.71153 1.000 25.99886 15 ASP B O 1
ATOM 2357 N N . THR B 1 40 ? 15.32583 -2.39522 8.85189 1.000 27.14414 16 THR B N 1
ATOM 2358 C CA . THR B 1 40 ? 16.52679 -3.13159 9.23186 1.000 28.14371 16 THR B CA 1
ATOM 2359 C C . THR B 1 40 ? 17.76708 -2.42089 8.71494 1.000 28.01335 16 THR B C 1
ATOM 2360 O O . THR B 1 40 ? 17.69996 -1.48776 7.91490 1.000 29.24308 16 THR B O 1
ATOM 2371 N N . ASN B 1 41 ? 18.92590 -2.90167 9.17540 1.000 26.93691 17 ASN B N 1
ATOM 2372 C CA . ASN B 1 41 ? 20.22890 -2.46089 8.68143 1.000 28.44181 17 ASN B CA 1
ATOM 2373 C C . ASN B 1 41 ? 21.12535 -3.68622 8.44675 1.000 30.51047 17 ASN B C 1
ATOM 2374 O O . ASN B 1 41 ? 20.72303 -4.82471 8.67874 1.000 34.56199 17 ASN B O 1
ATOM 2385 N N . LEU B 1 42 ? 22.35490 -3.42916 8.00150 1.000 28.59324 18 LEU B N 1
ATOM 2386 C CA . LEU B 1 42 ? 23.27479 -4.49555 7.61458 1.000 31.52624 18 LEU B CA 1
ATOM 2387 C C . LEU B 1 42 ? 23.53141 -5.48355 8.74848 1.000 34.58491 18 LEU B C 1
ATOM 2388 O O . LEU B 1 42 ? 23.87411 -6.63480 8.48123 1.000 37.63795 18 LEU B O 1
ATOM 2404 N N . VAL B 1 43 ? 23.38924 -5.06598 10.01129 1.000 34.56095 19 VAL B N 1
ATOM 2405 C CA . VAL B 1 43 ? 23.65111 -5.97210 11.12489 1.000 35.51596 19 VAL B CA 1
ATOM 2406 C C . VAL B 1 43 ? 22.58899 -7.04899 11.22237 1.000 34.27142 19 VAL B C 1
ATOM 2407 O O . VAL B 1 43 ? 22.77248 -8.05078 11.94410 1.000 37.71562 19 VAL B O 1
ATOM 2420 N N . GLY B 1 44 ? 21.47871 -6.85079 10.52140 1.000 31.82205 20 GLY B N 1
ATOM 2421 C CA . GLY B 1 44 ? 20.39813 -7.79542 10.44134 1.000 31.95918 20 GLY B CA 1
ATOM 2422 C C . GLY B 1 44 ? 19.25450 -7.50123 11.37739 1.000 33.33140 20 GLY B C 1
ATOM 2423 O O . GLY B 1 44 ? 18.28159 -8.25688 11.39396 1.000 35.22786 20 GLY B O 1
ATOM 2427 N N . ASN B 1 45 ? 19.35829 -6.45383 12.18643 1.000 31.05279 21 ASN B N 1
ATOM 2428 C CA . ASN B 1 45 ? 18.33773 -6.12012 13.15164 1.000 29.37555 21 ASN B CA 1
ATOM 2429 C C . ASN B 1 45 ? 17.75518 -4.75400 12.77829 1.000 29.68012 21 ASN B C 1
ATOM 2430 O O . ASN B 1 45 ? 18.11873 -4.17184 11.74276 1.000 29.67614 21 ASN B O 1
ATOM 2441 N N . VAL B 1 46 ? 16.82326 -4.26981 13.61651 1.000 27.41399 22 VAL B N 1
ATOM 2442 C CA . VAL B 1 46 ? 16.17736 -2.97631 13.39263 1.000 25.77720 22 VAL B CA 1
ATOM 2443 C C . VAL B 1 46 ? 17.13548 -1.86423 13.77993 1.000 26.61788 22 VAL B C 1
ATOM 2444 O O . VAL B 1 46 ? 17.61697 -1.80807 14.91714 1.000 27.31564 22 VAL B O 1
ATOM 2457 N N . TYR B 1 47 ? 17.37793 -0.95309 12.84871 1.000 24.67495 23 TYR B N 1
ATOM 2458 C CA . TYR B 1 47 ? 18.22937 0.19759 13.11283 1.000 27.44990 23 TYR B CA 1
ATOM 2459 C C . TYR B 1 47 ? 17.66068 1.03673 14.26222 1.000 28.70358 23 TYR B C 1
ATOM 2460 O O . TYR B 1 47 ? 16.45632 1.27106 14.34157 1.000 28.06670 23 TYR B O 1
ATOM 2478 N N . PHE B 1 48 ? 18.54147 1.50300 15.14788 1.000 25.24867 24 PHE B N 1
ATOM 2479 C CA . PHE B 1 48 ? 18.10734 1.95367 16.46537 1.000 25.09522 24 PHE B CA 1
ATOM 2480 C C . PHE B 1 48 ? 17.14725 3.13626 16.37316 1.000 25.53158 24 PHE B C 1
ATOM 2481 O O . PHE B 1 48 ? 16.22839 3.25545 17.19532 1.000 24.67823 24 PHE B O 1
ATOM 2498 N N . THR B 1 49 ? 17.29292 4.00523 15.35979 1.000 24.08980 25 THR B N 1
ATOM 2499 C CA . THR B 1 49 ? 16.41402 5.18131 15.35825 1.000 22.86863 25 THR B CA 1
ATOM 2500 C C . THR B 1 49 ? 14.95642 4.81973 15.11957 1.000 24.20090 25 THR B C 1
ATOM 2501 O O . THR B 1 49 ? 14.07789 5.61536 15.46027 1.000 24.60209 25 THR B O 1
ATOM 2512 N N . ASN B 1 50 ? 14.66951 3.67121 14.49983 1.000 24.49495 26 ASN B N 1
ATOM 2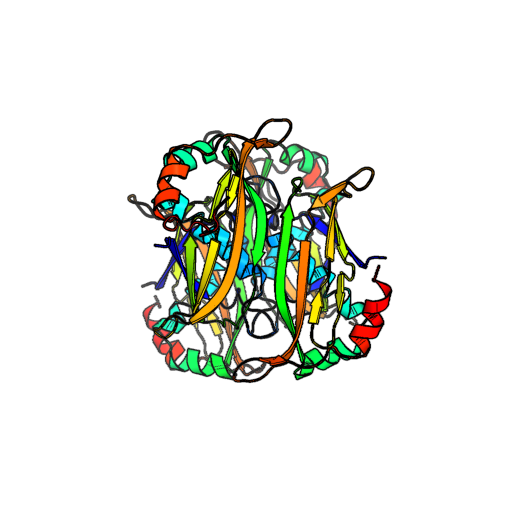513 C CA . ASN B 1 50 ? 13.27549 3.32308 14.26827 1.000 25.68907 26 ASN B CA 1
ATOM 2514 C C . ASN B 1 50 ? 12.51862 3.13436 15.56997 1.000 24.17851 26 ASN B C 1
ATOM 2515 O O . ASN B 1 50 ? 11.30398 3.37668 15.62058 1.000 24.03201 26 ASN B O 1
ATOM 2526 N N . TYR B 1 51 ? 13.20779 2.73574 16.64903 1.000 22.74474 27 TYR B N 1
ATOM 2527 C CA . TYR B 1 51 ? 12.51751 2.59815 17.91477 1.000 25.60564 27 TYR B CA 1
ATOM 2528 C C . TYR B 1 51 ? 12.02183 3.95109 18.37888 1.000 27.09665 27 TYR B C 1
ATOM 2529 O O . TYR B 1 51 ? 10.95580 4.05917 18.98251 1.000 28.83566 27 TYR B O 1
ATOM 2547 N N . LEU B 1 52 ? 12.79868 5.00456 18.09895 1.000 25.31254 28 LEU B N 1
ATOM 2548 C CA . LEU B 1 52 ? 12.34563 6.34189 18.43552 1.000 24.76607 28 LEU B CA 1
ATOM 2549 C C . LEU B 1 52 ? 11.22152 6.79180 17.51634 1.000 23.52961 28 LEU B C 1
ATOM 2550 O O . LEU B 1 52 ? 10.24823 7.40555 17.98807 1.000 24.86492 28 LEU B O 1
ATOM 2566 N N . SER B 1 53 ? 11.33764 6.53169 16.19665 1.000 25.93178 29 SER B N 1
ATOM 2567 C CA . SER B 1 53 ? 10.23684 6.86966 15.29280 1.000 23.14980 29 SER B CA 1
ATOM 2568 C C . SER B 1 53 ? 8.91759 6.26052 15.76995 1.000 24.45239 29 SER B C 1
ATOM 2569 O O . SER B 1 53 ? 7.85971 6.87780 15.63625 1.000 26.02914 29 SER B O 1
ATOM 2577 N N . TRP B 1 54 ? 8.95564 5.03320 16.30292 1.000 24.23056 30 TRP B N 1
ATOM 2578 C CA . TRP B 1 54 ? 7.70399 4.42034 16.77237 1.000 23.14942 30 TRP B CA 1
ATOM 2579 C C . TRP B 1 54 ? 7.10358 5.16550 17.95833 1.000 25.16415 30 TRP B C 1
ATOM 2580 O O . TRP B 1 54 ? 5.88722 5.07277 18.18379 1.000 25.63079 30 TRP B O 1
ATOM 2601 N N . GLN B 1 55 ? 7.92064 5.85752 18.74265 1.000 26.22763 31 GLN B N 1
ATOM 2602 C CA . GLN B 1 55 ? 7.37309 6.71709 19.78779 1.000 24.68818 31 GLN B CA 1
ATOM 2603 C C . GLN B 1 55 ? 6.45850 7.77095 19.18524 1.000 25.89078 31 GLN B C 1
ATOM 2604 O O . GLN B 1 55 ? 5.35556 8.02445 19.69670 1.000 26.75661 31 GLN B O 1
ATOM 2618 N N . GLY B 1 56 ? 6.93476 8.42959 18.12447 1.000 25.61045 32 GLY B N 1
ATOM 2619 C CA . GLY B 1 56 ? 6.11483 9.40701 17.43113 1.000 28.16056 32 GLY B CA 1
ATOM 2620 C C . GLY B 1 56 ? 4.86734 8.79972 16.82519 1.000 28.18674 32 GLY B C 1
ATOM 2621 O O . GLY B 1 56 ? 3.76551 9.34113 16.96531 1.000 27.50942 32 GLY B O 1
ATOM 2625 N N . ALA B 1 57 ? 5.01765 7.65827 16.14873 1.000 25.68591 33 ALA B N 1
ATOM 2626 C CA . ALA B 1 57 ? 3.85379 7.04360 15.51693 1.000 29.21102 33 ALA B CA 1
ATOM 2627 C C . ALA B 1 57 ? 2.82943 6.63815 16.57066 1.000 27.07026 33 ALA B C 1
ATOM 2628 O O . ALA B 1 57 ? 1.61706 6.70578 16.33946 1.000 29.00739 33 ALA B O 1
ATOM 2635 N N . CYS B 1 58 ? 3.30402 6.15780 17.71424 1.000 25.12864 34 CYS B N 1
ATOM 2636 C CA . CYS B 1 58 ? 2.39734 5.73548 18.78190 1.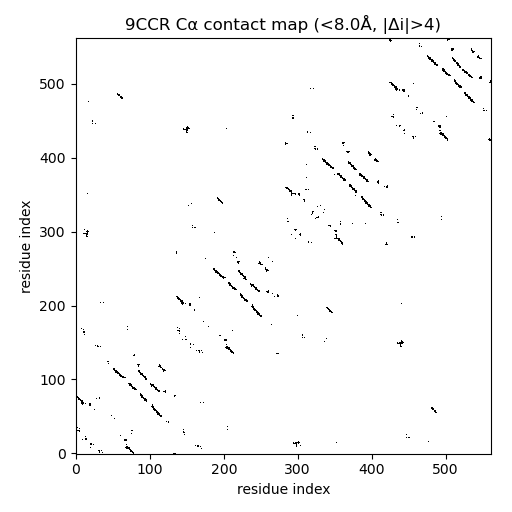000 29.63264 34 CYS B CA 1
ATOM 2637 C C . CYS B 1 58 ? 1.64909 6.93147 19.34443 1.000 25.46017 34 CYS B C 1
ATOM 2638 O O . CYS B 1 58 ? 0.42187 6.90884 19.48337 1.000 29.15590 34 CYS B O 1
ATOM 2646 N N . ALA B 1 59 ? 2.38631 7.98843 19.65003 1.000 29.14614 35 ALA B N 1
ATOM 2647 C CA . ALA B 1 59 ? 1.80020 9.18558 20.23604 1.000 31.84955 35 ALA B CA 1
ATOM 2648 C C . ALA B 1 59 ? 0.82808 9.83110 19.26214 1.000 29.66066 35 ALA B C 1
ATOM 2649 O O . ALA B 1 59 ? -0.23483 10.33568 19.65945 1.000 28.85341 35 ALA B O 1
ATOM 2656 N N A GLU B 1 60 ? 1.16644 9.80282 17.97804 0.410 30.56626 36 GLU B N 1
ATOM 2657 N N B GLU B 1 60 ? 1.18049 9.82561 17.97101 0.590 30.55167 36 GLU B N 1
ATOM 2658 C CA A GLU B 1 60 ? 0.28104 10.33943 16.95225 0.410 30.05997 36 GLU B CA 1
ATOM 2659 C CA B GLU B 1 60 ? 0.28605 10.33669 16.93088 0.590 30.00187 36 GLU B CA 1
ATOM 2660 C C A GLU B 1 60 ? -1.01436 9.54478 16.86240 0.410 31.44314 36 GLU B C 1
ATOM 2661 C C B GLU B 1 60 ? -1.01424 9.54741 16.88517 0.590 31.42116 36 GLU B C 1
ATOM 2662 O O A GLU B 1 60 ? -2.10218 10.12354 16.76076 0.410 33.20483 36 GLU B O 1
ATOM 2663 O O B GLU B 1 60 ? -2.10177 10.12845 16.80721 0.590 33.21583 36 GLU B O 1
ATOM 2686 N N . ARG B 1 61 ? -0.92089 8.21305 16.87626 1.000 30.21346 37 ARG B N 1
ATOM 2687 C CA . ARG B 1 61 ? -2.12797 7.40302 16.85497 1.000 32.65378 37 ARG B CA 1
ATOM 2688 C C . ARG B 1 61 ? -2.98459 7.72250 18.06828 1.000 35.83494 37 ARG B C 1
ATOM 2689 O O . ARG B 1 61 ? -4.21272 7.78874 17.97582 1.000 33.54505 37 ARG B O 1
ATOM 2710 N N . PHE B 1 62 ? -2.34308 7.94111 19.21758 1.000 33.34341 38 PHE B N 1
ATOM 2711 C CA . PHE B 1 62 ? -3.07901 8.35443 20.40622 1.000 30.85779 38 PHE B CA 1
ATOM 2712 C C . PHE B 1 62 ? -3.80986 9.67465 20.16217 1.000 31.47470 38 PHE B C 1
ATOM 2713 O O . PHE B 1 62 ? -4.99469 9.80012 20.47831 1.000 34.14892 38 PHE B O 1
ATOM 2730 N N . LEU B 1 63 ? -3.12010 10.67140 19.60528 1.000 29.89583 39 LEU B N 1
ATOM 2731 C CA . LEU B 1 63 ? -3.80289 11.92981 19.30595 1.000 34.25053 39 LEU B CA 1
ATOM 2732 C C . LEU B 1 63 ? -4.97667 11.70848 18.37086 1.000 34.94269 39 LEU B C 1
ATOM 2733 O O . LEU B 1 63 ? -6.05439 12.28404 18.57554 1.000 38.82748 39 LEU B O 1
ATOM 2749 N N . ALA B 1 64 ? -4.78469 10.87699 17.33669 1.000 35.84274 40 ALA B N 1
ATOM 2750 C CA . ALA B 1 64 ? -5.83008 10.65363 16.33826 1.000 38.93668 40 ALA B CA 1
ATOM 2751 C C . ALA B 1 64 ? -7.04511 9.99563 16.95551 1.000 44.75170 40 ALA B C 1
ATOM 2752 O O . ALA B 1 64 ? -8.17726 10.24508 16.52929 1.000 41.01188 40 ALA B O 1
ATOM 2759 N N . GLU B 1 65 ? -6.83776 9.16009 17.96360 1.000 38.54523 41 GLU B N 1
ATOM 2760 C CA . GLU B 1 65 ? -7.95899 8.48231 18.60076 1.000 41.55480 41 GLU B CA 1
ATOM 2761 C C . GLU B 1 65 ? -8.55023 9.24280 19.77175 1.000 38.42236 41 GLU B C 1
ATOM 2762 O O . GLU B 1 65 ? -9.74878 9.10432 20.03197 1.000 44.03067 41 GLU B O 1
ATOM 2774 N N . LYS B 1 66 ? -7.76620 10.04819 20.49242 1.000 36.74656 42 LYS B N 1
ATOM 2775 C CA . LYS B 1 66 ? -8.18419 10.52477 21.81343 1.000 35.98116 42 LYS B CA 1
ATOM 2776 C C . LYS B 1 66 ? -8.21636 12.03709 22.02070 1.000 33.96123 42 LYS B C 1
ATOM 2777 O O . LYS B 1 66 ? -8.70628 12.47303 23.07218 1.000 37.90476 42 LYS B O 1
ATOM 2796 N N . ALA B 1 67 ? -7.69015 12.84855 21.10071 1.000 34.91002 43 ALA B N 1
ATOM 2797 C CA . ALA B 1 67 ? -7.53629 14.28684 21.33752 1.000 35.27407 43 ALA B CA 1
ATOM 2798 C C . ALA B 1 67 ? -7.88313 15.06982 20.08216 1.000 32.32343 43 ALA B C 1
ATOM 2799 O O . ALA B 1 67 ? -7.03886 15.76033 19.49804 1.000 33.45856 43 ALA B O 1
ATOM 2806 N N . PRO B 1 68 ? -9.14140 14.98529 19.63428 1.000 32.01582 44 PRO B N 1
ATOM 2807 C CA . PRO B 1 68 ? -9.52119 15.68367 18.38946 1.000 36.64755 44 PRO B CA 1
ATOM 2808 C C . PRO B 1 68 ? -9.41319 17.20088 18.47553 1.000 31.24507 44 PRO B C 1
ATOM 2809 O O . PRO B 1 68 ? -9.11007 17.85386 17.45727 1.000 33.06353 44 PRO B O 1
ATOM 2820 N N . LYS B 1 69 ? -9.72122 17.79942 19.63100 1.000 35.06205 45 LYS B N 1
ATOM 2821 C CA . LYS B 1 69 ? -9.61453 19.25158 19.71938 1.000 30.35614 45 LYS B CA 1
ATOM 2822 C C . LYS B 1 69 ? -8.15609 19.66832 19.64038 1.000 31.00790 45 LYS B C 1
ATOM 2823 O O . LYS B 1 69 ? -7.81250 20.66510 18.99186 1.000 29.29485 45 LYS B O 1
ATOM 2842 N N . THR B 1 70 ? -7.28562 18.90391 20.28865 1.000 29.92132 46 THR B N 1
ATOM 2843 C CA . THR B 1 70 ? -5.85462 19.18007 20.20987 1.000 28.96351 46 THR B CA 1
ATOM 2844 C C . THR B 1 70 ? -5.36425 19.05774 18.76614 1.000 28.43252 46 THR B C 1
ATOM 2845 O O . THR B 1 70 ? -4.61945 19.91846 18.27583 1.000 30.36208 46 THR B O 1
ATOM 2856 N N . VAL B 1 71 ? -5.77601 18.00067 18.05807 1.000 28.32103 47 VAL B N 1
ATOM 2857 C CA . VAL B 1 71 ? -5.39796 17.85658 16.65277 1.000 27.14684 47 VAL B CA 1
ATOM 2858 C C . VAL B 1 71 ? -5.88741 19.05280 15.82821 1.000 30.00471 47 VAL B C 1
ATOM 2859 O O . VAL B 1 71 ? -5.15350 19.59792 15.00334 1.000 31.62266 47 VAL B O 1
ATOM 2872 N N . ALA B 1 72 ? -7.11319 19.50638 16.06789 1.000 29.71047 48 ALA B N 1
ATOM 2873 C CA . ALA B 1 72 ? -7.62884 20.65070 15.32866 1.000 30.64390 48 ALA B CA 1
ATOM 2874 C C . ALA B 1 72 ? -6.79804 21.90685 15.58767 1.000 29.33337 48 ALA B C 1
ATOM 2875 O O . ALA B 1 72 ? -6.51407 22.68363 14.66310 1.000 32.70085 48 ALA B O 1
ATOM 2882 N N . ARG B 1 73 ? -6.41656 22.13383 16.83681 1.000 29.71877 49 ARG B N 1
ATOM 2883 C CA . ARG B 1 73 ? -5.58839 23.29014 17.14981 1.000 28.19824 49 ARG B CA 1
ATOM 2884 C C . ARG B 1 73 ? -4.18427 23.14000 16.59090 1.000 30.85358 49 ARG B C 1
ATOM 2885 O O . ARG B 1 73 ? -3.53213 24.14285 16.29059 1.000 31.41542 49 ARG B O 1
ATOM 2906 N N . MET B 1 74 ? -3.69558 21.90985 16.44738 1.000 29.66426 50 MET B N 1
ATOM 2907 C CA . MET B 1 74 ? -2.40918 21.73920 15.78086 1.000 31.43591 50 MET B CA 1
ATOM 2908 C C . MET B 1 74 ? -2.45756 22.16311 14.31159 1.000 37.63418 50 MET B C 1
ATOM 2909 O O . MET B 1 74 ? -1.42107 22.53061 13.75209 1.000 35.47952 50 MET B O 1
ATOM 2923 N N . HIS B 1 75 ? -3.63651 22.15649 13.68444 1.000 34.57558 51 HIS B N 1
ATOM 2924 C CA . HIS B 1 75 ? -3.79010 22.68567 12.33059 1.000 38.22757 51 HIS B CA 1
ATOM 2925 C C . HIS B 1 75 ? -3.77708 24.20142 12.31138 1.000 41.23069 51 HIS B C 1
ATOM 2926 O O . HIS B 1 75 ? -3.69753 24.78628 11.23594 1.000 43.99840 51 HIS B O 1
ATOM 2940 N N . ASP B 1 76 ? -3.89161 24.84078 13.47494 1.000 37.74394 52 ASP B N 1
ATOM 2941 C CA . ASP B 1 76 ? -3.88630 26.28767 13.60134 1.000 38.44761 52 ASP B CA 1
ATOM 2942 C C . ASP B 1 76 ? -2.47990 26.78846 13.89429 1.000 51.81395 52 ASP B C 1
ATOM 2943 O O . ASP B 1 76 ? -1.79442 27.28827 12.99998 1.000 50.04132 52 ASP B O 1
ATOM 2952 N N . ASP B 1 77 ? -2.06212 26.69038 15.15617 1.000 41.20975 53 ASP B N 1
ATOM 2953 C CA . ASP B 1 77 ? -0.74914 27.17058 15.56228 1.000 39.35951 53 ASP B CA 1
ATOM 2954 C C . ASP B 1 77 ? -0.09958 26.31787 16.64424 1.000 41.10811 53 ASP B C 1
ATOM 2955 O O . ASP B 1 77 ? 1.00605 26.64546 17.07506 1.000 38.29466 53 ASP B O 1
ATOM 2964 N N . LEU B 1 78 ? -0.75181 25.27508 17.12437 1.000 34.31163 54 LEU B N 1
ATOM 2965 C CA . LEU B 1 78 ? -0.21570 24.49876 18.23187 1.000 36.59318 54 LEU B CA 1
ATOM 2966 C C . LEU B 1 78 ? 0.79721 23.50596 17.69539 1.000 34.91524 54 LEU B C 1
ATOM 2967 O O . LEU B 1 78 ? 0.49607 22.74123 16.78135 1.000 32.22988 54 LEU B O 1
ATOM 2983 N N . ALA B 1 79 ? 1.98683 23.49196 18.28165 1.000 33.54620 55 ALA B N 1
ATOM 2984 C CA . ALA B 1 79 ? 3.04936 22.57943 17.85951 1.000 35.48641 55 ALA B CA 1
ATOM 2985 C C . ALA B 1 79 ? 3.55368 21.85065 19.08693 1.000 31.95815 55 ALA B C 1
ATOM 2986 O O . ALA B 1 79 ? 3.97682 22.48930 20.05554 1.000 28.74723 55 ALA B O 1
ATOM 2993 N N . LEU B 1 80 ? 3.51084 20.52791 19.04187 1.000 29.66269 56 LEU B N 1
ATOM 2994 C CA . LEU B 1 80 ? 4.06100 19.68482 20.08816 1.000 29.60552 56 LEU B CA 1
ATOM 2995 C C . LEU B 1 80 ? 5.44133 19.24470 19.62064 1.000 35.01351 56 LEU B C 1
ATOM 2996 O O . LEU B 1 80 ? 5.56294 18.57187 18.59696 1.000 33.63323 56 LEU B O 1
ATOM 3012 N N . VAL B 1 81 ? 6.48447 19.67275 20.32446 1.000 29.03487 57 VAL B N 1
ATOM 3013 C CA . VAL B 1 81 ? 7.84383 19.44553 19.85435 1.000 23.68952 57 VAL B CA 1
ATOM 3014 C C . VAL B 1 81 ? 8.60325 18.65606 20.91046 1.000 26.86321 57 VAL B C 1
ATOM 3015 O O . VAL B 1 81 ? 8.47425 18.91476 22.11235 1.000 25.61574 57 VAL B O 1
ATOM 3028 N N . THR B 1 82 ? 9.41237 17.70843 20.44787 1.000 23.67819 58 THR B N 1
ATOM 3029 C CA . THR B 1 82 ? 10.24782 16.91108 21.33269 1.000 25.37973 58 THR B CA 1
ATOM 3030 C C . THR B 1 82 ? 11.27743 17.79797 22.02389 1.000 23.60761 58 THR B C 1
ATOM 3031 O O . THR B 1 82 ? 12.01169 18.51693 21.35304 1.000 25.49470 58 THR B O 1
ATOM 3042 N N . SER B 1 83 ? 11.33438 17.75852 23.36470 1.000 24.22302 59 SER B N 1
ATOM 3043 C CA . SER B 1 83 ? 12.41377 18.41548 24.09171 1.000 24.03270 59 SER B CA 1
ATOM 3044 C C . SER B 1 83 ? 13.46857 17.42873 24.58984 1.000 22.25654 59 SER B C 1
ATOM 3045 O O . SER B 1 83 ? 14.62964 17.81386 24.78043 1.000 23.97741 59 SER B O 1
ATOM 3053 N N . SER B 1 84 ? 13.12745 16.15555 24.74609 1.000 22.22783 60 SER B N 1
ATOM 3054 C CA . SER B 1 84 ? 14.15088 15.14141 24.99901 1.000 23.40459 60 SER B CA 1
ATOM 3055 C C . SER B 1 84 ? 13.59185 13.77679 24.64049 1.000 24.14320 60 SER B C 1
ATOM 3056 O O . SER B 1 84 ? 12.37677 13.57414 24.61519 1.000 24.21501 60 SER B O 1
ATOM 3064 N N . CYS B 1 85 ? 14.48869 12.82474 24.39436 1.000 23.61484 61 CYS B N 1
ATOM 3065 C CA . CYS B 1 85 ? 14.05055 11.44466 24.18808 1.000 23.95794 61 CYS B CA 1
ATOM 3066 C C . CYS B 1 85 ? 15.19186 10.51218 24.54290 1.000 24.67202 61 CYS B C 1
ATOM 3067 O O . CYS B 1 85 ? 16.34916 10.91837 24.58474 1.000 25.87544 61 CYS B O 1
ATOM 3075 N N . SER B 1 86 ? 14.85934 9.24295 24.77396 1.000 23.45212 62 SER B N 1
ATOM 3076 C CA . SER B 1 86 ? 15.88420 8.26692 25.09725 1.000 23.12960 62 SER B CA 1
ATOM 3077 C C . SER B 1 86 ? 15.32885 6.88241 24.79898 1.000 24.18207 62 SER B C 1
ATOM 3078 O O . SER B 1 86 ? 14.11423 6.67678 24.72189 1.000 22.70843 62 SER B O 1
ATOM 3086 N N . CYS B 1 87 ? 16.23232 5.92155 24.67381 1.000 25.56433 63 CYS B N 1
ATOM 3087 C CA . CYS B 1 87 ? 15.81360 4.54193 24.49644 1.000 25.44641 63 CYS B CA 1
ATOM 3088 C C . CYS B 1 87 ? 16.97852 3.65403 24.87227 1.000 23.61886 63 CYS B C 1
ATOM 3089 O O . CYS B 1 87 ? 18.13073 4.01067 24.65263 1.000 27.40557 63 CYS B O 1
ATOM 3097 N N A GLU B 1 88 ? 16.65561 2.50791 25.44640 0.530 24.66396 64 GLU B N 1
ATOM 3098 N N B GLU B 1 88 ? 16.65684 2.51663 25.47191 0.470 24.65795 64 GLU B N 1
ATOM 3099 C CA A GLU B 1 88 ? 17.60952 1.46333 25.77808 0.530 24.36508 64 GLU B CA 1
ATOM 3100 C CA B GLU B 1 88 ? 17.59557 1.45155 25.78790 0.470 24.38801 64 GLU B CA 1
ATOM 3101 C C A GLU B 1 88 ? 17.15816 0.17701 25.10162 0.530 27.64279 64 GLU B C 1
ATOM 3102 C C B GLU B 1 88 ? 17.15118 0.20652 25.03974 0.470 27.61996 64 GLU B C 1
ATOM 3103 O O A GLU B 1 88 ? 15.96931 -0.15944 25.13463 0.530 26.12887 64 GLU B O 1
ATOM 3104 O O B GLU B 1 88 ? 15.95070 -0.06606 24.94821 0.470 26.36492 64 GLU B O 1
ATOM 3127 N N . PHE B 1 89 ? 18.12357 -0.54644 24.52828 1.000 26.19589 65 PHE B N 1
ATOM 3128 C CA . PHE B 1 89 ? 17.88660 -1.66149 23.60860 1.000 25.93566 65 PHE B CA 1
ATOM 3129 C C . PHE B 1 89 ? 18.38368 -2.95217 24.24094 1.000 27.98837 65 PHE B C 1
ATOM 3130 O O . PHE B 1 89 ? 19.59311 -3.14739 24.38883 1.000 31.26209 65 PHE B O 1
ATOM 3147 N N . PHE B 1 90 ? 17.45601 -3.82306 24.65569 1.000 25.77306 66 PHE B N 1
ATOM 3148 C CA . PHE B 1 90 ? 17.79604 -5.01800 25.43336 1.000 27.35812 66 PHE B CA 1
ATOM 3149 C C . PHE B 1 90 ? 18.01319 -6.25473 24.57716 1.000 29.78035 66 PHE B C 1
ATOM 3150 O O . PHE B 1 90 ? 18.88198 -7.07566 24.88980 1.000 29.96613 66 PHE B O 1
ATOM 3167 N N . SER B 1 91 ? 17.22592 -6.42137 23.52087 1.000 29.48335 67 SER B N 1
ATOM 3168 C CA . SER B 1 91 ? 17.42418 -7.52895 22.60021 1.000 30.64780 67 SER B CA 1
ATOM 3169 C C . SER B 1 91 ? 16.91175 -7.11162 21.22346 1.000 30.26414 67 SER B C 1
ATOM 3170 O O . SER B 1 91 ? 16.11401 -6.17846 21.07627 1.000 29.14018 67 SER B O 1
ATOM 3178 N N . GLU B 1 92 ? 17.38734 -7.81728 20.20850 1.000 29.02861 68 GLU B N 1
ATOM 3179 C CA . GLU B 1 92 ? 17.16210 -7.37486 18.83695 1.000 27.58451 68 GLU B CA 1
ATOM 3180 C C . GLU B 1 92 ? 15.73419 -7.64052 18.38410 1.000 28.91961 68 GLU B C 1
ATOM 3181 O O . GLU B 1 92 ? 15.07719 -8.59661 18.82777 1.000 30.69804 68 GLU B O 1
ATOM 3193 N N . LEU B 1 93 ? 15.29984 -6.83085 17.42030 1.000 28.85109 69 LEU B N 1
ATOM 3194 C CA . LEU B 1 93 ? 14.16681 -7.10050 16.54695 1.000 30.14470 69 LEU B CA 1
ATOM 3195 C C . LEU B 1 93 ? 14.66500 -7.32222 15.11674 1.000 30.37086 69 LEU B C 1
ATOM 3196 O O . LEU B 1 93 ? 15.71274 -6.80523 14.72135 1.000 26.14056 69 LEU B O 1
ATOM 3212 N N . TYR B 1 94 ? 13.91944 -8.11586 14.35631 1.000 29.23554 70 TYR B N 1
ATOM 3213 C CA . TYR B 1 94 ? 14.28908 -8.49111 12.98994 1.000 29.56466 70 TYR B CA 1
ATOM 3214 C C . TYR B 1 94 ? 13.13228 -8.22383 12.04971 1.000 28.24480 70 TYR B C 1
ATOM 3215 O O . TYR B 1 94 ? 11.98828 -8.07297 12.47642 1.000 28.71921 70 TYR B O 1
ATOM 3233 N N . ALA B 1 95 ? 13.43222 -8.21647 10.74742 1.000 28.19357 71 ALA B N 1
ATOM 3234 C CA . ALA B 1 95 ? 12.36495 -8.06856 9.77184 1.000 28.98188 71 ALA B CA 1
ATOM 3235 C C . ALA B 1 95 ? 11.31776 -9.15165 9.99904 1.000 31.19368 71 ALA B C 1
ATOM 3236 O O . ALA B 1 95 ? 11.64332 -10.28782 10.35433 1.000 32.53447 71 ALA B O 1
ATOM 3243 N N . LEU B 1 96 ? 10.05891 -8.77374 9.85889 1.000 28.61078 72 LEU B N 1
ATOM 3244 C CA . LEU B 1 96 ? 8.87564 -9.62662 9.92290 1.000 30.35454 72 LEU B CA 1
ATOM 3245 C C . LEU B 1 96 ? 8.50924 -9.94625 11.36967 1.000 29.46936 72 LEU B C 1
ATOM 3246 O O . LEU B 1 96 ? 7.50172 -10.65932 11.58374 1.000 31.94329 72 LEU B O 1
ATOM 3262 N N . ASP B 1 97 ? 9.24801 -9.43092 12.36388 1.000 31.43617 73 ASP B N 1
ATOM 3263 C CA . ASP B 1 97 ? 8.75871 -9.39161 13.73038 1.000 33.02962 73 ASP B CA 1
ATOM 3264 C C . ASP B 1 97 ? 7.58352 -8.43371 13.82393 1.000 31.89861 73 ASP B C 1
ATOM 3265 O O . ASP B 1 97 ? 7.44421 -7.49513 13.03638 1.000 30.17003 73 ASP B O 1
ATOM 3274 N N . THR B 1 98 ? 6.73980 -8.65156 14.81850 1.000 31.25330 74 THR B N 1
ATOM 3275 C CA . THR B 1 98 ? 5.72533 -7.66339 15.17649 1.000 27.78079 74 THR B CA 1
ATOM 3276 C C . THR B 1 98 ? 6.09809 -7.10448 16.53410 1.000 28.34267 74 THR B C 1
ATOM 3277 O O . THR B 1 98 ? 6.40394 -7.86230 17.45569 1.000 31.60999 74 THR B O 1
ATOM 3288 N N . VAL B 1 99 ? 6.15968 -5.78679 16.63581 1.000 29.03141 75 VAL B N 1
ATOM 3289 C CA . VAL B 1 99 ? 6.51034 -5.11864 17.88372 1.000 31.56836 75 VAL B CA 1
ATOM 3290 C C . VAL B 1 99 ? 5.26360 -4.45168 18.45718 1.000 30.22146 75 VAL B C 1
ATOM 3291 O O . VAL B 1 99 ? 4.45596 -3.87688 17.71802 1.000 28.42842 75 VAL B O 1
ATOM 3304 N N . SER B 1 100 ? 5.07218 -4.58773 19.77979 1.000 28.85719 76 SER B N 1
ATOM 3305 C CA . SER B 1 100 ? 4.01499 -3.91340 20.51756 1.000 30.91910 76 SER B CA 1
ATOM 3306 C C . SER B 1 100 ? 4.68183 -2.78345 21.29734 1.000 29.56852 76 SER B C 1
ATOM 3307 O O . SER B 1 100 ? 5.49871 -3.04316 22.18984 1.000 27.65984 76 SER B O 1
ATOM 3315 N N . VAL B 1 101 ? 4.36138 -1.54472 20.93682 1.000 29.10600 77 VAL B N 1
ATOM 3316 C CA . VAL B 1 101 ? 4.89544 -0.36354 21.60235 1.000 29.30588 77 VAL B CA 1
ATOM 3317 C C . VAL B 1 101 ? 3.83798 0.16833 22.56627 1.000 30.07664 77 VAL B C 1
ATOM 3318 O O . VAL B 1 101 ? 2.73012 0.52999 22.15692 1.000 31.88443 77 VAL B O 1
ATOM 3331 N N . ARG B 1 102 ? 4.17667 0.20954 23.84648 1.000 29.67009 78 ARG B N 1
ATOM 3332 C CA . ARG B 1 102 ? 3.21319 0.44948 24.90961 1.000 30.05225 78 ARG B CA 1
ATOM 3333 C C . ARG B 1 102 ? 3.54724 1.75560 25.61098 1.000 29.48028 78 ARG B C 1
ATOM 3334 O O . ARG B 1 102 ? 4.59443 1.87180 26.26108 1.000 30.32342 78 ARG B O 1
ATOM 3355 N N . MET B 1 103 ? 2.63852 2.72084 25.50475 1.000 27.95413 79 MET B N 1
ATOM 3356 C CA . MET B 1 103 ? 2.86987 4.07350 25.98172 1.000 31.98729 79 MET B CA 1
ATOM 3357 C C . MET B 1 103 ? 2.09262 4.30082 27.26930 1.000 30.29198 79 MET B C 1
ATOM 3358 O O . MET B 1 103 ? 0.91854 3.92187 27.38403 1.000 32.34447 79 MET B O 1
ATOM 3372 N N . SER B 1 104 ? 2.74820 4.91328 28.23691 1.000 30.22710 80 SER B N 1
ATOM 3373 C CA . SER B 1 104 ? 2.07645 5.30098 29.46411 1.000 29.87815 80 SER B CA 1
ATOM 3374 C C . SER B 1 104 ? 2.54815 6.69799 29.82774 1.000 32.04249 80 SER B C 1
ATOM 3375 O O . SER B 1 104 ? 3.54791 7.20499 29.30290 1.000 28.53881 80 SER B O 1
ATOM 3383 N N . LEU B 1 105 ? 1.78609 7.34724 30.67832 1.000 29.44566 81 LEU B N 1
ATOM 3384 C CA . LEU B 1 105 ? 2.11117 8.70487 31.08751 1.000 29.80789 81 LEU B CA 1
ATOM 3385 C C . LEU B 1 105 ? 3.07095 8.63697 32.26960 1.000 29.26851 81 LEU B C 1
ATOM 3386 O O . LEU B 1 105 ? 2.76851 7.99752 33.28467 1.000 34.72904 81 LEU B O 1
ATOM 3402 N N . VAL B 1 106 ? 4.22629 9.28562 32.14337 1.000 26.72865 82 VAL B N 1
ATOM 3403 C CA . VAL B 1 106 ? 5.15191 9.42224 33.26709 1.000 32.25743 82 VAL B CA 1
ATOM 3404 C C . VAL B 1 106 ? 4.85626 10.67819 34.06338 1.000 33.20836 82 VAL B C 1
ATOM 3405 O O . VAL B 1 106 ? 4.80962 10.65014 35.29312 1.000 32.93182 82 VAL B O 1
ATOM 3418 N N . GLY B 1 107 ? 4.64922 11.81570 33.41964 1.000 31.09772 83 GLY B N 1
ATOM 3419 C CA . GLY B 1 107 ? 4.18901 12.97696 34.17415 1.000 37.69530 83 GLY B CA 1
ATOM 3420 C C . GLY B 1 107 ? 3.89766 14.13390 33.24794 1.000 32.84682 83 GLY B C 1
ATOM 3421 O O . GLY B 1 107 ? 4.19830 14.09859 32.05144 1.000 30.92720 83 GLY B O 1
ATOM 3425 N N . ILE B 1 108 ? 3.24422 15.14928 33.81423 1.000 34.22909 84 ILE B N 1
ATOM 3426 C CA . ILE B 1 108 ? 2.96559 16.39503 33.10932 1.000 38.66762 84 ILE B CA 1
ATOM 3427 C C . ILE B 1 108 ? 3.38681 17.54060 34.01318 1.000 43.06817 84 ILE B C 1
ATOM 3428 O O . ILE B 1 108 ? 3.12382 17.51395 35.21784 1.000 39.29749 84 ILE B O 1
ATOM 3444 N N . ASP B 1 109 ? 4.05818 18.53113 33.43551 1.000 41.39282 85 ASP B N 1
ATOM 3445 C CA . ASP B 1 109 ? 4.58787 19.67173 34.18457 1.000 45.65489 85 ASP B CA 1
ATOM 3446 C C . ASP B 1 109 ? 4.37693 20.93338 33.35435 1.000 61.64972 85 ASP B C 1
ATOM 3447 O O . ASP B 1 109 ? 5.17827 21.23274 32.45870 1.000 52.94376 85 ASP B O 1
ATOM 3456 N N . PHE B 1 110 ? 3.29552 21.65039 33.66829 1.000 42.00209 86 PHE B N 1
ATOM 3457 C CA . PHE B 1 110 ? 2.87973 22.91129 33.06760 1.000 46.72213 86 PHE B CA 1
ATOM 3458 C C . PHE B 1 110 ? 2.71592 22.81459 31.55652 1.000 51.36173 86 PHE B C 1
ATOM 3459 O O . PHE B 1 110 ? 1.58329 22.76043 31.06586 1.000 49.44882 86 PHE B O 1
ATOM 3476 N N . HIS B 1 111 ? 3.82811 22.85037 30.82046 1.000 38.66076 87 HIS B N 1
ATOM 3477 C CA . HIS B 1 111 ? 3.79022 22.81009 29.37191 1.000 40.32011 87 HIS B CA 1
ATOM 3478 C C . HIS B 1 111 ? 4.38687 21.54628 28.78046 1.000 35.05683 87 HIS B C 1
ATOM 3479 O O . HIS B 1 111 ? 4.37861 21.40532 27.55689 1.000 39.75800 87 HIS B O 1
ATOM 3493 N N . GLN B 1 112 ? 4.86510 20.62119 29.59654 1.000 32.34011 88 GLN B N 1
ATOM 3494 C CA . GLN B 1 112 ? 5.59049 19.46157 29.10008 1.000 31.07424 88 GLN B CA 1
ATOM 3495 C C . GLN B 1 112 ? 4.93663 18.17110 29.55660 1.000 34.61985 88 GLN B C 1
ATOM 3496 O O . GLN B 1 112 ? 4.42831 18.06191 30.67807 1.000 37.27779 88 GLN B O 1
ATOM 3510 N N . ILE B 1 113 ? 4.95454 17.21199 28.64997 1.000 28.10408 89 ILE B N 1
ATOM 3511 C CA . ILE B 1 113 ? 4.39550 15.89085 28.84085 1.000 30.24325 89 ILE B CA 1
ATOM 3512 C C . ILE B 1 113 ? 5.54332 14.91680 28.71274 1.000 31.78956 89 ILE B C 1
ATOM 3513 O O . ILE B 1 113 ? 6.26712 14.96892 27.72565 1.000 28.01518 89 ILE B O 1
ATOM 3529 N N . THR B 1 114 ? 5.66754 13.99372 29.65210 1.000 25.60529 90 THR B N 1
ATOM 3530 C CA . THR B 1 114 ? 6.67734 12.94237 29.53399 1.000 26.61869 90 THR B CA 1
ATOM 3531 C C . THR B 1 114 ? 5.96181 11.60996 29.41391 1.000 27.90632 90 THR B C 1
ATOM 3532 O O . THR B 1 114 ? 5.18540 11.22960 30.30356 1.000 28.32612 90 THR B O 1
ATOM 3543 N N A MET B 1 115 ? 6.26115 10.88419 28.34059 0.290 24.75535 91 MET B N 1
ATOM 3544 N N B MET B 1 115 ? 6.20590 10.93192 28.31314 0.710 24.62911 91 MET B N 1
ATOM 3545 C CA A MET B 1 115 ? 5.63670 9.60939 28.01787 0.290 24.09710 91 MET B CA 1
ATOM 3546 C CA B MET B 1 115 ? 5.66449 9.61732 28.02924 0.710 24.02743 91 MET B CA 1
ATOM 3547 C C A MET B 1 115 ? 6.67292 8.49152 28.05696 0.290 26.59756 91 MET B C 1
ATOM 3548 C C B MET B 1 115 ? 6.73889 8.55065 28.22971 0.710 26.76055 91 MET B C 1
ATOM 3549 O O A MET B 1 115 ? 7.76334 8.62801 27.48951 0.290 25.66805 91 MET B O 1
ATOM 3550 O O B MET B 1 115 ? 7.92533 8.77691 27.96245 0.710 25.81488 91 MET B O 1
ATOM 3577 N N . GLY B 1 116 ? 6.31381 7.38351 28.70085 1.000 25.55481 92 GLY B N 1
ATOM 3578 C CA . GLY B 1 116 ? 7.17645 6.21890 28.81926 1.000 27.74640 92 GLY B CA 1
ATOM 3579 C C . GLY B 1 116 ? 6.75071 5.18828 27.79102 1.000 28.02387 92 GLY B C 1
ATOM 3580 O O . GLY B 1 116 ? 5.55949 5.06558 27.47922 1.000 28.14808 92 GLY B O 1
ATOM 3585 N N . PHE B 1 117 ? 7.73705 4.45991 27.25099 1.000 26.76463 93 PHE B N 1
ATOM 3586 C CA . PHE B 1 117 ? 7.47816 3.44706 26.23311 1.000 26.47386 93 PHE B CA 1
ATOM 3587 C C . PHE B 1 117 ? 8.16997 2.15514 26.63010 1.000 29.56695 93 PHE B C 1
ATOM 3588 O O . PHE B 1 117 ? 9.35596 2.15921 26.95939 1.000 30.23021 93 PHE B O 1
ATOM 3605 N N . GLU B 1 118 ? 7.45287 1.05287 26.52697 1.000 26.87506 94 GLU B N 1
ATOM 3606 C CA . GLU B 1 118 ? 8.04603 -0.27695 26.59549 1.000 25.91363 94 GLU B CA 1
ATOM 3607 C C . GLU B 1 118 ? 7.76956 -0.98081 25.26683 1.000 30.68612 94 GLU B C 1
ATOM 3608 O O . GLU B 1 118 ? 6.69380 -0.81449 24.67513 1.000 31.13884 94 GLU B O 1
ATOM 3620 N N . TYR B 1 119 ? 8.75451 -1.73993 24.78110 1.000 26.79414 95 TYR B N 1
ATOM 3621 C CA . TYR B 1 119 ? 8.68922 -2.36418 23.47672 1.000 26.30801 95 TYR B CA 1
ATOM 3622 C C . TYR B 1 119 ? 8.73471 -3.86331 23.68561 1.000 25.58169 95 TYR B C 1
ATOM 3623 O O . TYR B 1 119 ? 9.65769 -4.37075 24.34209 1.000 29.82135 95 TYR B O 1
ATOM 3641 N N . TYR B 1 120 ? 7.74507 -4.56625 23.13675 1.000 26.72603 96 TYR B N 1
ATOM 3642 C CA . TYR B 1 120 ? 7.64338 -6.01438 23.25118 1.000 26.70683 96 TYR B CA 1
ATOM 3643 C C . TYR B 1 120 ? 7.63424 -6.68550 21.88642 1.000 28.37953 96 TYR B C 1
ATOM 3644 O O . TYR B 1 120 ? 6.93419 -6.25028 20.96955 1.000 31.94383 96 TYR B O 1
ATOM 3662 N N . ARG B 1 121 ? 8.43013 -7.74178 21.74286 1.000 30.41858 97 ARG B N 1
ATOM 3663 C CA . ARG B 1 121 ? 8.21203 -8.65305 20.64392 1.000 27.90382 97 ARG B CA 1
ATOM 3664 C C . ARG B 1 121 ? 6.94477 -9.44844 20.91406 1.000 36.32514 97 ARG B C 1
ATOM 3665 O O . ARG B 1 121 ? 6.83591 -10.11657 21.95304 1.000 35.41257 97 ARG B O 1
ATOM 3686 N N . VAL B 1 122 ? 5.99721 -9.40858 19.97301 1.000 33.26518 98 VAL B N 1
ATOM 3687 C CA . VAL B 1 122 ? 4.76548 -10.17408 20.09442 1.000 35.59461 98 VAL B CA 1
ATOM 3688 C C . VAL B 1 122 ? 4.55046 -11.09889 18.90000 1.000 42.17780 98 VAL B C 1
ATOM 3689 O O . VAL B 1 122 ? 3.50957 -11.74727 18.79874 1.000 46.14546 98 VAL B O 1
ATOM 3702 N N . THR B 1 123 ? 5.55961 -11.22260 18.03742 1.000 42.82975 99 THR B N 1
ATOM 3703 C CA . THR B 1 123 ? 5.51106 -12.06430 16.84277 1.000 45.78843 99 THR B CA 1
ATOM 3704 C C . THR B 1 123 ? 4.82611 -13.40299 17.06171 1.000 57.03799 99 THR B C 1
ATOM 3705 O O . THR B 1 123 ? 3.94230 -13.79741 16.29385 1.000 56.88198 99 THR B O 1
ATOM 3716 N N . ASP B 1 124 ? 5.27005 -14.14313 18.06749 1.000 48.77468 100 ASP B N 1
ATOM 3717 C CA . ASP B 1 124 ? 4.86257 -15.52866 18.25466 1.000 68.34726 100 ASP B CA 1
ATOM 3718 C C . ASP B 1 124 ? 4.05911 -15.71642 19.53532 1.000 66.11983 100 ASP B C 1
ATOM 3719 O O . ASP B 1 124 ? 4.09155 -16.78168 20.15033 1.000 67.61440 100 ASP B O 1
ATOM 3728 N N . GLY B 1 125 ? 3.31524 -14.69557 19.93225 1.000 74.85864 101 GLY B N 1
ATOM 3729 C CA . GLY B 1 125 ? 2.34112 -14.84392 20.97998 1.000 74.66686 101 GLY B CA 1
ATOM 3730 C C . GLY B 1 125 ? 2.73605 -14.11905 22.24511 1.000 54.15227 101 GLY B C 1
ATOM 3731 O O . GLY B 1 125 ? 2.42703 -12.93296 22.42184 1.000 64.94438 101 GLY B O 1
ATOM 3735 N N . PRO B 1 126 ? 3.43964 -14.81141 23.14572 1.000 48.98733 102 PRO B N 1
ATOM 3736 C CA . PRO B 1 126 ? 3.73755 -14.22077 24.46249 1.000 44.65003 102 PRO B CA 1
ATOM 3737 C C . PRO B 1 126 ? 4.74322 -13.08136 24.34833 1.000 43.99255 102 PRO B C 1
ATOM 3738 O O . PRO B 1 126 ? 5.82046 -13.23146 23.77366 1.000 48.72161 102 PRO B O 1
ATOM 3749 N N . ALA B 1 127 ? 4.37732 -11.94474 24.91561 1.000 37.64773 103 ALA B N 1
ATOM 3750 C CA . ALA B 1 127 ? 5.18699 -10.74292 24.80082 1.000 40.18027 103 ALA B CA 1
ATOM 3751 C C . ALA B 1 127 ? 6.52956 -10.89222 25.51309 1.000 42.69020 103 ALA B C 1
ATOM 3752 O O . ALA B 1 127 ? 6.59819 -11.36332 26.65092 1.000 37.37838 103 ALA B O 1
ATOM 3759 N N . ARG B 1 128 ? 7.59614 -10.43665 24.85113 1.000 37.22105 104 ARG B N 1
ATOM 3760 C CA . ARG B 1 128 ? 8.94668 -10.43611 25.40221 1.000 38.59941 104 ARG B CA 1
ATOM 3761 C C . ARG B 1 128 ? 9.52654 -9.03249 25.33164 1.000 36.08554 104 ARG B C 1
ATOM 3762 O O . ARG B 1 128 ? 9.58617 -8.43023 24.24975 1.000 31.56703 104 ARG B O 1
ATOM 3783 N N . LEU B 1 129 ? 10.00769 -8.52610 26.47054 1.000 31.35029 105 LEU B N 1
ATOM 3784 C CA . LEU B 1 129 ? 10.53613 -7.16286 26.50093 1.000 31.03405 105 LEU B CA 1
ATOM 3785 C C . LEU B 1 129 ? 11.81880 -7.05837 25.69012 1.000 31.98754 105 LEU B C 1
ATOM 3786 O O . LEU B 1 129 ? 12.75713 -7.81952 25.92828 1.000 31.82786 105 LEU B O 1
ATOM 3802 N N . VAL B 1 130 ? 11.87903 -6.11717 24.73948 1.000 29.70632 106 VAL B N 1
ATOM 3803 C CA . VAL B 1 130 ? 13.09573 -5.92747 23.95701 1.000 26.14040 106 VAL B CA 1
ATOM 3804 C C . VAL B 1 130 ? 13.70254 -4.53158 24.11352 1.000 28.46108 106 VAL B C 1
ATOM 3805 O O . VAL B 1 130 ? 14.90377 -4.37029 23.85854 1.000 29.51007 106 VAL B O 1
ATOM 3818 N N . ALA B 1 131 ? 12.96059 -3.53687 24.59329 1.000 29.43701 107 ALA B N 1
ATOM 3819 C CA . ALA B 1 131 ? 13.48189 -2.18122 24.72644 1.000 28.09013 107 ALA B CA 1
ATOM 3820 C C . ALA B 1 131 ? 12.55025 -1.36147 25.59900 1.000 27.24330 107 ALA B C 1
ATOM 3821 O O . ALA B 1 131 ? 11.41941 -1.76329 25.89249 1.000 27.96335 107 ALA B O 1
ATOM 3828 N N . ARG B 1 132 ? 13.07844 -0.22722 26.05552 1.000 26.52323 108 ARG B N 1
ATOM 3829 C C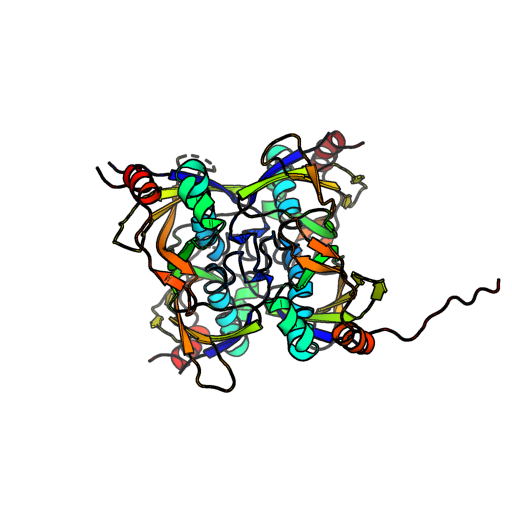A . ARG B 1 132 ? 12.38899 0.70864 26.92861 1.000 28.14470 108 ARG B CA 1
ATOM 3830 C C . ARG B 1 132 ? 12.90270 2.10634 26.61118 1.000 27.00883 108 ARG B C 1
ATOM 3831 O O . ARG B 1 132 ? 14.11369 2.30922 26.51770 1.000 29.41770 108 ARG B O 1
ATOM 3852 N N . GLY B 1 133 ? 11.99555 3.07500 26.52297 1.000 25.77284 109 GLY B N 1
ATOM 3853 C CA . GLY B 1 133 ? 12.41375 4.44816 26.32024 1.000 24.43693 109 GLY B CA 1
ATOM 3854 C C . GLY B 1 133 ? 11.44090 5.47839 26.87840 1.000 28.02797 109 GLY B C 1
ATOM 3855 O O . GLY B 1 133 ? 10.46380 5.14882 27.55843 1.000 26.44273 109 GLY B O 1
ATOM 3859 N N . GLU B 1 134 ? 11.67913 6.73166 26.54933 1.000 25.47188 110 GLU B N 1
ATOM 3860 C CA . GLU B 1 134 ? 10.94449 7.84729 27.12391 1.000 29.34284 110 GLU B CA 1
ATOM 3861 C C . GLU B 1 134 ? 11.03899 9.02108 26.16129 1.000 29.48318 110 GLU B C 1
ATOM 3862 O O . GLU B 1 134 ? 12.02570 9.15976 25.43810 1.000 26.57511 110 GLU B O 1
ATOM 3874 N N . GLN B 1 135 ? 10.02286 9.88202 26.18131 1.000 26.08614 111 GLN B N 1
ATOM 3875 C CA . GLN B 1 135 ? 10.08119 11.10124 25.37977 1.000 26.00022 111 GLN B CA 1
ATOM 3876 C C . GLN B 1 135 ? 9.31672 12.19407 26.11295 1.000 27.77578 111 GLN B C 1
ATOM 3877 O O . GLN B 1 135 ? 8.22399 11.94931 26.62463 1.000 27.52222 111 GLN B O 1
ATOM 3891 N N . THR B 1 136 ? 9.90701 13.38086 26.16803 1.000 25.62557 112 THR B N 1
ATOM 3892 C CA . THR B 1 136 ? 9.23958 14.58510 26.65899 1.000 25.75340 112 THR B CA 1
ATOM 3893 C C . THR B 1 136 ? 8.92342 15.50971 25.48860 1.000 25.66488 112 THR B C 1
ATOM 3894 O O . THR B 1 136 ? 9.80205 15.82865 24.67030 1.000 24.62863 112 THR B O 1
ATOM 3905 N N . VAL B 1 137 ? 7.67443 15.97489 25.45029 1.000 24.18113 113 VAL B N 1
ATOM 3906 C CA . VAL B 1 137 ? 7.17190 16.88537 24.43564 1.000 27.95792 113 VAL B CA 1
ATOM 3907 C C . VAL B 1 137 ? 6.75758 18.19019 25.10487 1.000 29.06318 113 VAL B C 1
ATOM 3908 O O . VAL B 1 137 ? 6.15157 18.17591 26.17877 1.000 31.20466 113 VAL B O 1
ATOM 3921 N N . ALA B 1 138 ? 7.10245 19.30845 24.48429 1.000 26.94228 114 ALA B N 1
ATOM 3922 C CA . ALA B 1 138 ? 6.65282 20.62577 24.91774 1.000 26.75620 114 ALA B CA 1
ATOM 3923 C C . ALA B 1 138 ? 5.51011 21.09387 24.03284 1.000 31.19915 114 ALA B C 1
ATOM 3924 O O . ALA B 1 138 ? 5.59304 20.97937 22.80183 1.000 28.03938 114 ALA B O 1
ATOM 3931 N N . CYS B 1 139 ? 4.44078 21.58986 24.65965 1.000 28.69565 115 CYS B N 1
ATOM 3932 C CA . CYS B 1 139 ? 3.34143 22.23120 23.95941 1.000 28.44757 115 CYS B CA 1
ATOM 3933 C C . CYS B 1 139 ? 3.70681 23.68711 23.70095 1.000 32.09277 115 CYS B C 1
ATOM 3934 O O . CYS B 1 139 ? 4.08494 24.40864 24.62395 1.000 34.82319 115 CYS B O 1
ATOM 3942 N N . THR B 1 140 ? 3.63381 24.11375 22.44453 1.000 31.18686 116 THR B N 1
ATOM 3943 C CA . THR B 1 140 ? 4.08217 25.44520 22.08006 1.000 32.38141 116 THR B CA 1
ATOM 3944 C C . THR B 1 140 ? 3.12129 26.06006 21.07875 1.000 37.78173 116 THR B C 1
ATOM 3945 O O . THR B 1 140 ? 2.41065 25.36755 20.34948 1.000 35.54442 116 THR B O 1
ATOM 3956 N N . LEU B 1 141 ? 3.12471 27.37725 21.04653 1.000 39.26524 117 LEU B N 1
ATOM 3957 C CA . LEU B 1 141 ? 2.47659 28.12121 19.98807 1.000 42.21471 117 LEU B CA 1
ATOM 3958 C C . LEU B 1 141 ? 3.55344 28.72601 19.10678 1.000 49.25160 117 LEU B C 1
ATOM 3959 O O . LEU B 1 141 ? 4.55545 29.25266 19.60454 1.000 49.59815 117 LEU B O 1
ATOM 3975 N N . ARG B 1 142 ? 3.35843 28.60093 17.80529 1.000 46.93808 118 ARG B N 1
ATOM 3976 C CA . ARG B 1 142 ? 4.28521 29.15493 16.83678 1.000 53.49972 118 ARG B CA 1
ATOM 3977 C C . ARG B 1 142 ? 3.97474 30.63174 16.67454 1.000 61.14340 118 ARG B C 1
ATOM 3978 O O . ARG B 1 142 ? 2.85386 30.99400 16.29989 1.000 61.44269 118 ARG B O 1
ATOM 3999 N N . ALA B 1 143 ? 4.95781 31.47365 16.97560 1.000 63.62983 119 ALA B N 1
ATOM 4000 C CA . ALA B 1 143 ? 4.90867 32.90253 16.72434 1.000 72.42330 119 ALA B CA 1
ATOM 4001 C C . ALA B 1 143 ? 5.95087 33.25959 15.67216 1.000 79.99458 119 ALA B C 1
ATOM 4002 O O . ALA B 1 143 ? 6.89254 32.50363 15.42326 1.000 86.05768 119 ALA B O 1
ATOM 4009 N N . GLU B 1 144 ? 5.77760 34.42753 15.04749 1.000 94.83562 120 GLU B N 1
ATOM 4010 C CA . GLU B 1 144 ? 6.75936 34.87128 14.06241 1.000 87.61169 120 GLU B CA 1
ATOM 4011 C C . GLU B 1 144 ? 8.17231 34.82482 14.63449 1.000 89.65620 120 GLU B C 1
ATOM 4012 O O . GLU B 1 144 ? 9.13826 34.64411 13.88570 1.000 75.77223 120 GLU B O 1
ATOM 4016 N N . ASP B 1 145 ? 8.30847 34.94232 15.95849 1.000 91.80598 121 ASP B N 1
ATOM 4017 C CA . ASP B 1 145 ? 9.60155 34.99793 16.62793 1.000 88.78663 121 ASP B CA 1
ATOM 4018 C C . ASP B 1 145 ? 10.05038 33.65968 17.21170 1.000 89.54690 121 ASP B C 1
ATOM 4019 O O . ASP B 1 145 ? 11.08155 33.61740 17.89073 1.000 90.16307 121 ASP B O 1
ATOM 4023 N N . GLY B 1 146 ? 9.30758 32.56780 16.97731 1.000 79.71189 122 GLY B N 1
ATOM 4024 C CA . GLY B 1 146 ? 9.70981 31.24813 17.42118 1.000 68.08891 122 GLY B CA 1
ATOM 4025 C C . GLY B 1 146 ? 8.59423 30.54787 18.17215 1.000 62.11246 122 GLY B C 1
ATOM 4026 O O . GLY B 1 146 ? 7.42724 30.95298 18.12081 1.000 69.65916 122 GLY B O 1
ATOM 4030 N N . LEU B 1 147 ? 8.96017 29.48587 18.88106 1.000 55.57819 123 LEU B N 1
ATOM 4031 C CA . LEU B 1 147 ? 8.01418 28.70651 19.66841 1.000 48.46945 123 LEU B CA 1
ATOM 4032 C C . LEU B 1 147 ? 7.88244 29.30272 21.06642 1.000 50.66412 123 LEU B C 1
ATOM 4033 O O . LEU B 1 147 ? 8.88473 29.64410 21.69619 1.000 58.20274 123 LEU B O 1
ATOM 4049 N N . THR B 1 148 ? 6.64734 29.42934 21.54749 1.000 55.29385 124 THR B N 1
ATOM 4050 C CA . THR B 1 148 ? 6.38221 29.85993 22.91969 1.000 52.62395 124 THR B CA 1
ATOM 4051 C C . THR B 1 148 ? 5.67283 28.74365 23.67738 1.000 53.36061 124 THR B C 1
ATOM 4052 O O . THR B 1 148 ? 4.60874 28.28213 23.22799 1.000 40.01932 124 THR B O 1
ATOM 4063 N N . PRO B 1 149 ? 6.20695 28.27135 24.81000 1.000 44.04645 125 PRO B N 1
ATOM 4064 C CA . PRO B 1 149 ? 5.50680 27.23113 25.57397 1.000 42.22693 125 PRO B CA 1
ATOM 4065 C C . PRO B 1 149 ? 4.11525 27.67945 25.97646 1.000 40.75707 125 PRO B C 1
ATOM 4066 O O . PRO B 1 149 ? 3.87292 28.85426 26.25211 1.000 43.63472 125 PRO B O 1
ATOM 4077 N N . VAL B 1 150 ? 3.19284 26.72078 26.00665 1.000 40.54754 126 VAL B N 1
ATOM 4078 C CA . VAL B 1 150 ? 1.81332 26.99128 26.38046 1.000 41.30092 126 VAL B CA 1
ATOM 4079 C C . VAL B 1 150 ? 1.32469 25.83377 27.23877 1.000 34.59497 126 VAL B C 1
ATOM 4080 O O . VAL B 1 150 ? 1.82685 24.71576 27.14377 1.000 33.20589 126 VAL B O 1
ATOM 4093 N N . GLU B 1 151 ? 0.32181 26.10559 28.08003 1.000 38.27590 127 GLU B N 1
ATOM 4094 C CA . GLU B 1 151 ? -0.19154 25.06075 28.96146 1.000 44.34061 127 GLU B CA 1
ATOM 4095 C C . GLU B 1 151 ? -0.69231 23.85703 28.16087 1.000 40.12439 127 GLU B C 1
ATOM 4096 O O . GLU B 1 151 ? -1.22885 24.00084 27.05538 1.000 40.63920 127 GLU B O 1
ATOM 4108 N N . VAL B 1 152 ? -0.47524 22.65655 28.70282 1.000 36.40086 128 VAL B N 1
ATOM 4109 C CA . VAL B 1 152 ? -1.01931 21.44652 28.07652 1.000 35.63054 128 VAL B CA 1
ATOM 4110 C C . VAL B 1 152 ? -2.53624 21.57163 27.99572 1.000 36.17606 128 VAL B C 1
ATOM 4111 O O . VAL B 1 152 ? -3.17994 21.88715 29.00972 1.000 37.47750 128 VAL B O 1
ATOM 4124 N N . PRO B 1 153 ? -3.15601 21.35329 26.83323 1.000 38.76263 129 PRO B N 1
ATOM 4125 C CA . PRO B 1 153 ? -4.61828 21.43552 26.76486 1.000 41.74001 129 PRO B CA 1
ATOM 4126 C C . PRO B 1 153 ? -5.28104 20.45563 27.73520 1.000 37.10358 129 PRO B C 1
ATOM 4127 O O . PRO B 1 153 ? -4.84422 19.30736 27.87007 1.000 40.58260 129 PRO B O 1
ATOM 4138 N N . ASP B 1 154 ? -6.37344 20.90928 28.36959 1.000 44.86022 130 ASP B N 1
ATOM 4139 C CA . ASP B 1 154 ? -7.15686 20.03347 29.24463 1.000 40.81428 130 ASP B CA 1
ATOM 4140 C C . ASP B 1 154 ? -7.53573 18.72008 28.54654 1.000 43.62098 130 ASP B C 1
ATOM 4141 O O . ASP B 1 154 ? -7.42745 17.64562 29.14093 1.000 39.64925 130 ASP B O 1
ATOM 4150 N N . GLU B 1 155 ? -7.97829 18.77646 27.28228 1.000 42.24625 131 GLU B N 1
ATOM 4151 C CA . GLU B 1 155 ? -8.36721 17.54209 26.59897 1.000 38.74908 131 GLU B CA 1
ATOM 4152 C C . GLU B 1 155 ? -7.23714 16.52278 26.60263 1.000 34.25189 131 GLU B C 1
ATOM 4153 O O . GLU B 1 155 ? -7.45721 15.32486 26.82565 1.000 37.64525 131 GLU B O 1
ATOM 4165 N N . LEU B 1 156 ? -6.02656 16.98288 26.33592 1.000 29.47914 132 LEU B N 1
ATOM 4166 C CA . LEU B 1 156 ? -4.87258 16.10642 26.27734 1.000 31.26136 132 LEU B CA 1
ATOM 4167 C C . LEU B 1 156 ? -4.49525 15.60141 27.66574 1.000 39.13125 132 LEU B C 1
ATOM 4168 O O . LEU B 1 156 ? -4.18728 14.41870 27.83959 1.000 35.86642 132 LEU B O 1
ATOM 4184 N N . ARG B 1 157 ? -4.51506 16.49016 28.65791 1.000 38.02085 133 ARG B N 1
ATOM 4185 C CA . ARG B 1 157 ? -4.24557 16.09423 30.03827 1.000 38.85826 133 ARG B CA 1
ATOM 4186 C C . ARG B 1 157 ? -5.19843 14.98760 30.48597 1.000 35.95789 133 ARG B C 1
ATOM 4187 O O . ARG B 1 157 ? -4.76650 13.96664 31.04304 1.000 41.02869 133 ARG B O 1
ATOM 4208 N N . THR B 1 158 ? -6.49343 15.15291 30.20644 1.000 36.26460 134 THR B N 1
ATOM 4209 C CA . THR B 1 158 ? -7.49155 14.16586 30.62369 1.000 35.11691 134 THR B CA 1
ATOM 4210 C C . THR B 1 158 ? -7.29157 12.85565 29.87079 1.000 39.53570 134 THR B C 1
ATOM 4211 O O . THR B 1 158 ? -7.34040 11.77196 30.46098 1.000 38.84534 134 THR B O 1
ATOM 4222 N N . ALA B 1 159 ? -7.04761 12.94441 28.56843 1.000 35.93325 135 ALA B N 1
ATOM 4223 C CA . ALA B 1 159 ? -6.82740 11.75124 27.76305 1.000 38.12964 135 ALA B CA 1
ATOM 4224 C C . ALA B 1 159 ? -5.62161 10.96133 28.26024 1.000 35.55765 135 ALA B C 1
ATOM 4225 O O . ALA B 1 159 ? -5.68446 9.73984 28.39920 1.000 39.92271 135 ALA B O 1
ATOM 4232 N N . LEU B 1 160 ? -4.50371 11.64800 28.51809 1.000 34.61575 136 LEU B N 1
ATOM 4233 C CA . LEU B 1 160 ? -3.28909 10.96538 28.97299 1.000 31.60631 136 LEU B CA 1
ATOM 4234 C C . LEU B 1 160 ? -3.45275 10.36940 30.37491 1.000 35.43469 136 LEU B C 1
ATOM 4235 O O . LEU B 1 160 ? -2.83230 9.34522 30.68703 1.000 34.54085 136 LEU B O 1
ATOM 4251 N N . ASP B 1 161 ? -4.28221 10.98041 31.22026 1.000 40.21481 137 ASP B N 1
ATOM 4252 C CA . ASP B 1 161 ? -4.48544 10.47606 32.58148 1.000 36.22214 137 ASP B CA 1
ATOM 4253 C C . ASP B 1 161 ? -5.05926 9.05719 32.58950 1.000 40.76537 137 ASP B C 1
ATOM 4254 O O . ASP B 1 161 ? -4.82343 8.30617 33.54165 1.000 40.28195 137 ASP B O 1
ATOM 4263 N N . ALA B 1 162 ? -5.74729 8.64825 31.52461 1.000 47.96212 138 ALA B N 1
ATOM 4264 C CA . ALA B 1 162 ? -6.19315 7.26233 31.40554 1.000 45.80031 138 ALA B CA 1
ATOM 4265 C C . ALA B 1 162 ? -5.03509 6.27848 31.41092 1.000 41.36487 138 ALA B C 1
ATOM 4266 O O . ALA B 1 162 ? -5.24715 5.09197 31.68456 1.000 45.46988 138 ALA B O 1
ATOM 4273 N N . TYR B 1 163 ? -3.81538 6.74767 31.16108 1.000 39.37305 139 TYR B N 1
ATOM 4274 C CA . TYR B 1 163 ? -2.64432 5.88296 31.05913 1.000 39.05752 139 TYR B CA 1
ATOM 4275 C C . TYR B 1 163 ? -1.58944 6.23875 32.09132 1.000 34.30972 139 TYR B C 1
ATOM 4276 O O . TYR B 1 163 ? -0.40131 5.94232 31.89793 1.000 37.63805 139 TYR B O 1
ATOM 4294 N N . ALA B 1 164 ? -2.00840 6.85772 33.17970 1.000 40.11401 140 ALA B N 1
ATOM 4295 C CA . ALA B 1 164 ? -1.11021 7.17645 34.27306 1.000 39.00877 140 ALA B CA 1
ATOM 4296 C C . ALA B 1 164 ? -1.11360 6.03110 35.28970 1.000 35.15606 140 ALA B C 1
ATOM 4297 O O . ALA B 1 164 ? -2.16579 5.46565 35.57255 1.000 39.36543 140 ALA B O 1
ATOM 4304 N N . PRO B 1 165 ? 0.02971 5.65523 35.83787 1.000 45.22533 141 PRO B N 1
ATOM 4305 C CA . PRO B 1 165 ? 0.03892 4.60412 36.86025 1.000 50.48136 141 PRO B CA 1
ATOM 4306 C C . PRO B 1 165 ? -0.62137 5.08349 38.13930 1.000 49.29816 141 PRO B C 1
ATOM 4307 O O . PRO B 1 165 ? -0.70760 6.28021 38.41995 1.000 43.94378 141 PRO B O 1
ATOM 4318 N N . ASP B 1 166 ? -1.08994 4.12132 38.92769 1.000 54.15807 142 ASP B N 1
ATOM 4319 C CA . ASP B 1 166 ? -1.63850 4.44292 40.23944 1.000 64.71527 142 ASP B CA 1
ATOM 4320 C C . ASP B 1 166 ? -0.58336 5.11753 41.12143 1.000 55.92351 142 ASP B C 1
ATOM 4321 O O . ASP B 1 166 ? 0.61644 4.85506 40.99400 1.000 46.68914 142 ASP B O 1
ATOM 4330 N N . PRO B 1 167 ? -1.00517 5.97053 42.04834 1.000 57.52517 143 PRO B N 1
ATOM 4331 C CA . PRO B 1 167 ? -0.04178 6.60187 42.96263 1.000 59.11387 143 PRO B CA 1
ATOM 4332 C C . PRO B 1 167 ? 0.87356 5.56712 43.60255 1.000 54.01130 143 PRO B C 1
ATOM 4333 O O . PRO B 1 167 ? 0.45058 4.45921 43.93020 1.000 50.78747 143 PRO B O 1
ATOM 4344 N N . HIS B 1 168 ? 2.14800 5.93684 43.76931 1.000 53.02123 144 HIS B N 1
ATOM 4345 C CA . HIS B 1 168 ? 3.16964 5.02640 44.30883 1.000 48.81579 144 HIS B CA 1
ATOM 4346 C C . HIS B 1 168 ? 4.18023 5.88522 45.07578 1.000 47.43396 144 HIS B C 1
ATOM 4347 O O . HIS B 1 168 ? 5.17240 6.34372 44.50762 1.000 50.08458 144 HIS B O 1
ATOM 4361 N N . GLY B 1 169 ? 3.90931 6.09830 46.36093 1.000 52.72031 145 GLY B N 1
ATOM 4362 C CA . GLY B 1 169 ? 4.65836 7.04732 47.17586 1.000 55.15906 145 GLY B CA 1
ATOM 4363 C C . GLY B 1 169 ? 5.61812 6.36078 48.13247 1.000 49.85377 145 GLY B C 1
ATOM 4364 O O . GLY B 1 169 ? 5.30798 5.30894 48.69761 1.000 58.57725 145 GLY B O 1
ATOM 4368 N N . ALA B 1 170 ? 6.77342 6.99092 48.34053 1.000 55.94207 146 ALA B N 1
ATOM 4369 C CA . ALA B 1 170 ? 7.76082 6.43417 49.25155 1.000 55.75632 146 ALA B CA 1
ATOM 4370 C C . ALA B 1 170 ? 7.16744 6.28798 50.63794 1.000 58.41792 146 ALA B C 1
ATOM 4371 O O . ALA B 1 170 ? 6.45346 7.16905 51.12025 1.000 61.21738 146 ALA B O 1
ATOM 4378 N N . LEU B 1 171 ? 7.45521 5.15732 51.27350 1.000 54.59343 147 LEU B N 1
ATOM 4379 C CA . LEU B 1 171 ? 7.17474 4.98319 52.68967 1.000 60.81192 147 LEU B CA 1
ATOM 4380 C C . LEU B 1 171 ? 8.40029 5.52922 53.39934 1.000 61.61287 147 LEU B C 1
ATOM 4381 O O . LEU B 1 171 ? 9.41393 4.84170 53.53000 1.000 58.48264 147 LEU B O 1
ATOM 4397 N N . ARG B 1 172 ? 8.32729 6.78492 53.82085 1.000 66.21302 148 ARG B N 1
ATOM 4398 C CA . ARG B 1 172 ? 9.46581 7.45128 54.45039 1.000 69.30716 148 ARG B CA 1
ATOM 4399 C C . ARG B 1 172 ? 8.93390 8.53265 55.37636 1.000 65.51329 148 ARG B C 1
ATOM 4400 O O . ARG B 1 172 ? 8.51146 9.60186 54.91401 1.000 67.67153 148 ARG B O 1
ATOM 4421 N N . PRO B 1 173 ? 8.91770 8.29487 56.68765 1.000 68.36319 149 PRO B N 1
ATOM 4422 C CA . PRO B 1 173 ? 8.38640 9.32345 57.59017 1.000 72.14759 149 PRO B CA 1
ATOM 4423 C C . PRO B 1 173 ? 9.33578 10.51240 57.68455 1.000 73.72408 149 PRO B C 1
ATOM 4424 O O . PRO B 1 173 ? 10.54981 10.35058 57.84718 1.000 73.74767 149 PRO B O 1
ATOM 4435 N N . ARG B 1 174 ? 8.76869 11.70982 57.56199 1.000 77.49395 150 ARG B N 1
ATOM 4436 C CA . ARG B 1 174 ? 9.49820 12.95286 57.77904 1.000 78.01443 150 ARG B CA 1
ATOM 4437 C C . ARG B 1 174 ? 8.84548 13.72152 58.91218 1.000 82.82184 150 ARG B C 1
ATOM 4438 O O . ARG B 1 174 ? 7.73697 14.22179 58.73497 1.000 90.64252 150 ARG B O 1
ATOM 4445 N N . ALA C 1 27 ? 38.53562 18.62435 22.06493 1.000 58.57912 3 ALA C N 1
ATOM 4446 C CA . ALA C 1 27 ? 38.73771 17.39352 21.30218 1.000 49.71627 3 ALA C CA 1
ATOM 4447 C C . ALA C 1 27 ? 37.40631 16.75140 20.92979 1.000 42.71951 3 ALA C C 1
ATOM 4448 O O . ALA C 1 27 ? 36.68343 16.19780 21.77260 1.000 46.35148 3 ALA C O 1
ATOM 4454 N N . TYR C 1 28 ? 37.08263 16.82559 19.64616 1.000 39.19937 4 TYR C N 1
ATOM 4455 C CA . TYR C 1 28 ? 35.89472 16.18510 19.13238 1.000 34.58918 4 TYR C CA 1
ATOM 4456 C C . TYR C 1 28 ? 36.14655 15.73350 17.69902 1.000 37.55562 4 TYR C C 1
ATOM 4457 O O . TYR C 1 28 ? 37.05265 16.21958 17.02265 1.000 38.83299 4 TYR C O 1
ATOM 4475 N N . PHE C 1 29 ? 35.33611 14.77220 17.26987 1.000 33.39892 5 PHE C N 1
ATOM 4476 C CA . PHE C 1 29 ? 35.25961 14.35499 15.87811 1.000 33.68373 5 PHE C CA 1
ATOM 4477 C C . PHE C 1 29 ? 34.00546 14.97207 15.27817 1.000 33.11456 5 PHE C C 1
ATOM 4478 O O . PHE C 1 29 ? 32.90235 14.83938 15.83703 1.000 32.59050 5 PHE C O 1
ATOM 4495 N N . GLU C 1 30 ? 34.14832 15.63106 14.12461 1.000 32.25103 6 GLU C N 1
ATOM 4496 C CA . GLU C 1 30 ? 33.06426 16.45162 13.60703 1.000 32.25754 6 GLU C CA 1
ATOM 4497 C C . GLU C 1 30 ? 32.46689 15.87153 12.32802 1.000 31.04079 6 GLU C C 1
ATOM 4498 O O . GLU C 1 30 ? 33.18339 15.30966 11.49556 1.000 29.08453 6 GLU C O 1
ATOM 4510 N N . TYR C 1 31 ? 31.13988 15.97812 12.22846 1.000 31.85068 7 TYR C N 1
ATOM 4511 C CA . TYR C 1 31 ? 30.34948 15.62296 11.04901 1.000 33.67953 7 TYR C CA 1
ATOM 4512 C C . TYR C 1 31 ? 29.47588 16.82587 10.72114 1.000 26.15254 7 TYR C C 1
ATOM 4513 O O . TYR C 1 31 ? 28.71346 17.28658 11.58061 1.000 31.64452 7 TYR C O 1
ATOM 4531 N N . ARG C 1 32 ? 29.57498 17.33367 9.49386 1.000 26.23442 8 ARG C N 1
ATOM 4532 C CA . ARG C 1 32 ? 28.74572 18.45120 9.06405 1.000 27.21072 8 ARG C CA 1
ATOM 4533 C C . ARG C 1 32 ? 27.67634 17.97186 8.09471 1.000 30.18948 8 ARG C C 1
ATOM 4534 O O . ARG C 1 32 ? 27.94307 17.11871 7.24519 1.000 31.15735 8 ARG C O 1
ATOM 4555 N N . HIS C 1 33 ? 26.48392 18.55660 8.21028 1.000 29.57347 9 HIS C N 1
ATOM 4556 C CA . HIS C 1 33 ? 25.33576 18.10371 7.44068 1.000 33.76409 9 HIS C CA 1
ATOM 4557 C C . HIS C 1 33 ? 24.47833 19.29854 7.05516 1.000 24.36075 9 HIS C C 1
ATOM 4558 O O . HIS C 1 33 ? 24.06499 20.07616 7.92410 1.000 28.88500 9 HIS C O 1
ATOM 4572 N N . LEU C 1 34 ? 24.21225 19.42935 5.74325 1.000 28.23468 10 LEU C N 1
ATOM 4573 C CA . LEU C 1 34 ? 23.21674 20.37126 5.25679 1.000 27.27413 10 LEU C CA 1
ATOM 4574 C C . LEU C 1 34 ? 21.84310 19.73996 5.44523 1.000 28.14119 10 LEU C C 1
ATOM 4575 O O . LEU C 1 34 ? 21.56404 18.67608 4.87543 1.000 28.19634 10 LEU C O 1
ATOM 4591 N N . VAL C 1 35 ? 20.99204 20.40153 6.22738 1.000 29.52369 11 VAL C N 1
ATOM 4592 C CA . VAL C 1 35 ? 19.66912 19.88534 6.52726 1.000 26.58652 11 VAL C CA 1
ATOM 4593 C C . VAL C 1 35 ? 18.83857 19.87464 5.25598 1.000 26.63706 11 VAL C C 1
ATOM 4594 O O . VAL C 1 35 ? 18.71394 20.91445 4.59901 1.000 28.70318 11 VAL C O 1
ATOM 4607 N N . THR C 1 36 ? 18.24830 18.72068 4.94166 1.000 27.69350 12 THR C N 1
ATOM 4608 C CA . THR C 1 36 ? 17.52649 18.48018 3.70227 1.000 32.64844 12 THR C CA 1
ATOM 4609 C C . THR C 1 36 ? 16.04120 18.70912 3.93907 1.000 27.10642 12 THR C C 1
ATOM 4610 O O . THR C 1 36 ? 15.59480 18.79022 5.08667 1.000 26.66011 12 THR C O 1
ATOM 4621 N N . PHE C 1 37 ? 15.26944 18.78135 2.83695 1.000 28.93960 13 PHE C N 1
ATOM 4622 C CA . PHE C 1 37 ? 13.81061 18.80417 2.99703 1.000 26.91840 13 PHE C CA 1
ATOM 4623 C C . PHE C 1 37 ? 13.32497 17.51831 3.65849 1.000 26.47198 13 PHE C C 1
ATOM 4624 O O . PHE C 1 37 ? 12.37254 17.52579 4.45367 1.000 28.06801 13 PHE C O 1
ATOM 4641 N N . ALA C 1 38 ? 13.96086 16.38944 3.33397 1.000 28.25332 14 ALA C N 1
ATOM 4642 C CA . ALA C 1 38 ? 13.55983 15.12210 3.94004 1.000 22.37061 14 ALA C CA 1
ATOM 4643 C C . ALA C 1 38 ? 13.69339 15.13009 5.45729 1.000 23.62104 14 ALA C C 1
ATOM 4644 O O . ALA C 1 38 ? 12.95754 14.42128 6.12639 1.000 27.33570 14 ALA C O 1
ATOM 4651 N N . ASP C 1 39 ? 14.69609 15.84496 5.98750 1.000 22.62341 15 ASP C N 1
ATOM 4652 C CA . ASP C 1 39 ? 14.93601 15.93563 7.42335 1.000 21.81077 15 ASP C CA 1
ATOM 4653 C C . ASP C 1 39 ? 13.79232 16.61679 8.16175 1.000 25.41089 15 ASP C C 1
ATOM 4654 O O . ASP C 1 39 ? 13.69627 16.48715 9.40322 1.000 24.89415 15 ASP C O 1
ATOM 4663 N N . THR C 1 40 ? 13.02510 17.44170 7.46638 1.000 24.95298 16 THR C N 1
ATOM 4664 C CA . THR C 1 40 ? 12.01256 18.27953 8.08464 1.000 25.14849 16 THR C CA 1
ATOM 4665 C C . THR C 1 40 ? 10.71166 17.49821 8.21874 1.000 25.88043 16 THR C C 1
ATOM 4666 O O . THR C 1 40 ? 10.53991 16.42508 7.62801 1.000 24.92635 16 THR C O 1
ATOM 4677 N N . ASN C 1 41 ? 9.77932 18.06328 9.01368 1.000 23.73688 17 ASN C N 1
ATOM 4678 C CA . ASN C 1 41 ? 8.40952 17.57298 9.12179 1.000 25.45001 17 ASN C CA 1
ATOM 4679 C C . ASN C 1 41 ? 7.46449 18.75631 9.00712 1.000 28.54045 17 ASN C C 1
ATOM 4680 O O . ASN C 1 41 ? 7.90534 19.89939 8.82922 1.000 30.57344 17 ASN C O 1
ATOM 4691 N N . LEU C 1 42 ? 6.15172 18.46838 9.07777 1.000 23.67859 18 LEU C N 1
ATOM 4692 C CA . LEU C 1 42 ? 5.13356 19.49097 8.87572 1.000 26.52774 18 LEU C CA 1
ATOM 4693 C C . LEU C 1 42 ? 5.25077 20.67233 9.82606 1.000 31.61811 18 LEU C C 1
ATOM 4694 O O . LEU C 1 42 ? 4.74162 21.73814 9.49382 1.000 36.15357 18 LEU C O 1
ATOM 4710 N N . VAL C 1 43 ? 5.87922 20.51832 10.99693 1.000 33.81886 19 VAL C N 1
ATOM 4711 C CA . VAL C 1 43 ? 6.04371 21.67014 11.89154 1.000 35.54380 19 VAL C CA 1
ATOM 4712 C C . VAL C 1 43 ? 7.01336 22.67857 11.26317 1.000 36.91213 19 VAL C C 1
ATOM 4713 O O . VAL C 1 43 ? 6.98244 23.85945 11.59937 1.000 41.48255 19 VAL C O 1
ATOM 4726 N N . GLY C 1 44 ? 7.88174 22.23389 10.35785 1.000 32.45378 20 GLY C N 1
ATOM 4727 C CA . GLY C 1 44 ? 8.85134 23.07190 9.67066 1.000 34.96488 20 GLY C CA 1
ATOM 4728 C C . GLY C 1 44 ? 10.25767 22.93835 10.21313 1.000 32.77208 20 GLY C C 1
ATOM 4729 O O . GLY C 1 44 ? 11.18377 23.57137 9.69208 1.000 33.30044 20 GLY C O 1
ATOM 4733 N N . ASN C 1 45 ? 10.44513 22.14134 11.24468 1.000 28.83831 21 ASN C N 1
ATOM 4734 C CA . ASN C 1 45 ? 11.74544 21.90274 11.82679 1.000 25.79206 21 ASN C CA 1
ATOM 4735 C C . ASN C 1 45 ? 12.18663 20.47690 11.49962 1.000 23.70089 21 ASN C C 1
ATOM 4736 O O . ASN C 1 45 ? 11.47414 19.71372 10.83058 1.000 24.51416 21 ASN C O 1
ATOM 4747 N N . VAL C 1 46 ? 13.37652 20.13112 11.98185 1.000 23.69814 22 VAL C N 1
ATOM 4748 C CA . VAL C 1 46 ? 13.95513 18.81643 11.73512 1.000 22.51195 22 VAL C CA 1
ATOM 4749 C C . VAL C 1 46 ? 13.29749 17.82246 12.67711 1.000 22.28972 22 VAL C C 1
ATOM 4750 O O . VAL C 1 46 ? 13.31300 18.01941 13.89474 1.000 23.28985 22 VAL C O 1
ATOM 4763 N N . TYR C 1 47 ? 12.74578 16.75258 12.10998 1.000 24.87309 23 TYR C N 1
ATOM 4764 C CA . TYR C 1 47 ? 12.11834 15.71564 12.92110 1.000 27.08948 23 TYR C CA 1
ATOM 4765 C C . TYR C 1 47 ? 13.13923 15.08121 13.85239 1.000 24.56568 23 TYR C C 1
ATOM 4766 O O . TYR C 1 47 ? 14.28544 14.80234 13.46526 1.000 24.36649 23 TYR C O 1
ATOM 4784 N N . PHE C 1 48 ? 12.71319 14.84179 15.11121 1.000 23.74673 24 PHE C N 1
ATOM 4785 C CA . PHE C 1 48 ? 13.67417 14.60369 16.17692 1.000 23.80404 24 PHE C CA 1
ATOM 4786 C C . PHE C 1 48 ? 14.58104 13.40344 15.92073 1.000 22.08224 24 PHE C C 1
ATOM 4787 O O . PHE C 1 48 ? 15.74042 13.42249 16.35991 1.000 23.52957 24 PHE C O 1
ATOM 4804 N N . THR C 1 49 ? 14.08361 12.34786 15.25557 1.000 24.15558 25 THR C N 1
ATOM 4805 C CA . THR C 1 49 ? 14.91955 11.15760 15.08993 1.000 22.64677 25 THR C CA 1
ATOM 4806 C C . THR C 1 49 ? 16.14763 11.43240 14.22349 1.000 25.04128 25 THR C C 1
ATOM 4807 O O . THR C 1 49 ? 17.13484 10.68925 14.29162 1.000 24.43796 25 THR C O 1
ATOM 4818 N N . ASN C 1 50 ? 16.10355 12.45444 13.37102 1.000 23.12643 26 ASN C N 1
ATOM 4819 C CA . ASN C 1 50 ? 17.26250 12.69544 12.53474 1.000 21.64788 26 ASN C CA 1
ATOM 4820 C C . ASN C 1 50 ? 18.47749 13.08533 13.34861 1.000 24.02650 26 ASN C C 1
ATOM 4821 O O . ASN C 1 50 ? 19.60851 12.80133 12.92600 1.000 24.90275 26 ASN C O 1
ATOM 4832 N N . TYR C 1 51 ? 18.27231 13.70100 14.52053 1.000 23.98357 27 TYR C N 1
ATOM 4833 C CA . TYR C 1 51 ? 19.42227 14.03732 15.33704 1.000 27.48812 27 TYR C CA 1
ATOM 4834 C C . TYR C 1 51 ? 20.10859 12.76930 15.82324 1.000 24.56613 27 TYR C C 1
ATOM 4835 O O . TYR C 1 51 ? 21.32744 12.76195 15.99497 1.000 25.03963 27 TYR C O 1
ATOM 4853 N N A LEU C 1 52 ? 19.33855 11.70558 16.06448 0.750 25.00961 28 LEU C N 1
ATOM 4854 N N B LEU C 1 52 ? 19.35319 11.69615 16.04371 0.250 24.92203 28 LEU C N 1
ATOM 4855 C CA A LEU C 1 52 ? 19.92466 10.42723 16.44781 0.750 26.10352 28 LEU C CA 1
ATOM 4856 C CA B LEU C 1 52 ? 19.97167 10.43743 16.43783 0.250 26.04103 28 LEU C CA 1
ATOM 4857 C C A LEU C 1 52 ? 20.62035 9.76097 15.26256 0.750 24.85470 28 LEU C C 1
ATOM 4858 C C B LEU C 1 52 ? 20.63486 9.75248 15.25056 0.250 24.87267 28 LEU C C 1
ATOM 4859 O O A LEU C 1 52 ? 21.71368 9.18966 15.42494 0.750 24.06574 28 LEU C O 1
ATOM 4860 O O B LEU C 1 52 ? 21.71013 9.15475 15.39737 0.250 23.71077 28 LEU C O 1
ATOM 4891 N N . SER C 1 53 ? 20.01121 9.83459 14.07351 1.000 24.68413 29 SER C N 1
ATOM 4892 C CA . SER C 1 53 ? 20.64667 9.31788 12.85133 1.000 24.94315 29 SER C CA 1
ATOM 4893 C C . SER C 1 53 ? 22.01239 9.95238 12.62094 1.000 25.77286 29 SER C C 1
ATOM 4894 O O . SER C 1 53 ? 22.96089 9.27506 12.20592 1.000 26.03370 29 SER C O 1
ATOM 4902 N N . TRP C 1 54 ? 22.13509 11.24548 12.89638 1.000 23.02903 30 TRP C N 1
ATOM 4903 C CA . TRP C 1 54 ? 23.42343 11.89080 12.69359 1.000 24.95197 30 TRP C CA 1
ATOM 4904 C C . TRP C 1 54 ? 24.47430 11.33658 13.65230 1.000 26.51594 30 TRP C C 1
ATOM 4905 O O . TRP C 1 54 ? 25.66851 11.40750 13.34690 1.000 25.43973 30 TRP C O 1
ATOM 4926 N N . GLN C 1 55 ? 24.06737 10.81136 14.81821 1.000 25.05783 31 GLN C N 1
ATOM 4927 C CA . GLN C 1 55 ? 25.05269 10.17915 15.69388 1.000 25.83138 31 GLN C CA 1
ATOM 4928 C C . GLN C 1 55 ? 25.70088 9.00519 14.99006 1.000 24.99145 31 GLN C C 1
ATOM 4929 O O . GLN C 1 55 ? 26.91588 8.82616 15.06710 1.000 30.63140 31 GLN C O 1
ATOM 4943 N N . GLY C 1 56 ? 24.89263 8.14624 14.36287 1.000 28.71865 32 GLY C N 1
ATOM 4944 C CA . GLY C 1 56 ? 25.45749 7.02261 13.63725 1.000 32.80641 32 GLY C CA 1
ATOM 4945 C C . GLY C 1 56 ? 26.30913 7.45840 12.46416 1.000 34.39641 32 GLY C C 1
ATOM 4946 O O . GLY C 1 56 ? 27.37915 6.89775 12.21435 1.000 35.87917 32 GLY C O 1
ATOM 4950 N N . ALA C 1 57 ? 25.86227 8.47880 11.73514 1.000 27.17386 33 ALA C N 1
ATOM 4951 C CA . ALA C 1 57 ? 26.64547 8.93453 10.59680 1.000 30.40728 33 ALA C CA 1
ATOM 4952 C C . ALA C 1 57 ? 27.98444 9.47076 11.06649 1.000 35.47115 33 ALA C C 1
ATOM 4953 O O . ALA C 1 57 ? 29.02254 9.22953 10.44337 1.000 31.94359 33 ALA C O 1
ATOM 4960 N N . CYS C 1 58 ? 27.98011 10.17629 12.18506 1.000 28.94493 34 CYS C N 1
ATOM 4961 C CA . CYS C 1 58 ? 29.21396 10.74637 12.68642 1.000 30.36874 34 CYS C CA 1
ATOM 4962 C C . CYS C 1 58 ? 30.15879 9.64198 13.14932 1.000 29.86538 34 CYS C C 1
ATOM 4963 O O . CYS C 1 58 ? 31.33287 9.61054 12.76197 1.000 32.61375 34 CYS C O 1
ATOM 4971 N N . ALA C 1 59 ? 29.63605 8.69518 13.92999 1.000 29.95503 35 ALA C N 1
ATOM 4972 C CA . ALA C 1 59 ? 30.45891 7.60156 14.45161 1.000 34.40174 35 ALA C CA 1
ATOM 4973 C C . ALA C 1 59 ? 30.97728 6.71755 13.32713 1.000 36.67018 35 ALA C C 1
ATOM 4974 O O . ALA C 1 59 ? 32.09632 6.19993 13.39144 1.000 35.12839 35 ALA C O 1
ATOM 4981 N N A GLU C 1 60 ? 30.18276 6.51557 12.29674 0.650 33.59314 36 GLU C N 1
ATOM 4982 N N B GLU C 1 60 ? 30.16208 6.53121 12.28069 0.350 33.71749 36 GLU C N 1
ATOM 4983 C CA A GLU C 1 60 ? 30.64842 5.66590 11.20856 0.650 34.73407 36 GLU C CA 1
ATOM 4984 C CA B GLU C 1 60 ? 30.58477 5.75599 11.11220 0.350 34.81807 36 GLU C CA 1
ATOM 4985 C C A GLU C 1 60 ? 31.77883 6.32948 10.43959 0.650 36.41816 36 GLU C C 1
ATOM 4986 C C B GLU C 1 60 ? 31.79178 6.39758 10.44711 0.350 36.49110 36 GLU C C 1
ATOM 4987 O O A GLU C 1 60 ? 32.75313 5.66439 10.05230 0.650 38.73045 36 GLU C O 1
ATOM 4988 O O B GLU C 1 60 ? 32.79725 5.72864 10.16946 0.350 39.02149 36 GLU C O 1
ATOM 5011 N N A ARG C 1 61 ? 31.69059 7.64479 10.23977 0.500 34.87046 37 ARG C N 1
ATOM 5012 N N B ARG C 1 61 ? 31.70279 7.69868 10.16478 0.500 34.80708 37 ARG C N 1
ATOM 5013 C CA A ARG C 1 61 ? 32.79760 8.36587 9.62912 0.500 38.01281 37 ARG C CA 1
ATOM 5014 C CA B ARG C 1 61 ? 32.85002 8.41069 9.62429 0.500 38.03869 37 ARG C CA 1
ATOM 5015 C C A ARG C 1 61 ? 34.05272 8.27296 10.48565 0.500 39.54065 37 ARG C C 1
ATOM 5016 C C B ARG C 1 61 ? 34.06909 8.21059 10.49644 0.500 39.52519 37 ARG C C 1
ATOM 5017 O O A ARG C 1 61 ? 35.16038 8.14039 9.95533 0.500 39.79178 37 ARG C O 1
ATOM 5018 O O B ARG C 1 61 ? 35.16325 7.93486 9.99554 0.500 39.75710 37 ARG C O 1
ATOM 5059 N N . PHE C 1 62 ? 33.90637 8.36297 11.81625 1.000 35.78506 38 PHE C N 1
ATOM 5060 C CA . PHE C 1 62 ? 35.04945 8.15699 12.69642 1.000 39.08307 38 PHE C CA 1
ATOM 5061 C C . PHE C 1 62 ? 35.65587 6.77371 12.47844 1.000 39.69984 38 PHE C C 1
ATOM 5062 O O . PHE C 1 62 ? 36.87899 6.63193 12.38733 1.000 41.05022 38 PHE C O 1
ATOM 5079 N N . LEU C 1 63 ? 34.81551 5.74243 12.38826 1.000 39.52058 39 LEU C N 1
ATOM 5080 C CA . LEU C 1 63 ? 35.31249 4.38112 12.19662 1.000 41.52033 39 LEU C CA 1
ATOM 5081 C C . LEU C 1 63 ? 36.08115 4.24531 10.89321 1.000 50.44042 39 LEU C C 1
ATOM 5082 O O . LEU C 1 63 ? 37.16444 3.65585 10.85003 1.000 51.83873 39 LEU C O 1
ATOM 5098 N N . ALA C 1 64 ? 35.51245 4.74583 9.80407 1.000 44.88499 40 ALA C N 1
ATOM 5099 C CA . ALA C 1 64 ? 36.21433 4.65815 8.54007 1.000 50.22285 40 ALA C CA 1
ATOM 5100 C C . ALA C 1 64 ? 37.58057 5.32470 8.63352 1.000 54.46782 40 ALA C C 1
ATOM 5101 O O . ALA C 1 64 ? 38.58037 4.76510 8.17787 1.000 56.53656 40 ALA C O 1
ATOM 5108 N N . GLU C 1 65 ? 37.65596 6.49478 9.26895 1.000 45.82698 41 GLU C N 1
ATOM 5109 C CA . GLU C 1 65 ? 38.88157 7.28480 9.22928 1.000 46.31757 41 GLU C CA 1
ATOM 5110 C C . GLU C 1 65 ? 39.92373 6.84890 10.24669 1.000 48.67844 41 GLU C C 1
ATOM 5111 O O . GLU C 1 65 ? 41.11304 7.12860 10.04731 1.000 48.87186 41 GLU C O 1
ATOM 5123 N N . LYS C 1 66 ? 39.52370 6.15133 11.30618 1.000 46.92867 42 LYS C N 1
ATOM 5124 C CA . LYS C 1 66 ? 40.40936 5.89479 12.43241 1.000 46.03064 42 LYS C CA 1
ATOM 5125 C C . LYS C 1 66 ? 40.47024 4.44256 12.89714 1.000 48.50875 42 LYS C C 1
ATOM 5126 O O . LYS C 1 66 ? 41.30422 4.14028 13.76259 1.000 49.75197 42 LYS C O 1
ATOM 5145 N N . ALA C 1 67 ? 39.62095 3.54113 12.38438 1.000 51.15414 43 ALA C N 1
ATOM 5146 C CA . ALA C 1 67 ? 39.60616 2.14097 12.82788 1.000 46.04839 43 ALA C CA 1
ATOM 5147 C C . ALA C 1 67 ? 39.46936 1.19757 11.63713 1.000 49.82213 43 ALA C C 1
ATOM 5148 O O . ALA C 1 67 ? 38.54406 0.38486 11.56499 1.000 49.41780 43 ALA C O 1
ATOM 5155 N N . PRO C 1 68 ? 40.40721 1.24990 10.69828 1.000 50.76049 44 PRO C N 1
ATOM 5156 C CA . PRO C 1 68 ? 40.29388 0.38021 9.52083 1.000 49.76398 44 PRO C CA 1
ATOM 5157 C C . PRO C 1 68 ? 40.28849 -1.11069 9.84482 1.000 50.35334 44 PRO C C 1
ATOM 5158 O O . PRO C 1 68 ? 39.60300 -1.87970 9.15558 1.000 52.36623 44 PRO C O 1
ATOM 5169 N N . LYS C 1 69 ? 41.02267 -1.55276 10.86849 1.000 49.72408 45 LYS C N 1
ATOM 5170 C CA . LYS C 1 69 ? 41.02128 -2.97612 11.19761 1.000 48.80134 45 LYS C CA 1
ATOM 5171 C C . LYS C 1 69 ? 39.66900 -3.40269 11.75647 1.000 49.02898 45 LYS C C 1
ATOM 5172 O O . LYS C 1 69 ? 39.19481 -4.51379 11.48556 1.000 45.30449 45 LYS C O 1
ATOM 5191 N N . THR C 1 70 ? 39.05336 -2.54263 12.56426 1.000 43.09666 46 THR C N 1
ATOM 5192 C CA . THR C 1 70 ? 37.72388 -2.83343 13.08727 1.000 40.49026 46 THR C CA 1
ATOM 5193 C C . THR C 1 70 ? 36.70506 -2.89699 11.96047 1.000 44.74106 46 THR C C 1
ATOM 5194 O O . THR C 1 70 ? 35.86685 -3.80232 11.91876 1.000 45.90148 46 THR C O 1
ATOM 5205 N N . VAL C 1 71 ? 36.77526 -1.95626 11.02463 1.000 44.02711 47 VAL C N 1
ATOM 5206 C CA . VAL C 1 71 ? 35.90150 -2.00438 9.85768 1.000 45.47074 47 VAL C CA 1
ATOM 5207 C C . VAL C 1 71 ? 36.07318 -3.31729 9.09356 1.000 45.79883 47 VAL C C 1
ATOM 5208 O O . VAL C 1 71 ? 35.09377 -3.92145 8.64560 1.000 48.50694 47 VAL C O 1
ATOM 5221 N N . ALA C 1 72 ? 37.30582 -3.79751 8.94403 1.000 49.95665 48 ALA C N 1
ATOM 5222 C CA . ALA C 1 72 ? 37.49597 -5.06007 8.22543 1.000 48.83544 48 ALA C CA 1
ATOM 5223 C C . ALA C 1 72 ? 36.84502 -6.23432 8.97080 1.000 47.77555 48 ALA C C 1
ATOM 5224 O O . ALA C 1 72 ? 36.30857 -7.15793 8.34454 1.000 51.09684 48 ALA C O 1
ATOM 5231 N N . ARG C 1 73 ? 36.86530 -6.21376 10.30699 1.000 47.54202 49 ARG C N 1
ATOM 5232 C CA . ARG C 1 73 ? 36.20441 -7.27733 11.06137 1.000 49.73027 49 ARG C CA 1
ATOM 5233 C C . ARG C 1 73 ? 34.68767 -7.22285 10.92183 1.000 46.58264 49 ARG C C 1
ATOM 5234 O O . ARG C 1 73 ? 34.02064 -8.24632 11.09463 1.000 49.64967 49 ARG C O 1
ATOM 5255 N N . MET C 1 74 ? 34.12694 -6.05611 10.62506 1.000 46.01788 50 MET C N 1
ATOM 5256 C CA . MET C 1 74 ? 32.69318 -5.93539 10.40650 1.000 48.74901 50 MET C CA 1
ATOM 5257 C C . MET C 1 74 ? 32.25181 -6.47643 9.04908 1.000 55.76980 50 MET C C 1
ATOM 5258 O O . MET C 1 74 ? 31.04293 -6.57213 8.80179 1.000 48.97760 50 MET C O 1
ATOM 5272 N N . HIS C 1 75 ? 33.20071 -6.84071 8.17397 1.000 57.15586 51 HIS C N 1
ATOM 5273 C CA . HIS C 1 75 ? 32.90089 -7.64722 6.99765 1.000 54.75349 51 HIS C CA 1
ATOM 5274 C C . HIS C 1 75 ? 32.80982 -9.13062 7.31653 1.000 61.34700 51 HIS C C 1
ATOM 5275 O O . HIS C 1 75 ? 32.32952 -9.89526 6.47453 1.000 70.49904 51 HIS C O 1
ATOM 5289 N N . ASP C 1 76 ? 33.30120 -9.55873 8.48439 1.000 56.15718 52 ASP C N 1
ATOM 5290 C CA . ASP C 1 76 ? 33.24596 -10.96251 8.86650 1.000 59.40009 52 ASP C CA 1
ATOM 5291 C C . ASP C 1 76 ? 32.10992 -11.16846 9.86091 1.000 57.71499 52 ASP C C 1
ATOM 5292 O O . ASP C 1 76 ? 30.98529 -11.47443 9.45982 1.000 59.22314 52 ASP C O 1
ATOM 5301 N N . ASP C 1 77 ? 32.38739 -10.98441 11.15352 1.000 55.04740 53 ASP C N 1
ATOM 5302 C CA . ASP C 1 77 ? 31.40931 -11.26609 12.19408 1.000 56.63682 53 ASP C CA 1
ATOM 5303 C C . ASP C 1 77 ? 31.20280 -10.15862 13.22482 1.000 50.63427 53 ASP C C 1
ATOM 5304 O O . ASP C 1 77 ? 30.30218 -10.29940 14.05996 1.000 51.20591 53 ASP C O 1
ATOM 5313 N N . LEU C 1 78 ? 31.99753 -9.08998 13.22461 1.000 50.89082 54 LEU C N 1
ATOM 5314 C CA . LEU C 1 78 ? 31.91679 -8.08536 14.28440 1.000 47.67409 54 LEU C CA 1
ATOM 5315 C C . LEU C 1 78 ? 30.78468 -7.10313 14.01302 1.000 51.73648 54 LEU C C 1
ATOM 5316 O O . LEU C 1 78 ? 30.67662 -6.56334 12.90874 1.000 49.54013 54 LEU C O 1
ATOM 5332 N N . ALA C 1 79 ? 29.96107 -6.85266 15.02924 1.000 49.22584 55 ALA C N 1
ATOM 5333 C CA . ALA C 1 79 ? 28.85360 -5.90248 14.94081 1.000 48.37446 55 ALA C CA 1
ATOM 5334 C C . ALA C 1 79 ? 28.89631 -4.94906 16.12542 1.000 42.34256 55 ALA C C 1
ATOM 5335 O O . ALA C 1 79 ? 28.87889 -5.38364 17.28163 1.000 46.65062 55 ALA C O 1
ATOM 5342 N N . LEU C 1 80 ? 28.94013 -3.65172 15.84831 1.000 42.82568 56 LEU C N 1
ATOM 5343 C CA . LEU C 1 80 ? 28.79183 -2.64317 16.89212 1.000 39.31393 56 LEU C CA 1
ATOM 5344 C C . LEU C 1 80 ? 27.32297 -2.26047 16.94945 1.000 42.53097 56 LEU C C 1
ATOM 5345 O O . LEU C 1 80 ? 26.73715 -1.88750 15.92681 1.000 40.47667 56 LEU C O 1
ATOM 5361 N N . VAL C 1 81 ? 26.71287 -2.39063 18.12144 1.000 31.61686 57 VAL C N 1
ATOM 5362 C CA . VAL C 1 81 ? 25.27464 -2.20160 18.25027 1.000 29.90962 57 VAL C CA 1
ATOM 5363 C C . VAL C 1 81 ? 25.00172 -1.18930 19.34667 1.000 31.82909 57 VAL C C 1
ATOM 5364 O O . VAL C 1 81 ? 25.70151 -1.13975 20.36170 1.000 34.01711 57 VAL C O 1
ATOM 5377 N N . THR C 1 82 ? 23.98921 -0.37180 19.12760 1.000 27.27241 58 THR C N 1
ATOM 5378 C CA . THR C 1 82 ? 23.56187 0.59970 20.11267 1.000 26.75462 58 THR C CA 1
ATOM 5379 C C . THR C 1 82 ? 22.89107 -0.08715 21.29341 1.000 28.46756 58 THR C C 1
ATOM 5380 O O . THR C 1 82 ? 21.94494 -0.85986 21.11046 1.000 28.58729 58 THR C O 1
ATOM 5391 N N . SER C 1 83 ? 23.34281 0.21596 22.50891 1.000 27.58848 59 SER C N 1
ATOM 5392 C CA . SER C 1 83 ? 22.64502 -0.29005 23.68271 1.000 27.66171 59 SER C CA 1
ATOM 5393 C C . SER C 1 83 ? 21.77924 0.76947 24.36065 1.000 25.19234 59 SER C C 1
ATOM 5394 O O . SER C 1 83 ? 20.81347 0.40043 25.02362 1.000 28.58503 59 SER C O 1
ATOM 5402 N N . SER C 1 84 ? 22.08550 2.05736 24.19108 1.000 26.88049 60 SER C N 1
ATOM 5403 C CA . SER C 1 84 ? 21.19396 3.13316 24.62194 1.000 27.73490 60 SER C CA 1
ATOM 5404 C C . SER C 1 84 ? 21.53045 4.40680 23.85703 1.000 25.04691 60 SER C C 1
ATOM 5405 O O . SER C 1 84 ? 22.63236 4.57558 23.33358 1.000 26.28132 60 SER C O 1
ATOM 5413 N N . CYS C 1 85 ? 20.56768 5.31355 23.81757 1.000 27.57684 61 CYS C N 1
ATOM 5414 C CA . CYS C 1 85 ? 20.84232 6.62210 23.25181 1.000 26.76222 61 CYS C CA 1
ATOM 5415 C C . CYS C 1 85 ? 19.89533 7.64178 23.85000 1.000 23.62687 61 CYS C C 1
ATOM 5416 O O . CYS C 1 85 ? 18.87663 7.30130 24.46303 1.000 27.99433 61 CYS C O 1
ATOM 5424 N N . SER C 1 86 ? 20.24732 8.90988 23.67505 1.000 25.78060 62 SER C N 1
ATOM 5425 C CA . SER C 1 86 ? 19.42374 9.99081 24.21390 1.000 24.41534 62 SER C CA 1
ATOM 5426 C C . SER C 1 86 ? 19.73792 11.27491 23.45141 1.000 27.51766 62 SER C C 1
ATOM 5427 O O . SER C 1 86 ? 20.81819 11.43329 22.88895 1.000 26.77146 62 SER C O 1
ATOM 5435 N N . CYS C 1 87 ? 18.80109 12.21912 23.50535 1.000 25.24433 63 CYS C N 1
ATOM 5436 C CA . CYS C 1 87 ? 19.02205 13.52486 22.91059 1.000 24.01304 63 CYS C CA 1
ATOM 5437 C C . CYS C 1 87 ? 18.12002 14.54038 23.58253 1.000 27.16013 63 CYS C C 1
ATOM 5438 O O . CYS C 1 87 ? 16.99647 14.22908 23.96779 1.000 27.57506 63 CYS C O 1
ATOM 5446 N N . GLU C 1 88 ? 18.66219 15.73234 23.79036 1.000 24.24876 64 GLU C N 1
ATOM 5447 C CA . GLU C 1 88 ? 17.91336 16.86444 24.30663 1.000 24.31925 64 GLU C CA 1
ATOM 5448 C C . GLU C 1 88 ? 17.91985 17.95010 23.24391 1.000 25.47360 64 GLU C C 1
ATOM 5449 O O . GLU C 1 88 ? 18.96372 18.23596 22.66051 1.000 26.67651 64 GLU C O 1
ATOM 5461 N N . PHE C 1 89 ? 16.76848 18.59025 23.02568 1.000 23.81601 65 PHE C N 1
ATOM 5462 C CA . PHE C 1 89 ? 16.56655 19.50930 21.90079 1.000 25.63487 65 PHE C CA 1
ATOM 5463 C C . PHE C 1 89 ? 16.31656 20.92622 22.42005 1.000 27.07271 65 PHE C C 1
ATOM 5464 O O . PHE C 1 89 ? 15.25036 21.19229 22.95923 1.000 26.23728 65 PHE C O 1
ATOM 5481 N N . PHE C 1 90 ? 17.27114 21.84866 22.21102 1.000 21.77257 66 PHE C N 1
ATOM 5482 C CA . PHE C 1 90 ? 17.23430 23.18019 22.78484 1.000 24.86858 66 PHE C CA 1
ATOM 5483 C C . PHE C 1 90 ? 16.66282 24.23447 21.86056 1.000 22.30777 66 PHE C C 1
ATOM 5484 O O . PHE C 1 90 ? 16.02198 25.15867 22.34523 1.000 27.09382 66 PHE C O 1
ATOM 5501 N N . SER C 1 91 ? 16.94230 24.13137 20.56413 1.000 26.25285 67 SER C N 1
ATOM 5502 C CA . SER C 1 91 ? 16.50341 25.11227 19.58221 1.000 24.70865 67 SER C CA 1
ATOM 5503 C C . SER C 1 91 ? 16.25727 24.34597 18.30168 1.000 27.27919 67 SER C C 1
ATOM 5504 O O . SER C 1 91 ? 16.89338 23.31587 18.04865 1.000 28.06057 67 SER C O 1
ATOM 5512 N N . GLU C 1 92 ? 15.35706 24.86732 17.48461 1.000 29.69008 68 GLU C N 1
ATOM 5513 C CA . GLU C 1 92 ? 15.00460 24.20371 16.23289 1.000 29.44016 68 GLU C CA 1
ATOM 5514 C C . GLU C 1 92 ? 16.06163 24.38542 15.14814 1.000 25.67758 68 GLU C C 1
ATOM 5515 O O . GLU C 1 92 ? 16.75021 25.41355 15.05342 1.000 30.16936 68 GLU C O 1
ATOM 5527 N N . LEU C 1 93 ? 16.16440 23.36705 14.31115 1.000 24.69096 69 LEU C N 1
ATOM 5528 C CA . LEU C 1 93 ? 16.87833 23.42787 13.04712 1.000 26.23671 69 LEU C CA 1
ATOM 5529 C C . LEU C 1 93 ? 15.86199 23.39700 11.91319 1.000 25.65738 69 LEU C C 1
ATOM 5530 O O . LEU C 1 93 ? 14.79767 22.78982 12.03762 1.000 25.13640 69 LEU C O 1
ATOM 5546 N N . TYR C 1 94 ? 16.20642 24.04925 10.80255 1.000 26.01160 70 TYR C N 1
ATOM 5547 C CA . TYR C 1 94 ? 15.32538 24.17404 9.64341 1.000 28.06295 70 TYR C CA 1
ATOM 5548 C C . TYR C 1 94 ? 16.02373 23.68302 8.37332 1.000 31.84550 70 TYR C C 1
ATOM 5549 O O . TYR C 1 94 ? 17.23926 23.54438 8.33327 1.000 27.28306 70 TYR C O 1
ATOM 5567 N N . ALA C 1 95 ? 15.24654 23.41620 7.33003 1.000 28.65220 71 ALA C N 1
ATOM 5568 C CA . ALA C 1 95 ? 15.83067 23.07830 6.03674 1.000 27.13928 71 ALA C CA 1
ATOM 5569 C C . ALA C 1 95 ? 16.82941 24.14342 5.60381 1.000 31.76986 71 ALA C C 1
ATOM 5570 O O . ALA C 1 95 ? 16.58423 25.34265 5.74377 1.000 33.04758 71 ALA C O 1
ATOM 5577 N N . LEU C 1 96 ? 17.96735 23.69503 5.07875 1.000 29.61597 72 LEU C N 1
ATOM 5578 C CA . LEU C 1 96 ? 19.06416 24.53792 4.59944 1.000 29.99995 72 LEU C CA 1
ATOM 5579 C C . LEU C 1 96 ? 19.88743 25.17518 5.72123 1.000 30.58326 72 LEU C C 1
ATOM 5580 O O . LEU C 1 96 ? 20.87625 25.90089 5.41032 1.000 33.14715 72 LEU C O 1
ATOM 5596 N N . ASP C 1 97 ? 19.57612 24.89775 6.98691 1.000 29.39807 73 ASP C N 1
ATOM 5597 C CA . ASP C 1 97 ? 20.57386 25.04798 8.03834 1.000 30.73690 73 ASP C CA 1
ATOM 5598 C C . ASP C 1 97 ? 21.71613 24.08541 7.77585 1.000 31.55802 73 ASP C C 1
ATOM 5599 O O . ASP C 1 97 ? 21.54367 23.05474 7.12502 1.000 30.99774 73 ASP C O 1
ATOM 5608 N N . THR C 1 98 ? 22.90267 24.43901 8.24842 1.000 29.68078 74 THR C N 1
ATOM 5609 C CA . THR C 1 98 ? 24.00272 23.49116 8.37274 1.000 28.28841 74 THR C CA 1
ATOM 5610 C C . THR C 1 98 ? 24.23613 23.17524 9.85200 1.000 32.90476 74 THR C C 1
ATOM 5611 O O . THR C 1 98 ? 24.36350 24.07836 10.67955 1.000 32.13412 74 THR C O 1
ATOM 5622 N N . VAL C 1 99 ? 24.26776 21.89775 10.18602 1.000 27.41040 75 VAL C N 1
ATOM 5623 C CA . VAL C 1 99 ? 24.52922 21.45437 11.54311 1.000 24.43675 75 VAL C CA 1
ATOM 5624 C C . VAL C 1 99 ? 25.91871 20.83767 11.61387 1.000 29.79079 75 VAL C C 1
ATOM 5625 O O . VAL C 1 99 ? 26.33494 20.09125 10.71703 1.000 31.92975 75 VAL C O 1
ATOM 5638 N N . SER C 1 100 ? 26.64582 21.19416 12.66662 1.000 28.56522 76 SER C N 1
ATOM 5639 C CA . SER C 1 100 ? 27.92669 20.59048 13.02174 1.000 25.87656 76 SER C CA 1
ATOM 5640 C C . SER C 1 100 ? 27.68709 19.69902 14.22824 1.000 26.12196 76 SER C C 1
ATOM 5641 O O . SER C 1 100 ? 27.28225 20.18433 15.28595 1.000 28.58551 76 SER C O 1
ATOM 5649 N N . VAL C 1 101 ? 27.91903 18.40449 14.04161 1.000 26.86153 77 VAL C N 1
ATOM 5650 C CA . VAL C 1 101 ? 27.72416 17.39595 15.06852 1.000 29.07696 77 VAL C CA 1
ATOM 5651 C C . VAL C 1 101 ? 29.09810 17.04744 15.59408 1.000 28.80257 77 VAL C C 1
ATOM 5652 O O . VAL C 1 101 ? 29.95120 16.59310 14.82768 1.000 27.37360 77 VAL C O 1
ATOM 5665 N N . ARG C 1 102 ? 29.32682 17.24922 16.89773 1.000 29.03053 78 ARG C N 1
ATOM 5666 C CA . ARG C 1 102 ? 30.65394 17.10496 17.47805 1.000 30.56178 78 ARG C CA 1
ATOM 5667 C C . ARG C 1 102 ? 30.62626 15.96892 18.48807 1.000 29.54893 78 ARG C C 1
ATOM 5668 O O . ARG C 1 102 ? 29.89845 16.03428 19.47592 1.000 30.41361 78 ARG C O 1
ATOM 5689 N N . MET C 1 103 ? 31.41196 14.93186 18.22075 1.000 30.60525 79 MET C N 1
ATOM 5690 C CA . MET C 1 103 ? 31.39665 13.69399 18.99526 1.000 30.00323 79 MET C CA 1
ATOM 5691 C C . MET C 1 103 ? 32.62634 13.63992 19.88076 1.000 25.21427 79 MET C C 1
ATOM 5692 O O . MET C 1 103 ? 33.74248 13.86749 19.41173 1.000 28.30788 79 MET C O 1
ATOM 5706 N N . SER C 1 104 ? 32.42038 13.33768 21.16699 1.000 26.87453 80 SER C N 1
ATOM 5707 C CA . SER C 1 104 ? 33.53632 13.17433 22.07580 1.000 31.82653 80 SER C CA 1
ATOM 5708 C C . SER C 1 104 ? 33.29782 11.92857 22.91596 1.000 29.91062 80 SER C C 1
ATOM 5709 O O . SER C 1 104 ? 32.21006 11.33421 22.91296 1.000 30.24556 80 SER C O 1
ATOM 5717 N N . LEU C 1 105 ? 34.34743 11.49347 23.60056 1.000 29.54332 81 LEU C N 1
ATOM 5718 C CA . LEU C 1 105 ? 34.27190 10.28937 24.41169 1.000 30.46882 81 LEU C CA 1
ATOM 5719 C C . LEU C 1 105 ? 33.79502 10.68327 25.80237 1.000 32.40754 81 LEU C C 1
ATOM 5720 O O . LEU C 1 105 ? 34.43990 11.49479 26.46775 1.000 37.46710 81 LEU C O 1
ATOM 5736 N N . VAL C 1 106 ? 32.67243 10.11818 26.23683 1.000 27.82768 82 VAL C N 1
ATOM 5737 C CA . VAL C 1 106 ? 32.21161 10.28994 27.60907 1.000 27.39624 82 VAL C CA 1
ATOM 5738 C C . VAL C 1 106 ? 32.84993 9.24839 28.52652 1.000 34.73239 82 VAL C C 1
ATOM 5739 O O . VAL C 1 106 ? 33.27904 9.56347 29.64161 1.000 37.16422 82 VAL C O 1
ATOM 5752 N N . GLY C 1 107 ? 32.93952 8.00303 28.07429 1.000 32.92312 83 GLY C N 1
ATOM 5753 C CA . GLY C 1 107 ? 33.52293 6.95480 28.89471 1.000 31.77456 83 GLY C CA 1
ATOM 5754 C C . GLY C 1 107 ? 33.68649 5.68734 28.09618 1.000 30.30667 83 GLY C C 1
ATOM 5755 O O . GLY C 1 107 ? 33.02055 5.48334 27.07704 1.000 30.31630 83 GLY C O 1
ATOM 5759 N N . ILE C 1 108 ? 34.57077 4.83215 28.57987 1.000 30.81861 84 ILE C N 1
ATOM 5760 C CA . ILE C 1 108 ? 34.85501 3.57036 27.92928 1.000 36.89253 84 ILE C CA 1
ATOM 5761 C C . ILE C 1 108 ? 35.23679 2.57675 29.00357 1.000 41.87702 84 ILE C C 1
ATOM 5762 O O . ILE C 1 108 ? 35.88107 2.93367 30.00040 1.000 41.04895 84 ILE C O 1
ATOM 5778 N N . ASP C 1 109 ? 34.78757 1.33777 28.84113 1.000 35.38909 85 ASP C N 1
ATOM 5779 C CA . ASP C 1 109 ? 35.26324 0.24962 29.68855 1.000 43.34241 85 ASP C CA 1
ATOM 5780 C C . ASP C 1 109 ? 35.55429 -0.93560 28.76925 1.000 42.56199 85 ASP C C 1
ATOM 5781 O O . ASP C 1 109 ? 35.68871 -0.80464 27.55149 1.000 43.07970 85 ASP C O 1
ATOM 5790 N N . PHE C 1 110 ? 35.66269 -2.13223 29.33867 1.000 45.54746 86 PHE C N 1
ATOM 5791 C CA . PHE C 1 110 ? 36.10066 -3.26182 28.53148 1.000 50.36600 86 PHE C CA 1
ATOM 5792 C C . PHE C 1 110 ? 35.05785 -3.70735 27.51237 1.000 47.67892 86 PHE C C 1
ATOM 5793 O O . PHE C 1 110 ? 35.42541 -4.32641 26.50819 1.000 48.97739 86 PHE C O 1
ATOM 5810 N N A HIS C 1 111 ? 33.78465 -3.39718 27.72927 0.600 47.73817 87 HIS C N 1
ATOM 5811 N N B HIS C 1 111 ? 33.77112 -3.40448 27.74579 0.400 47.69702 87 HIS C N 1
ATOM 5812 C CA A HIS C 1 111 ? 32.71638 -3.91411 26.88598 0.600 45.28602 87 HIS C CA 1
ATOM 5813 C CA B HIS C 1 111 ? 32.68484 -3.93145 26.92873 0.400 45.36627 87 HIS C CA 1
ATOM 5814 C C A HIS C 1 111 ? 32.00647 -2.83943 26.07416 0.600 44.87269 87 HIS C C 1
ATOM 5815 C C B HIS C 1 111 ? 31.84254 -2.88111 26.21772 0.400 45.11686 87 HIS C C 1
ATOM 5816 O O A HIS C 1 111 ? 31.56179 -3.11704 24.95444 0.600 45.12881 87 HIS C O 1
ATOM 5817 O O B HIS C 1 111 ? 31.03863 -3.25571 25.35803 0.400 45.07578 87 HIS C O 1
ATOM 5844 N N . GLN C 1 112 ? 31.97399 -1.59505 26.53827 1.000 35.65722 88 GLN C N 1
ATOM 5845 C CA . GLN C 1 112 ? 31.11211 -0.61766 25.89358 1.000 33.63410 88 GLN C CA 1
ATOM 5846 C C . GLN C 1 112 ? 31.76185 0.75508 25.85559 1.000 34.18078 88 GLN C C 1
ATOM 5847 O O . GLN C 1 112 ? 32.71842 1.05232 26.58424 1.000 32.38829 88 GLN C O 1
ATOM 5861 N N . ILE C 1 113 ? 31.22126 1.57451 24.96310 1.000 30.39157 89 ILE C N 1
ATOM 5862 C CA . ILE C 1 113 ? 31.70551 2.91368 24.66856 1.000 27.73567 89 ILE C CA 1
ATOM 5863 C C . ILE C 1 113 ? 30.52014 3.85791 24.74116 1.000 30.83757 89 ILE C C 1
ATOM 5864 O O . ILE C 1 113 ? 29.49866 3.61308 24.09083 1.000 30.13368 89 ILE C O 1
ATOM 5880 N N . THR C 1 114 ? 30.67612 4.96232 25.46006 1.000 26.44470 90 THR C N 1
ATOM 5881 C CA . THR C 1 114 ? 29.64858 6.00675 25.51634 1.000 26.35141 90 THR C CA 1
ATOM 5882 C C . THR C 1 114 ? 30.22240 7.25163 24.85945 1.000 27.93558 90 THR C C 1
ATOM 5883 O O . THR C 1 114 ? 31.25064 7.77763 25.29824 1.000 29.12535 90 THR C O 1
ATOM 5894 N N A MET C 1 115 ? 29.57343 7.70986 23.80040 0.520 26.72353 91 MET C N 1
ATOM 5895 N N B MET C 1 115 ? 29.56292 7.69577 23.80427 0.480 26.71076 91 MET C N 1
ATOM 5896 C CA A MET C 1 115 ? 29.97799 8.90762 23.07879 0.520 26.08285 91 MET C CA 1
ATOM 5897 C CA B MET C 1 115 ? 29.92299 8.89611 23.07083 0.480 26.09775 91 MET C CA 1
ATOM 5898 C C A MET C 1 115 ? 28.98076 10.02771 23.34946 0.520 27.68997 91 MET C C 1
ATOM 5899 C C B MET C 1 115 ? 28.97248 10.02048 23.46332 0.480 27.62064 91 MET C C 1
ATOM 5900 O O A MET C 1 115 ? 27.77288 9.79081 23.38097 0.520 25.29024 91 MET C O 1
ATOM 5901 O O B MET C 1 115 ? 27.78690 9.78247 23.70168 0.480 25.83070 91 MET C O 1
ATOM 5928 N N . GLY C 1 116 ? 29.49591 11.23878 23.53928 1.000 26.77208 92 GLY C N 1
ATOM 5929 C CA . GLY C 1 116 ? 28.67703 12.42264 23.70458 1.000 25.02337 92 GLY C CA 1
ATOM 5930 C C . GLY C 1 116 ? 28.65046 13.20164 22.39631 1.000 26.92919 92 GLY C C 1
ATOM 5931 O O . GLY C 1 116 ? 29.61672 13.19773 21.64651 1.000 29.25958 92 GLY C O 1
ATOM 5936 N N . PHE C 1 117 ? 27.52533 13.87665 22.13364 1.000 27.00936 93 PHE C N 1
ATOM 5937 C CA . PHE C 1 117 ? 27.31989 14.62791 20.89005 1.000 24.93190 93 PHE C CA 1
ATOM 5938 C C . PHE C 1 117 ? 26.81360 16.00966 21.25686 1.000 31.29454 93 PHE C C 1
ATOM 5939 O O . PHE C 1 117 ? 25.91254 16.13355 22.08578 1.000 30.25676 93 PHE C O 1
ATOM 5956 N N . GLU C 1 118 ? 27.41939 17.04502 20.67775 1.000 29.61920 94 GLU C N 1
ATOM 5957 C CA . GLU C 1 118 ? 26.87245 18.39666 20.71783 1.000 25.27164 94 GLU C CA 1
ATOM 5958 C C . GLU C 1 118 ? 26.54882 18.80190 19.29062 1.000 24.43357 94 GLU C C 1
ATOM 5959 O O . GLU C 1 118 ? 27.32033 18.51392 18.38768 1.000 26.70724 94 GLU C O 1
ATOM 5971 N N . TYR C 1 119 ? 25.41663 19.47328 19.11551 1.000 23.38776 95 TYR C N 1
ATOM 5972 C CA . TYR C 1 119 ? 24.90805 19.83029 17.79844 1.000 24.35269 95 TYR C CA 1
ATOM 5973 C C . TYR C 1 119 ? 24.90270 21.34611 17.72072 1.000 26.34573 95 TYR C C 1
ATOM 5974 O O . TYR C 1 119 ? 24.23143 22.00389 18.52457 1.000 26.53182 95 TYR C O 1
ATOM 5992 N N . TYR C 1 120 ? 25.60824 21.88816 16.72633 1.000 26.26129 96 TYR C N 1
ATOM 5993 C CA . TYR C 1 120 ? 25.70844 23.32490 16.55711 1.000 29.70126 96 TYR C CA 1
ATOM 5994 C C . TYR C 1 120 ? 25.11289 23.74974 15.22661 1.000 30.82319 96 TYR C C 1
ATOM 5995 O O . TYR C 1 120 ? 25.40127 23.14910 14.18923 1.000 30.49922 96 TYR C O 1
ATOM 6013 N N . ARG C 1 121 ? 24.31864 24.80904 15.25831 1.000 27.37613 97 ARG C N 1
ATOM 6014 C CA . ARG C 1 121 ? 23.97579 25.49859 14.02307 1.000 27.03650 97 ARG C CA 1
ATOM 6015 C C . ARG C 1 121 ? 25.19010 26.30717 13.58680 1.000 29.86862 97 ARG C C 1
ATOM 6016 O O . ARG C 1 121 ? 25.67555 27.15049 14.34779 1.000 30.94073 97 ARG C O 1
ATOM 6037 N N . VAL C 1 122 ? 25.68109 26.05306 12.37775 1.000 30.98346 98 VAL C N 1
ATOM 6038 C CA . VAL C 1 122 ? 26.81102 26.81079 11.84436 1.000 32.40447 98 VAL C CA 1
ATOM 6039 C C . VAL C 1 122 ? 26.44989 27.53711 10.55539 1.000 42.32831 98 VAL C C 1
ATOM 6040 O O . VAL C 1 122 ? 27.33551 28.03320 9.84123 1.000 43.73771 98 VAL C O 1
ATOM 6053 N N . THR C 1 123 ? 25.14864 27.66416 10.29892 1.000 38.46966 99 THR C N 1
ATOM 6054 C CA . THR C 1 123 ? 24.63684 28.25321 9.06302 1.000 57.21961 99 THR C CA 1
ATOM 6055 C C . THR C 1 123 ? 25.22515 29.63098 8.78129 1.000 52.83406 99 THR C C 1
ATOM 6056 O O . THR C 1 123 ? 25.53657 29.95466 7.62921 1.000 58.87886 99 THR C O 1
ATOM 6067 N N . ASP C 1 124 ? 25.32487 30.47627 9.80373 1.000 47.34275 100 ASP C N 1
ATOM 6068 C CA . ASP C 1 124 ? 25.84861 31.82646 9.65016 1.000 63.55271 100 ASP C CA 1
ATOM 6069 C C . ASP C 1 124 ? 26.19988 32.29537 11.04792 1.000 57.96734 100 ASP C C 1
ATOM 6070 O O . ASP C 1 124 ? 25.50492 31.95089 12.00649 1.000 71.13450 100 ASP C O 1
ATOM 6079 N N . GLY C 1 125 ? 27.28871 33.03469 11.16890 1.000 61.67171 101 GLY C N 1
ATOM 6080 C CA . GLY C 1 125 ? 27.70277 33.53549 12.45896 1.000 51.06150 101 GLY C CA 1
ATOM 6081 C C . GLY C 1 125 ? 28.38612 32.49249 13.31134 1.000 44.66506 101 GLY C C 1
ATOM 6082 O O . GLY C 1 125 ? 28.58971 31.34151 12.90816 1.000 43.80488 101 GLY C O 1
ATOM 6086 N N . PRO C 1 126 ? 28.73586 32.88311 14.53161 1.000 41.16097 102 PRO C N 1
ATOM 6087 C CA . PRO C 1 126 ? 29.32943 31.93250 15.47265 1.000 43.26376 102 PRO C CA 1
ATOM 6088 C C . PRO C 1 126 ? 28.41254 30.74664 15.70714 1.000 39.96158 102 PRO C C 1
ATOM 6089 O O . PRO C 1 126 ? 27.19308 30.84719 15.61711 1.000 42.19165 102 PRO C O 1
ATOM 6100 N N . ALA C 1 127 ? 29.01600 29.60443 15.99156 1.000 36.35273 103 ALA C N 1
ATOM 6101 C CA . ALA C 1 127 ? 28.24210 28.39453 16.20224 1.000 38.01319 103 ALA C CA 1
ATOM 6102 C C . ALA C 1 127 ? 27.37444 28.53825 17.44621 1.000 38.77995 103 ALA C C 1
ATOM 6103 O O . ALA C 1 127 ? 27.79017 29.12442 18.44834 1.000 37.17589 103 ALA C O 1
ATOM 6110 N N . ARG C 1 128 ? 26.15662 28.01475 17.36338 1.000 37.28835 104 ARG C N 1
ATOM 6111 C CA . ARG C 1 128 ? 25.18676 28.04606 18.45420 1.000 36.82772 104 ARG C CA 1
ATOM 6112 C C . ARG C 1 128 ? 24.72703 26.64082 18.76875 1.000 34.92082 104 ARG C C 1
ATOM 6113 O O . ARG C 1 128 ? 24.32014 25.88251 17.88090 1.000 30.96266 104 ARG C O 1
ATOM 6134 N N . LEU C 1 129 ? 24.77891 26.29038 20.04397 1.000 33.86308 105 LEU C N 1
ATOM 6135 C CA . LEU C 1 129 ? 24.36080 24.95663 20.44060 1.000 31.02939 105 LEU C CA 1
ATOM 6136 C C . LEU C 1 129 ? 22.84006 24.83569 20.33443 1.000 29.55331 105 LEU C C 1
ATOM 6137 O O . LEU C 1 129 ? 22.10564 25.64852 20.91391 1.000 32.29842 105 LEU C O 1
ATOM 6153 N N . VAL C 1 130 ? 22.37121 23.82154 19.60418 1.000 27.68239 106 VAL C N 1
ATOM 6154 C CA . VAL C 1 130 ? 20.93853 23.58294 19.43437 1.000 24.24792 106 VAL C CA 1
ATOM 6155 C C . VAL C 1 130 ? 20.47040 22.27958 20.05822 1.000 25.23907 106 VAL C C 1
ATOM 6156 O O . VAL C 1 130 ? 19.26747 22.14688 20.32764 1.000 27.83518 106 VAL C O 1
ATOM 6169 N N . ALA C 1 131 ? 21.37051 21.35353 20.39170 1.000 26.32593 107 ALA C N 1
ATOM 6170 C CA . ALA C 1 131 ? 20.96350 20.08508 20.99753 1.000 24.32518 107 ALA C CA 1
ATOM 6171 C C . ALA C 1 131 ? 22.19462 19.39170 21.55986 1.000 25.77308 107 ALA C C 1
ATOM 6172 O O . ALA C 1 131 ? 23.32668 19.75954 21.25056 1.000 23.92752 107 ALA C O 1
ATOM 6179 N N A ARG C 1 132 ? 21.95255 18.42838 22.44531 0.500 24.30674 108 ARG C N 1
ATOM 6180 N N B ARG C 1 132 ? 21.95728 18.36378 22.37989 0.500 24.31120 108 ARG C N 1
ATOM 6181 C CA A ARG C 1 132 ? 22.99317 17.57146 22.98444 0.500 27.17682 108 ARG C CA 1
ATOM 6182 C CA B ARG C 1 132 ? 23.03163 17.59169 22.99068 0.500 27.18464 108 ARG C CA 1
ATOM 6183 C C A ARG C 1 132 ? 22.44318 16.15381 23.00474 0.500 25.66320 108 ARG C C 1
ATOM 6184 C C B ARG C 1 132 ? 22.52700 16.18571 23.28862 0.500 25.60198 108 ARG C C 1
ATOM 6185 O O A ARG C 1 132 ? 21.22591 15.94571 23.01636 0.500 22.71387 108 ARG C O 1
ATOM 6186 O O B ARG C 1 132 ? 21.44679 16.02361 23.88039 0.500 22.30103 108 ARG C O 1
ATOM 6227 N N . GLY C 1 133 ? 23.33953 15.17999 22.95011 1.000 24.40122 109 GLY C N 1
ATOM 6228 C CA . GLY C 1 133 ? 22.92243 13.79509 23.07178 1.000 29.25034 109 GLY C CA 1
ATOM 6229 C C . GLY C 1 133 ? 24.06665 12.86297 23.42748 1.000 26.09817 109 GLY C C 1
ATOM 6230 O O . GLY C 1 133 ? 25.20286 13.28257 23.64716 1.000 25.94575 109 GLY C O 1
ATOM 6234 N N . GLU C 1 134 ? 23.73468 11.57236 23.47186 1.000 24.82378 110 GLU C N 1
ATOM 6235 C CA . GLU C 1 134 ? 24.65734 10.53660 23.90175 1.000 26.12272 110 GLU C CA 1
ATOM 6236 C C . GLU C 1 134 ? 24.24357 9.22554 23.24308 1.000 28.93391 110 GLU C C 1
ATOM 6237 O O . GLU C 1 134 ? 23.05312 8.97902 23.01237 1.000 26.56925 110 GLU C O 1
ATOM 6249 N N . GLN C 1 135 ? 25.22513 8.34743 23.01836 1.000 24.97389 111 GLN C N 1
ATOM 6250 C CA . GLN C 1 135 ? 24.91836 6.99180 22.57956 1.000 25.88208 111 GLN C CA 1
ATOM 6251 C C . GLN C 1 135 ? 25.95899 6.05094 23.18019 1.000 24.64117 111 GLN C C 1
ATOM 6252 O O . GLN C 1 135 ? 27.13300 6.40065 23.26693 1.000 28.53269 111 GLN C O 1
ATOM 6266 N N . THR C 1 136 ? 25.50417 4.88751 23.63906 1.000 25.31361 112 THR C N 1
ATOM 6267 C CA . THR C 1 136 ? 26.38532 3.83152 24.12812 1.000 24.71692 112 THR C CA 1
ATOM 6268 C C . THR C 1 136 ? 26.30358 2.66271 23.15007 1.000 28.42515 112 THR C C 1
ATOM 6269 O O . THR C 1 136 ? 25.19340 2.25425 22.74925 1.000 27.92270 112 THR C O 1
ATOM 6280 N N . VAL C 1 137 ? 27.46705 2.12854 22.77905 1.000 27.76082 113 VAL C N 1
ATOM 6281 C CA . VAL C 1 137 ? 27.56474 1.03386 21.82171 1.000 30.87351 113 VAL C CA 1
ATOM 6282 C C . VAL C 1 137 ? 28.35428 -0.10022 22.45034 1.000 33.44436 113 VAL C C 1
ATOM 6283 O O . VAL C 1 137 ? 29.31668 0.12154 23.19924 1.000 30.42910 113 VAL C O 1
ATOM 6296 N N . ALA C 1 138 ? 27.90207 -1.31570 22.18208 1.000 32.66612 114 ALA C N 1
ATOM 6297 C CA . ALA C 1 138 ? 28.55498 -2.52567 22.63077 1.000 38.54805 114 ALA C CA 1
ATOM 6298 C C . ALA C 1 138 ? 29.13052 -3.24582 21.42006 1.000 33.37031 114 ALA C C 1
ATOM 6299 O O . ALA C 1 138 ? 28.58767 -3.17485 20.31270 1.000 35.46223 114 ALA C O 1
ATOM 6306 N N . CYS C 1 139 ? 30.27011 -3.88174 21.62652 1.000 40.88917 115 CYS C N 1
ATOM 6307 C CA . CYS C 1 139 ? 30.90392 -4.68033 20.59443 1.000 44.99849 115 CYS C CA 1
ATOM 6308 C C . CYS C 1 139 ? 30.41791 -6.11127 20.72591 1.000 41.78518 115 CYS C C 1
ATOM 6309 O O . CYS C 1 139 ? 30.43784 -6.66770 21.82711 1.000 40.47690 115 CYS C O 1
ATOM 6317 N N . THR C 1 140 ? 29.98693 -6.70420 19.60860 1.000 39.40352 116 THR C N 1
ATOM 6318 C CA . THR C 1 140 ? 29.43214 -8.05079 19.63019 1.000 45.77973 116 THR C CA 1
ATOM 6319 C C . THR C 1 140 ? 29.87722 -8.83627 18.40400 1.000 47.08673 116 THR C C 1
ATOM 6320 O O . THR C 1 140 ? 30.31478 -8.27805 17.39815 1.000 47.13683 116 THR C O 1
ATOM 6331 N N . LEU C 1 141 ? 29.72922 -10.15011 18.49426 1.000 46.51827 117 LEU C N 1
ATOM 6332 C CA . LEU C 1 141 ? 29.84679 -11.03096 17.34419 1.000 54.85588 117 LEU C CA 1
ATOM 6333 C C . LEU C 1 141 ? 28.45234 -11.40500 16.86936 1.000 57.74650 117 LEU C C 1
ATOM 6334 O O . LEU C 1 141 ? 27.58896 -11.74676 17.68436 1.000 57.93935 117 LEU C O 1
ATOM 6350 N N . ARG C 1 142 ? 28.23113 -11.32116 15.55731 1.000 64.97621 118 ARG C N 1
ATOM 6351 C CA . ARG C 1 142 ? 26.95492 -11.72412 14.97773 1.000 64.93077 118 ARG C CA 1
ATOM 6352 C C . ARG C 1 142 ? 26.84910 -13.23491 15.00984 1.000 63.54601 118 ARG C C 1
ATOM 6353 O O . ARG C 1 142 ? 27.70288 -13.93877 14.45360 1.000 84.54220 118 ARG C O 1
ATOM 6374 N N . ALA C 1 143 ? 25.83129 -13.73918 15.69124 1.000 65.53573 119 ALA C N 1
ATOM 6375 C CA . ALA C 1 143 ? 25.54749 -15.16611 15.69726 1.000 83.40525 119 ALA C CA 1
ATOM 6376 C C . ALA C 1 143 ? 24.10827 -15.39157 15.25610 1.000 83.48208 119 ALA C C 1
ATOM 6377 O O . ALA C 1 143 ? 23.26881 -14.48304 15.31143 1.000 74.59877 119 ALA C O 1
ATOM 6384 N N . GLU C 1 144 ? 23.83975 -16.61822 14.80023 1.000 79.17207 120 GLU C N 1
ATOM 6385 C CA . GLU C 1 144 ? 22.50729 -16.95875 14.30969 1.000 103.21825 120 GLU C CA 1
ATOM 6386 C C . GLU C 1 144 ? 21.44635 -16.67213 15.36596 1.000 102.79306 120 GLU C C 1
ATOM 6387 O O . GLU C 1 144 ? 20.40670 -16.07047 15.07206 1.000 99.37526 120 GLU C O 1
ATOM 6399 N N . ASP C 1 145 ? 21.69005 -17.09671 16.60267 1.000 102.51945 121 ASP C N 1
ATOM 6400 C CA . ASP C 1 145 ? 20.72551 -16.91606 17.68505 1.000 94.40714 121 ASP C CA 1
ATOM 6401 C C . ASP C 1 145 ? 21.16720 -15.77052 18.59571 1.000 93.38888 121 ASP C C 1
ATOM 6402 O O . ASP C 1 145 ? 21.47986 -15.95351 19.77322 1.000 104.43262 121 ASP C O 1
ATOM 6411 N N . GLY C 1 146 ? 21.19116 -14.56621 18.01831 1.000 73.83573 122 GLY C N 1
ATOM 6412 C CA . GLY C 1 146 ? 21.43692 -13.35433 18.78270 1.000 57.03091 122 GLY C CA 1
ATOM 6413 C C . GLY C 1 146 ? 22.82762 -12.76345 18.65754 1.000 59.37848 122 GLY C C 1
ATOM 6414 O O . GLY C 1 146 ? 23.49216 -12.92932 17.63047 1.000 60.53299 122 GLY C O 1
ATOM 6418 N N . LEU C 1 147 ? 23.28557 -12.06509 19.70030 1.000 55.37617 123 LEU C N 1
ATOM 6419 C CA . LEU C 1 147 ? 24.54728 -11.33602 19.65410 1.000 56.29004 123 LEU C CA 1
ATOM 6420 C C . LEU C 1 147 ? 25.42105 -11.72604 20.83828 1.000 52.85872 123 LEU C C 1
ATOM 6421 O O . LEU C 1 147 ? 24.93111 -11.88867 21.96436 1.000 54.35288 123 LEU C O 1
ATOM 6437 N N . THR C 1 148 ? 26.72257 -11.86754 20.57886 1.000 53.96510 124 THR C N 1
ATOM 6438 C CA . THR C 1 148 ? 27.68019 -12.28701 21.59949 1.000 58.92254 124 THR C CA 1
ATOM 6439 C C . THR C 1 148 ? 28.56616 -11.11225 21.99766 1.000 55.89790 124 THR C C 1
ATOM 6440 O O . THR C 1 148 ? 29.36973 -10.64600 21.17543 1.000 55.51021 124 THR C O 1
ATOM 6451 N N . PRO C 1 149 ? 28.46874 -10.60020 23.22374 1.000 62.67247 125 PRO C N 1
ATOM 6452 C CA . PRO C 1 149 ? 29.34104 -9.49009 23.62310 1.000 53.03774 125 PRO C CA 1
ATOM 6453 C C . PRO C 1 149 ? 30.80592 -9.89825 23.57364 1.000 51.97920 125 PRO C C 1
ATOM 6454 O O . PRO C 1 149 ? 31.16381 -11.00592 23.96286 1.000 51.92155 125 PRO C O 1
ATOM 6465 N N . VAL C 1 150 ? 31.65480 -8.98713 23.08338 1.000 49.42053 126 VAL C N 1
ATOM 6466 C CA . VAL C 1 150 ? 33.10547 -9.15651 23.10841 1.000 42.98972 126 VAL C CA 1
ATOM 6467 C C . VAL C 1 150 ? 33.72095 -7.85794 23.60321 1.000 43.35210 126 VAL C C 1
ATOM 6468 O O . VAL C 1 150 ? 33.04828 -6.83607 23.71479 1.000 44.39773 126 VAL C O 1
ATOM 6481 N N . GLU C 1 151 ? 35.01995 -7.89194 23.87151 1.000 43.74472 127 GLU C N 1
ATOM 6482 C CA . GLU C 1 151 ? 35.66345 -6.69220 24.38341 1.000 46.49747 127 GLU C CA 1
ATOM 6483 C C . GLU C 1 151 ? 35.89126 -5.67026 23.27300 1.000 45.90665 127 GLU C C 1
ATOM 6484 O O . GLU C 1 151 ? 35.97421 -6.00145 22.08602 1.000 46.51950 127 GLU C O 1
ATOM 6496 N N . VAL C 1 152 ? 35.96962 -4.41035 23.68154 1.000 42.22935 128 VAL C N 1
ATOM 6497 C CA . VAL C 1 152 ? 36.27731 -3.32486 22.75730 1.000 43.67341 128 VAL C CA 1
ATOM 6498 C C . VAL C 1 152 ? 37.58743 -3.64760 22.05655 1.000 41.87830 128 VAL C C 1
ATOM 6499 O O . VAL C 1 152 ? 38.59411 -3.87351 22.72664 1.000 43.52896 128 VAL C O 1
ATOM 6512 N N . PRO C 1 153 ? 37.64166 -3.65737 20.72434 1.000 42.02232 129 PRO C N 1
ATOM 6513 C CA . PRO C 1 153 ? 38.90817 -3.96153 20.04887 1.000 47.79519 129 PRO C CA 1
ATOM 6514 C C . PRO C 1 153 ? 39.97334 -2.93452 20.39816 1.000 45.33767 129 PRO C C 1
ATOM 6515 O O . PRO C 1 153 ? 39.68435 -1.74644 20.55979 1.000 45.45502 129 PRO C O 1
ATOM 6526 N N . ASP C 1 154 ? 41.21858 -3.41027 20.52638 1.000 45.87769 130 ASP C N 1
ATOM 6527 C CA . ASP C 1 154 ? 42.31178 -2.53187 20.93562 1.000 47.71539 130 ASP C CA 1
ATOM 6528 C C . ASP C 1 154 ? 42.43842 -1.31779 20.02479 1.000 48.08638 130 ASP C C 1
ATOM 6529 O O . ASP C 1 154 ? 42.69774 -0.20440 20.50289 1.000 47.77149 130 ASP C O 1
ATOM 6538 N N . GLU C 1 155 ? 42.26952 -1.51308 18.70745 1.000 46.54094 131 GLU C N 1
ATOM 6539 C CA . GLU C 1 155 ? 42.39565 -0.41303 17.75910 1.000 44.57011 131 GLU C CA 1
ATOM 6540 C C . GLU C 1 155 ? 41.35871 0.65965 18.03574 1.000 43.49332 131 GLU C C 1
ATOM 6541 O O . GLU C 1 155 ? 41.64462 1.85462 17.93728 1.000 44.29143 131 GLU C O 1
ATOM 6553 N N . LEU C 1 156 ? 40.14932 0.24819 18.39073 1.000 42.09480 132 LEU C N 1
ATOM 6554 C CA . LEU C 1 156 ? 39.09684 1.21569 18.65836 1.000 42.54233 132 LEU C CA 1
ATOM 6555 C C . LEU C 1 156 ? 39.39146 1.98147 19.93283 1.000 43.40705 132 LEU C C 1
ATOM 6556 O O . LEU C 1 156 ? 39.32221 3.21465 19.95699 1.000 44.07570 132 LEU C O 1
ATOM 6572 N N . ARG C 1 157 ? 39.79780 1.26696 20.97941 1.000 46.45114 133 ARG C N 1
ATOM 6573 C CA . ARG C 1 157 ? 40.13815 1.91887 22.23462 1.000 47.62999 133 ARG C CA 1
ATOM 6574 C C . ARG C 1 157 ? 41.23024 2.95391 22.02326 1.000 49.29268 133 ARG C C 1
ATOM 6575 O O . ARG C 1 157 ? 41.13791 4.08165 22.51869 1.000 50.89655 133 ARG C O 1
ATOM 6596 N N . THR C 1 158 ? 42.27933 2.58424 21.28649 1.000 49.39468 134 THR C N 1
ATOM 6597 C CA . THR C 1 158 ? 43.37442 3.51064 21.05972 1.000 51.47440 134 THR C CA 1
ATOM 6598 C C . THR C 1 158 ? 42.90311 4.72970 20.27532 1.000 50.68868 134 THR C C 1
ATOM 6599 O O . THR C 1 158 ? 43.26522 5.86377 20.60207 1.000 52.92596 134 THR C O 1
ATOM 6610 N N . ALA C 1 159 ? 42.08547 4.52703 19.24505 1.000 47.99131 135 ALA C N 1
ATOM 6611 C CA . ALA C 1 159 ? 41.63870 5.68038 18.46760 1.000 47.70062 135 ALA C CA 1
ATOM 6612 C C . ALA C 1 159 ? 40.73998 6.59504 19.29836 1.000 48.61800 135 ALA C C 1
ATOM 6613 O O . ALA C 1 159 ? 40.78845 7.81958 19.13822 1.000 50.43270 135 ALA C O 1
ATOM 6620 N N . LEU C 1 160 ? 39.95012 6.02782 20.21351 1.000 52.16871 136 LEU C N 1
ATOM 6621 C CA . LEU C 1 160 ? 38.98751 6.81553 20.98471 1.000 49.85696 136 LEU C CA 1
ATOM 6622 C C . LEU C 1 160 ? 39.62273 7.59050 22.12940 1.000 61.92673 136 LEU C C 1
ATOM 6623 O O . LEU C 1 160 ? 39.06118 8.60675 22.55186 1.000 70.73779 136 LEU C O 1
ATOM 6639 N N . ASP C 1 161 ? 40.76789 7.14228 22.64981 1.000 61.88107 137 ASP C N 1
ATOM 6640 C CA . ASP C 1 161 ? 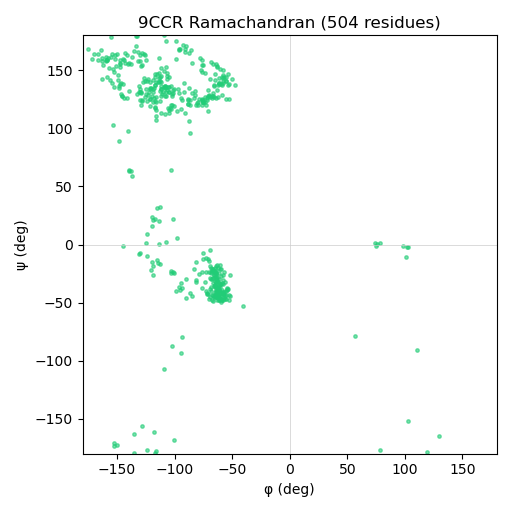41.36168 7.81806 23.79733 1.000 67.27720 137 ASP C CA 1
ATOM 6641 C C . ASP C 1 161 ? 41.78312 9.24516 23.47133 1.000 75.42164 137 ASP C C 1
ATOM 6642 O O . ASP C 1 161 ? 41.96905 10.05297 24.39010 1.000 76.84557 137 ASP C O 1
ATOM 6651 N N . ALA C 1 162 ? 41.93466 9.57584 22.18786 1.000 65.10721 138 ALA C N 1
ATOM 6652 C CA . ALA C 1 162 ? 42.27614 10.93967 21.80460 1.000 71.93131 138 ALA C CA 1
ATOM 6653 C C . ALA C 1 162 ? 41.13005 11.92432 22.03431 1.000 71.90509 138 ALA C C 1
ATOM 6654 O O . ALA C 1 162 ? 41.38906 13.12310 22.18847 1.000 68.64115 138 ALA C O 1
ATOM 6661 N N . TYR C 1 163 ? 39.87845 11.45288 22.07208 1.000 70.24449 139 TYR C N 1
ATOM 6662 C CA . TYR C 1 163 ? 38.70386 12.31493 22.16781 1.000 70.84427 139 TYR C CA 1
ATOM 6663 C C . TYR C 1 163 ? 38.12735 12.38402 23.57251 1.000 80.84756 139 TYR C C 1
ATOM 6664 O O . TYR C 1 163 ? 36.95385 12.75036 23.73315 1.000 61.97395 139 TYR C O 1
ATOM 6682 N N . ALA C 1 164 ? 38.94272 12.07003 24.59556 1.000 76.47574 140 ALA C N 1
ATOM 6683 C CA . ALA C 1 164 ? 38.53517 12.02392 25.98590 1.000 87.54515 140 ALA C CA 1
ATOM 6684 C C . ALA C 1 164 ? 38.67847 13.39367 26.63220 1.000 105.65353 140 ALA C C 1
ATOM 6685 O O . ALA C 1 164 ? 39.33598 14.28578 26.08622 1.000 94.76035 140 ALA C O 1
ATOM 6692 N N . PRO C 1 165 ? 38.05667 13.60078 27.80609 1.000 110.83972 141 PRO C N 1
ATOM 6693 C CA . PRO C 1 165 ? 38.23511 14.85611 28.54763 1.000 121.44249 141 PRO C CA 1
ATOM 6694 C C . PRO C 1 165 ? 39.53374 14.89088 29.35762 1.000 104.93861 141 PRO C C 1
ATOM 6695 O O . PRO C 1 165 ? 40.31878 13.94202 29.28468 1.000 90.67106 141 PRO C O 1
ATOM 6706 N N . MET D 1 25 ? 27.58313 18.34419 -25.47756 1.000 61.88265 1 MET D N 1
ATOM 6707 C CA . MET D 1 25 ? 27.98722 18.42240 -24.07963 1.000 72.47235 1 MET D CA 1
ATOM 6708 C C . MET D 1 25 ? 26.80621 18.78811 -23.17103 1.000 71.96459 1 MET D C 1
ATOM 6709 O O . MET D 1 25 ? 25.92977 19.57947 -23.53460 1.000 50.25387 1 MET D O 1
ATOM 6722 N N . ARG D 1 26 ? 26.79534 18.19182 -21.98370 1.000 58.85112 2 ARG D N 1
ATOM 6723 C CA . ARG D 1 26 ? 25.84955 18.54007 -20.93862 1.000 44.06067 2 ARG D CA 1
ATOM 6724 C C . ARG D 1 26 ? 26.58671 18.48129 -19.61644 1.000 33.03305 2 ARG D C 1
ATOM 6725 O O . ARG D 1 26 ? 27.15717 17.44625 -19.28801 1.000 38.13387 2 ARG D O 1
ATOM 6735 N N . ALA D 1 27 ? 26.53430 19.56762 -18.84698 1.000 32.60290 3 ALA D N 1
ATOM 6736 C CA . ALA D 1 27 ? 27.17465 19.56514 -17.53758 1.000 30.15413 3 ALA D CA 1
ATOM 6737 C C . ALA D 1 27 ? 26.31206 18.82424 -16.52898 1.000 32.08296 3 ALA D C 1
ATOM 6738 O O . ALA D 1 27 ? 25.11002 18.63785 -16.71508 1.000 29.61926 3 ALA D O 1
ATOM 6745 N N . TYR D 1 28 ? 26.93505 18.39969 -15.44624 1.000 26.76279 4 TYR D N 1
ATOM 6746 C CA . TYR D 1 28 ? 26.19201 17.82991 -14.33207 1.000 24.95709 4 TYR D CA 1
ATOM 6747 C C . TYR D 1 28 ? 26.58688 18.50380 -13.02711 1.000 28.48999 4 TYR D C 1
ATOM 6748 O O . TYR D 1 28 ? 27.70411 19.02592 -12.86955 1.000 28.28410 4 TYR D O 1
ATOM 6766 N N . PHE D 1 29 ? 25.63480 18.47835 -12.09309 1.000 25.66000 5 PHE D N 1
ATOM 6767 C CA . PHE D 1 29 ? 25.82001 18.99289 -10.74241 1.000 26.46650 5 PHE D CA 1
ATOM 6768 C C . PHE D 1 29 ? 26.02709 17.78742 -9.82859 1.000 25.48992 5 PHE D C 1
ATOM 6769 O O . PHE D 1 29 ? 25.23356 16.84606 -9.86105 1.000 26.96076 5 PHE D O 1
ATOM 6786 N N . GLU D 1 30 ? 27.09588 17.79088 -9.03444 1.000 28.38519 6 GLU D N 1
ATOM 6787 C CA . GLU D 1 30 ? 27.46612 16.58759 -8.29479 1.000 23.24572 6 GLU D CA 1
ATOM 6788 C C . GLU D 1 30 ? 27.12443 16.72995 -6.81926 1.000 27.94342 6 GLU D C 1
ATOM 6789 O O . GLU D 1 30 ? 27.39002 17.77181 -6.20952 1.000 28.00367 6 GLU D O 1
ATOM 6801 N N . TYR D 1 31 ? 26.54870 15.66215 -6.28425 1.000 24.81751 7 TYR D N 1
ATOM 6802 C CA . TYR D 1 31 ? 26.28387 15.45106 -4.86017 1.000 28.42827 7 TYR D CA 1
ATOM 6803 C C . TYR D 1 31 ? 26.97914 14.15248 -4.47907 1.000 29.17757 7 TYR D C 1
ATOM 6804 O O . TYR D 1 31 ? 26.79219 13.13325 -5.15002 1.000 27.34060 7 TYR D O 1
ATOM 6822 N N . ARG D 1 32 ? 27.77251 14.18409 -3.42123 1.000 25.56955 8 ARG D N 1
ATOM 6823 C CA . ARG D 1 32 ? 28.48979 13.00698 -2.95519 1.000 23.13625 8 ARG D CA 1
ATOM 6824 C C . ARG D 1 32 ? 27.95786 12.63447 -1.58588 1.000 32.69536 8 ARG D C 1
ATOM 6825 O O . ARG D 1 32 ? 27.54841 13.50171 -0.81827 1.000 33.53876 8 ARG D O 1
ATOM 6846 N N . HIS D 1 33 ? 27.94274 11.33855 -1.30854 1.000 27.40564 9 HIS D N 1
ATOM 6847 C CA . HIS D 1 33 ? 27.40815 10.84602 -0.03091 1.000 26.29182 9 HIS D CA 1
ATOM 6848 C C . HIS D 1 33 ? 28.17836 9.62343 0.41417 1.000 25.74218 9 HIS D C 1
ATOM 6849 O O . HIS D 1 33 ? 28.33593 8.68464 -0.37183 1.000 27.25000 9 HIS D O 1
ATOM 6863 N N . LEU D 1 34 ? 28.65176 9.62864 1.66837 1.000 26.15425 10 LEU D N 1
ATOM 6864 C CA . LEU D 1 34 ? 29.20259 8.41730 2.27347 1.000 27.12216 10 LEU D CA 1
ATOM 6865 C C . LEU D 1 34 ? 28.02449 7.57652 2.76323 1.000 29.31338 10 LEU D C 1
ATOM 6866 O O . LEU D 1 34 ? 27.20822 8.05410 3.56252 1.000 25.92214 10 LEU D O 1
ATOM 6882 N N . VAL D 1 35 ? 27.92195 6.34155 2.27126 1.000 23.70970 11 VAL D N 1
ATOM 6883 C CA . VAL D 1 35 ? 26.80069 5.48533 2.61608 1.000 23.90751 11 VAL D CA 1
ATOM 6884 C C . VAL D 1 35 ? 26.92172 5.09337 4.08384 1.000 25.94015 11 VAL D C 1
ATOM 6885 O O . VAL D 1 35 ? 27.95825 4.57257 4.50637 1.000 27.45086 11 VAL D O 1
ATOM 6898 N N . THR D 1 36 ? 25.85534 5.31526 4.84710 1.000 27.36584 12 THR D N 1
ATOM 6899 C CA . THR D 1 36 ? 25.79977 5.08042 6.29101 1.000 27.42415 12 THR D CA 1
ATOM 6900 C C . THR D 1 36 ? 25.20339 3.70998 6.59768 1.000 28.07433 12 THR D C 1
ATOM 6901 O O . THR D 1 36 ? 24.59709 3.06679 5.74405 1.000 27.16055 12 THR D O 1
ATOM 6912 N N . PHE D 1 37 ? 25.31824 3.28696 7.85706 1.000 28.28840 13 PHE D N 1
ATOM 6913 C CA . PHE D 1 37 ? 24.65366 2.04053 8.22412 1.000 28.80378 13 PHE D CA 1
ATOM 6914 C C . PHE D 1 37 ? 23.14230 2.18811 8.10785 1.000 26.28219 13 PHE D C 1
ATOM 6915 O O . PHE D 1 37 ? 22.43884 1.24939 7.70662 1.000 31.06350 13 PHE D O 1
ATOM 6932 N N . ALA D 1 38 ? 22.62597 3.36660 8.43922 1.000 25.19682 14 ALA D N 1
ATOM 6933 C CA . ALA D 1 38 ? 21.18583 3.61142 8.31157 1.000 24.56924 14 ALA D CA 1
ATOM 6934 C C . ALA D 1 38 ? 20.68970 3.40011 6.87958 1.000 27.69982 14 ALA D C 1
ATOM 6935 O O . ALA D 1 38 ? 19.54164 2.98673 6.67021 1.000 26.55431 14 ALA D O 1
ATOM 6942 N N . ASP D 1 39 ? 21.54746 3.66120 5.89106 1.000 26.91980 15 ASP D N 1
ATOM 6943 C CA . ASP D 1 39 ? 21.19817 3.52047 4.49060 1.000 26.56346 15 ASP D CA 1
ATOM 6944 C C . ASP D 1 39 ? 20.98966 2.06287 4.08824 1.000 24.98732 15 ASP D C 1
ATOM 6945 O O . ASP D 1 39 ? 20.40209 1.80527 3.03719 1.000 27.59180 15 ASP D O 1
ATOM 6954 N N . THR D 1 40 ? 21.52215 1.12354 4.85619 1.000 25.25738 16 THR D N 1
ATOM 6955 C CA . THR D 1 40 ? 21.53877 -0.27123 4.47384 1.000 26.86363 16 THR D CA 1
ATOM 6956 C C . THR D 1 40 ? 20.29778 -0.95067 5.00202 1.000 27.66204 16 THR D C 1
ATOM 6957 O O . THR D 1 40 ? 19.58914 -0.44154 5.89154 1.000 29.02351 16 THR D O 1
ATOM 6968 N N . ASN D 1 41 ? 20.05083 -2.13882 4.46878 1.000 28.55188 17 ASN D N 1
ATOM 6969 C CA . ASN D 1 41 ? 19.05164 -3.04511 5.02399 1.000 30.19428 17 ASN D CA 1
ATOM 6970 C C . ASN D 1 41 ? 19.71915 -4.38740 5.33624 1.000 31.25472 17 ASN D C 1
ATOM 6971 O O . ASN D 1 41 ? 20.93579 -4.54935 5.16987 1.000 33.53662 17 ASN D O 1
ATOM 6982 N N . LEU D 1 42 ? 18.90785 -5.33993 5.79709 1.000 30.05396 18 LEU D N 1
ATOM 6983 C CA . LEU D 1 42 ? 19.39716 -6.64406 6.23462 1.000 32.89181 18 LEU D CA 1
ATOM 6984 C C . LEU D 1 42 ? 20.20345 -7.36372 5.14909 1.000 35.96820 18 LEU D C 1
ATOM 6985 O O . LEU D 1 42 ? 21.12175 -8.13140 5.47613 1.000 40.42766 18 LEU D O 1
ATOM 7001 N N . VAL D 1 43 ? 19.86158 -7.16001 3.87310 1.000 39.57075 19 VAL D N 1
ATOM 7002 C CA . VAL D 1 43 ? 20.60701 -7.78130 2.77357 1.000 39.60810 19 VAL D CA 1
ATOM 7003 C C . VAL D 1 43 ? 22.04278 -7.27363 2.73504 1.000 37.10705 19 VAL D C 1
ATOM 7004 O O . VAL D 1 43 ? 22.92934 -7.95649 2.20934 1.000 41.86161 19 VAL D O 1
ATOM 7017 N N . GLY D 1 44 ? 22.30761 -6.10394 3.30590 1.000 35.85245 20 GLY D N 1
ATOM 7018 C CA . GLY D 1 44 ? 23.63650 -5.53246 3.31478 1.000 39.48705 20 GLY D CA 1
ATOM 7019 C C . GLY D 1 44 ? 23.85343 -4.44861 2.28140 1.000 35.09078 20 GLY D C 1
ATOM 7020 O O . GLY D 1 44 ? 24.88042 -3.75690 2.32947 1.000 37.80750 20 GLY D O 1
ATOM 7024 N N . ASN D 1 45 ? 22.92004 -4.27469 1.35140 1.000 32.78928 21 ASN D N 1
ATOM 7025 C CA . ASN D 1 45 ? 23.00328 -3.22010 0.36076 1.000 28.02871 21 ASN D CA 1
ATOM 7026 C C . ASN D 1 45 ? 22.13360 -2.05591 0.82487 1.000 26.78363 21 ASN D C 1
ATOM 7027 O O . ASN D 1 45 ? 21.46390 -2.10870 1.86034 1.000 27.08975 21 ASN D O 1
ATOM 7038 N N . VAL D 1 46 ? 22.20545 -0.98083 0.06181 1.000 27.85892 22 VAL D N 1
ATOM 7039 C CA . VAL D 1 46 ? 21.46473 0.24873 0.32937 1.000 24.87679 22 VAL D CA 1
ATOM 7040 C C . VAL D 1 46 ? 20.00110 0.03212 -0.04233 1.000 28.83732 22 VAL D C 1
ATOM 7041 O O . VAL D 1 46 ? 19.69133 -0.34451 -1.17601 1.000 28.31532 22 VAL D O 1
ATOM 7054 N N . TYR D 1 47 ? 19.10326 0.27027 0.90576 1.000 27.00853 23 TYR D N 1
ATOM 7055 C CA . TYR D 1 47 ? 17.67058 0.14022 0.64929 1.000 27.11253 23 TYR D CA 1
ATOM 7056 C C . TYR D 1 47 ? 17.26828 1.12594 -0.44736 1.000 26.56420 23 TYR D C 1
ATOM 7057 O O . TYR D 1 47 ? 17.69209 2.28290 -0.44391 1.000 25.17193 23 TYR D O 1
ATOM 7075 N N . PHE D 1 48 ? 16.39637 0.67746 -1.36058 1.000 25.19894 24 PHE D N 1
ATOM 7076 C CA . PHE D 1 48 ? 16.26128 1.34534 -2.64564 1.000 24.01995 24 PHE D CA 1
ATOM 7077 C C . PHE D 1 48 ? 15.76704 2.78033 -2.52163 1.000 23.55215 24 PHE D C 1
ATOM 7078 O O . PHE D 1 48 ? 16.14220 3.62545 -3.34644 1.000 23.14550 24 PHE D O 1
ATOM 7095 N N . THR D 1 49 ? 14.93779 3.09631 -1.51197 1.000 24.76757 25 THR D N 1
ATOM 7096 C CA . THR D 1 49 ? 14.39590 4.44599 -1.44945 1.000 24.54568 25 THR D CA 1
ATOM 7097 C C . THR D 1 49 ? 15.47408 5.48283 -1.17788 1.000 20.87582 25 THR D C 1
ATOM 7098 O O . THR D 1 49 ? 15.26178 6.65851 -1.49482 1.000 25.15914 25 THR D O 1
ATOM 7109 N N . ASN D 1 50 ? 16.63428 5.08199 -0.62097 1.000 23.93846 26 ASN D N 1
ATOM 7110 C CA . ASN D 1 50 ? 17.66814 6.07876 -0.33523 1.000 23.83454 26 ASN D CA 1
ATOM 7111 C C . ASN D 1 50 ? 18.20078 6.69112 -1.61881 1.000 23.97195 26 ASN D C 1
ATOM 7112 O O . ASN D 1 50 ? 18.60492 7.86532 -1.62587 1.000 24.57428 26 ASN D O 1
ATOM 7123 N N . TYR D 1 51 ? 18.22034 5.92356 -2.71396 1.000 21.73210 27 TYR D N 1
ATOM 7124 C CA . TYR D 1 51 ? 18.65417 6.49697 -3.97667 1.000 23.25727 27 TYR D CA 1
ATOM 7125 C C . TYR D 1 51 ? 17.72928 7.63978 -4.37571 1.000 25.34642 27 TYR D C 1
ATOM 7126 O O . TYR D 1 51 ? 18.15824 8.62428 -4.97613 1.000 25.77486 27 TYR D O 1
ATOM 7144 N N . LEU D 1 52 ? 16.44484 7.50203 -4.07857 1.000 23.93789 28 LEU D N 1
ATOM 7145 C CA . LEU D 1 52 ? 15.52783 8.59146 -4.36088 1.000 19.93197 28 LEU D CA 1
ATOM 7146 C C . LEU D 1 52 ? 15.73913 9.75524 -3.39983 1.000 24.17683 28 LEU D C 1
ATOM 7147 O O . LEU D 1 52 ? 15.67329 10.92069 -3.82251 1.000 24.30653 28 LEU D O 1
ATOM 7163 N N . SER D 1 53 ? 15.95595 9.47819 -2.10510 1.000 23.97930 29 SER D N 1
ATOM 7164 C CA . SER D 1 53 ? 16.27447 10.55611 -1.16128 1.000 24.38516 29 SER D CA 1
ATOM 7165 C C . SER D 1 53 ? 17.46889 11.37515 -1.64656 1.000 22.76366 29 SER D C 1
ATOM 7166 O O . SER D 1 53 ? 17.48847 12.60370 -1.50303 1.000 25.56566 29 SER D O 1
ATOM 7174 N N . TRP D 1 54 ? 18.46258 10.70976 -2.21964 1.000 25.59377 30 TRP D N 1
ATOM 7175 C CA . TRP D 1 54 ? 19.64437 11.42922 -2.70121 1.000 22.82902 30 TRP D CA 1
ATOM 7176 C C . TRP D 1 54 ? 19.29076 12.39356 -3.84049 1.000 23.68747 30 TRP D C 1
ATOM 7177 O O . TRP D 1 54 ? 19.98233 13.39414 -4.02527 1.000 26.48168 30 TRP D O 1
ATOM 7198 N N . GLN D 1 55 ? 18.22596 12.11787 -4.60507 1.000 23.44825 31 GLN D N 1
ATOM 7199 C CA . GLN D 1 55 ? 17.77689 13.05912 -5.64531 1.000 24.27384 31 GLN D CA 1
ATOM 7200 C C . GLN D 1 55 ? 17.35120 14.37449 -5.01861 1.000 23.71057 31 GLN D C 1
ATOM 7201 O O . GLN D 1 55 ? 17.73021 15.45695 -5.49114 1.000 25.92891 31 GLN D O 1
ATOM 7215 N N . GLY D 1 56 ? 16.59166 14.29457 -3.91641 1.000 27.22204 32 GLY D N 1
ATOM 7216 C CA . GLY D 1 56 ? 16.19190 15.50466 -3.21538 1.000 27.40229 32 GLY D CA 1
ATOM 7217 C C . GLY D 1 56 ? 17.37483 16.21867 -2.59698 1.000 28.66647 32 GLY D C 1
ATOM 7218 O O . GLY D 1 56 ? 17.51687 17.43826 -2.73863 1.000 30.06554 32 GLY D O 1
ATOM 7222 N N . ALA D 1 57 ? 18.26762 15.46912 -1.93771 1.000 25.49450 33 ALA D N 1
ATOM 7223 C CA . ALA D 1 57 ? 19.40505 16.12838 -1.32281 1.000 24.52863 33 ALA D CA 1
ATOM 7224 C C . ALA D 1 57 ? 20.23871 16.84269 -2.37214 1.000 25.30457 33 ALA D C 1
ATOM 7225 O O . ALA D 1 57 ? 20.71494 17.96076 -2.13723 1.000 29.11284 33 ALA D O 1
ATOM 7232 N N . CYS D 1 58 ? 20.44086 16.19772 -3.53091 1.000 25.16465 34 CYS D N 1
ATOM 7233 C CA . CYS D 1 58 ? 21.25848 16.75755 -4.59271 1.000 26.49059 34 CYS D CA 1
ATOM 7234 C C . CYS D 1 58 ? 20.60767 18.02332 -5.15849 1.000 27.76666 34 CYS D C 1
ATOM 7235 O O . CYS D 1 58 ? 21.25472 19.07137 -5.26898 1.000 30.00504 34 CYS D O 1
ATOM 7243 N N . ALA D 1 59 ? 19.29908 17.95997 -5.39237 1.000 26.21936 35 ALA D N 1
ATOM 7244 C CA . ALA D 1 59 ? 18.57120 19.08851 -5.95533 1.000 27.44206 35 ALA D CA 1
ATOM 7245 C C . ALA D 1 59 ? 18.50600 20.23727 -4.96319 1.000 29.84221 35 ALA D C 1
ATOM 7246 O O . ALA D 1 59 ? 18.60325 21.40072 -5.35030 1.000 31.41634 35 ALA D O 1
ATOM 7253 N N A GLU D 1 60 ? 18.33027 19.92350 -3.68659 0.590 29.33799 36 GLU D N 1
ATOM 7254 N N B GLU D 1 60 ? 18.38305 19.93178 -3.66191 0.410 29.37809 36 GLU D N 1
ATOM 7255 C CA A GLU D 1 60 ? 18.23891 20.96540 -2.68767 0.590 27.84579 36 GLU D CA 1
ATOM 7256 C CA B GLU D 1 60 ? 18.43459 20.97721 -2.64211 0.410 28.43100 36 GLU D CA 1
ATOM 7257 C C A GLU D 1 60 ? 19.57488 21.67160 -2.52173 0.590 31.24497 36 GLU D C 1
ATOM 7258 C C B GLU D 1 60 ? 19.76556 21.70533 -2.67567 0.410 31.46421 36 GLU D C 1
ATOM 7259 O O A GLU D 1 60 ? 19.59774 22.87963 -2.28315 0.590 30.37780 36 GLU D O 1
ATOM 7260 O O B GLU D 1 60 ? 19.81171 22.93903 -2.62352 0.410 31.78455 36 GLU D O 1
ATOM 7283 N N A ARG D 1 61 ? 20.69805 20.96029 -2.71646 0.560 32.15699 37 ARG D N 1
ATOM 7284 N N B ARG D 1 61 ? 20.87193 20.95412 -2.69828 0.440 32.06267 37 ARG D N 1
ATOM 7285 C CA A ARG D 1 61 ? 21.99962 21.62738 -2.67473 0.560 33.62719 37 ARG D CA 1
ATOM 7286 C CA B ARG D 1 61 ? 22.17057 21.61213 -2.71908 0.440 33.79955 37 ARG D CA 1
ATOM 7287 C C A ARG D 1 61 ? 22.20051 22.49911 -3.90997 0.560 35.08276 37 ARG D C 1
ATOM 7288 C C B ARG D 1 61 ? 22.28657 22.48983 -3.94958 0.440 35.12912 37 ARG D C 1
ATOM 7289 O O A ARG D 1 61 ? 22.76405 23.59685 -3.81429 0.560 36.27267 37 ARG D O 1
ATOM 7290 O O B ARG D 1 61 ? 22.86385 23.58266 -3.88935 0.440 36.48167 37 ARG D O 1
ATOM 7331 N N . PHE D 1 62 ? 21.70423 22.04779 -5.07077 1.000 33.61241 38 PHE D N 1
ATOM 7332 C CA . PHE D 1 62 ? 21.76009 22.85944 -6.27980 1.000 35.74470 38 PHE D CA 1
ATOM 7333 C C . PHE D 1 62 ? 21.02323 24.17423 -6.07780 1.000 34.38111 38 PHE D C 1
ATOM 7334 O O . PHE D 1 62 ? 21.53420 25.24550 -6.43564 1.000 36.89773 38 PHE D O 1
ATOM 7351 N N . LEU D 1 63 ? 19.83400 24.10989 -5.47845 1.000 31.52255 39 LEU D N 1
ATOM 7352 C CA . LEU D 1 63 ? 19.05313 25.31625 -5.21390 1.000 36.78046 39 LEU D CA 1
ATOM 7353 C C . LEU D 1 63 ? 19.80998 26.27607 -4.31579 1.000 40.62954 39 LEU D C 1
ATOM 7354 O O . LEU D 1 63 ? 19.89525 27.47889 -4.59716 1.000 43.37206 39 LEU D O 1
ATOM 7370 N N . ALA D 1 64 ? 20.34433 25.76067 -3.21034 1.000 39.64859 40 ALA D N 1
ATOM 7371 C CA . ALA D 1 64 ? 21.05911 26.61706 -2.27000 1.000 43.72330 40 ALA D CA 1
ATOM 7372 C C . ALA D 1 64 ? 22.21972 27.30472 -2.96280 1.000 48.60305 40 ALA D C 1
ATOM 7373 O O . ALA D 1 64 ? 22.45379 28.50009 -2.77205 1.000 50.04884 40 ALA D O 1
ATOM 7380 N N . GLU D 1 65 ? 22.93226 26.57841 -3.81172 1.000 38.64138 41 GLU D N 1
ATOM 7381 C CA . GLU D 1 65 ? 24.10986 27.16385 -4.42730 1.000 42.32954 41 GLU D CA 1
ATOM 7382 C C . GLU D 1 65 ? 23.77613 28.05135 -5.62260 1.000 47.16079 41 GLU D C 1
ATOM 7383 O O . GLU D 1 65 ? 24.48791 29.02515 -5.87124 1.000 50.28086 41 GLU D O 1
ATOM 7395 N N . LYS D 1 66 ? 22.69664 27.75811 -6.35425 1.000 43.76893 42 LYS D N 1
ATOM 7396 C CA . LYS D 1 66 ? 22.48173 28.34185 -7.66196 1.000 42.39958 42 LYS D CA 1
ATOM 7397 C C . LYS D 1 66 ? 21.21550 29.17140 -7.80488 1.000 46.34844 42 LYS D C 1
ATOM 7398 O O . LYS D 1 66 ? 21.11531 29.91156 -8.78369 1.000 44.57242 42 LYS D O 1
ATOM 7417 N N . ALA D 1 67 ? 20.25211 29.07522 -6.89225 1.000 45.90510 43 ALA D N 1
ATOM 7418 C CA . ALA D 1 67 ? 18.95849 29.74482 -7.06376 1.000 45.40329 43 ALA D CA 1
ATOM 7419 C C . ALA D 1 67 ? 18.48926 30.37255 -5.75423 1.000 44.03085 43 ALA D C 1
ATOM 7420 O O . ALA D 1 67 ? 17.43340 30.02514 -5.22381 1.000 48.23985 43 ALA D O 1
ATOM 7427 N N . PRO D 1 68 ? 19.23422 31.35066 -5.23218 1.000 53.76121 44 PRO D N 1
ATOM 7428 C CA . PRO D 1 68 ? 18.85437 31.94485 -3.93452 1.000 50.79274 44 PRO D CA 1
ATOM 7429 C C . PRO D 1 68 ? 17.50684 32.65819 -3.90393 1.000 49.46910 44 PRO D C 1
ATOM 7430 O O . PRO D 1 68 ? 16.81474 32.58644 -2.87613 1.000 55.08893 44 PRO D O 1
ATOM 7441 N N . LYS D 1 69 ? 17.14496 33.41479 -4.94235 1.000 48.94009 45 LYS D N 1
ATOM 7442 C CA . LYS D 1 69 ? 15.85668 34.11366 -4.92400 1.000 50.20343 45 LYS D CA 1
ATOM 7443 C C . LYS D 1 69 ? 14.71074 33.11505 -4.84718 1.000 43.26192 45 LYS D C 1
ATOM 7444 O O . LYS D 1 69 ? 13.72457 33.32631 -4.13087 1.000 48.53673 45 LYS D O 1
ATOM 7463 N N . THR D 1 70 ? 14.86396 31.99661 -5.54000 1.000 42.94642 46 THR D N 1
ATOM 7464 C CA . THR D 1 70 ? 13.88250 30.92291 -5.48684 1.000 45.43112 46 THR D CA 1
ATOM 7465 C C . THR D 1 70 ? 13.78028 30.36072 -4.08079 1.000 46.79978 46 THR D C 1
ATOM 7466 O O . THR D 1 70 ? 12.67668 30.13326 -3.56826 1.000 41.99112 46 THR D O 1
ATOM 7477 N N . VAL D 1 71 ? 14.92870 30.12074 -3.44535 1.000 41.41450 47 VAL D N 1
ATOM 7478 C CA . VAL D 1 71 ? 14.92563 29.62521 -2.06909 1.000 46.98652 47 VAL D CA 1
ATOM 7479 C C . VAL D 1 71 ? 14.18196 30.60260 -1.16710 1.000 54.48201 47 VAL D C 1
ATOM 7480 O O . VAL D 1 71 ? 13.35984 30.20977 -0.32823 1.000 54.40035 47 VAL D O 1
ATOM 7493 N N . ALA D 1 72 ? 14.46232 31.89528 -1.32930 1.000 55.42553 48 ALA D N 1
ATOM 7494 C CA . ALA D 1 72 ? 13.79966 32.90178 -0.51130 1.000 57.97048 48 ALA D CA 1
ATOM 7495 C C . ALA D 1 72 ? 12.29731 32.89414 -0.74580 1.000 58.34922 48 ALA D C 1
ATOM 7496 O O . ALA D 1 72 ? 11.51250 33.06570 0.19530 1.000 59.72291 48 ALA D O 1
ATOM 7503 N N . ARG D 1 73 ? 11.87375 32.70816 -1.99711 1.000 49.18797 49 ARG D N 1
ATOM 7504 C CA . ARG D 1 73 ? 10.44807 32.59691 -2.25690 1.000 54.48775 49 ARG D CA 1
ATOM 7505 C C . ARG D 1 73 ? 9.87886 31.36490 -1.58210 1.000 51.84621 49 ARG D C 1
ATOM 7506 O O . ARG D 1 73 ? 8.70795 31.35460 -1.19374 1.000 54.58883 49 ARG D O 1
ATOM 7527 N N . MET D 1 74 ? 10.69770 30.32536 -1.41477 1.000 50.09201 50 MET D N 1
ATOM 7528 C CA . MET D 1 74 ? 10.23466 29.10171 -0.78758 1.000 51.77742 50 MET D CA 1
ATOM 7529 C C . MET D 1 74 ? 10.03805 29.27577 0.71422 1.000 58.87329 50 MET D C 1
ATOM 7530 O O . MET D 1 74 ? 9.41197 28.41547 1.34165 1.000 62.50648 50 MET D O 1
ATOM 7544 N N . HIS D 1 75 ? 10.52096 30.38244 1.29220 1.000 63.56727 51 HIS D N 1
ATOM 7545 C CA . HIS D 1 75 ? 10.13698 30.73879 2.65743 1.000 80.41356 51 HIS D CA 1
ATOM 7546 C C . HIS D 1 75 ? 8.68191 31.16932 2.74002 1.000 85.42538 51 HIS D C 1
ATOM 7547 O O . HIS D 1 75 ? 8.11432 31.18493 3.83652 1.000 100.88869 51 HIS D O 1
ATOM 7561 N N . ASP D 1 76 ? 8.07362 31.52683 1.60792 1.000 70.15289 52 ASP D N 1
ATOM 7562 C CA . ASP D 1 76 ? 6.71252 32.04266 1.58983 1.000 65.92618 52 ASP D CA 1
ATOM 7563 C C . ASP D 1 76 ? 5.75925 31.02561 0.97868 1.000 72.61713 52 ASP D C 1
ATOM 7564 O O . ASP D 1 76 ? 5.46206 30.00255 1.60260 1.000 74.90688 52 ASP D O 1
ATOM 7573 N N . ASP D 1 77 ? 5.28325 31.27952 -0.24382 1.000 59.76546 53 ASP D N 1
ATOM 7574 C CA . ASP D 1 77 ? 4.23374 30.46065 -0.82843 1.000 57.81422 53 ASP D CA 1
ATOM 7575 C C . ASP D 1 77 ? 4.71635 29.55494 -1.94880 1.000 52.55074 53 ASP D C 1
ATOM 7576 O O . ASP D 1 77 ? 3.90404 28.81438 -2.50923 1.000 50.80705 53 ASP D O 1
ATOM 7585 N N . LEU D 1 78 ? 6.00402 29.55441 -2.26608 1.000 43.98087 54 LEU D N 1
ATOM 7586 C CA . LEU D 1 78 ? 6.51665 28.73741 -3.36765 1.000 46.97935 54 LEU D CA 1
ATOM 7587 C C . LEU D 1 78 ? 6.87325 27.35543 -2.84328 1.000 38.59308 54 LEU D C 1
ATOM 7588 O O . LEU D 1 78 ? 7.69722 27.22561 -1.93258 1.000 43.85450 54 LEU D O 1
ATOM 7604 N N . ALA D 1 79 ? 6.28674 26.32697 -3.44809 1.000 40.33438 55 ALA D N 1
ATOM 7605 C CA . ALA D 1 79 ? 6.51158 24.94088 -3.05864 1.000 39.72792 55 ALA D CA 1
ATOM 7606 C C . ALA D 1 79 ? 6.86882 24.13456 -4.29507 1.000 37.90395 55 ALA D C 1
ATOM 7607 O O . ALA D 1 79 ? 6.09372 24.08602 -5.25593 1.000 35.73088 55 ALA D O 1
ATOM 7614 N N . LEU D 1 80 ? 8.05100 23.53594 -4.29436 1.000 35.61289 56 LEU D N 1
ATOM 7615 C CA . LEU D 1 80 ? 8.44458 22.61847 -5.35657 1.000 33.44685 56 LEU D CA 1
ATOM 7616 C C . LEU D 1 80 ? 8.12046 21.18316 -4.93572 1.000 41.43335 56 LEU D C 1
ATOM 7617 O O . LEU D 1 80 ? 8.68152 20.68245 -3.95640 1.000 36.54034 56 LEU D O 1
ATOM 7633 N N . VAL D 1 81 ? 7.22411 20.52141 -5.66862 1.000 29.32449 57 VAL D N 1
ATOM 7634 C CA . VAL D 1 81 ? 6.70845 19.21589 -5.26758 1.000 27.61511 57 VAL D CA 1
ATOM 7635 C C . VAL D 1 81 ? 6.95242 18.20182 -6.37781 1.000 24.48381 57 VAL D C 1
ATOM 7636 O O . VAL D 1 81 ? 6.85087 18.50897 -7.57425 1.000 26.41721 57 VAL D O 1
ATOM 7649 N N . THR D 1 82 ? 7.31935 16.99569 -5.95810 1.000 25.21466 58 THR D N 1
ATOM 7650 C CA . THR D 1 82 ? 7.53673 15.89994 -6.88368 1.000 24.76705 58 THR D CA 1
ATOM 7651 C C . THR D 1 82 ? 6.23833 15.52025 -7.55951 1.000 25.36126 58 THR D C 1
ATOM 7652 O O . THR D 1 82 ? 5.25322 15.22988 -6.87857 1.000 27.12161 58 THR D O 1
ATOM 7663 N N . SER D 1 83 ? 6.24114 15.47800 -8.89648 1.000 23.97412 59 SER D N 1
ATOM 7664 C CA . SER D 1 83 ? 5.10924 14.90947 -9.62173 1.000 24.97046 59 SER D CA 1
ATOM 7665 C C . SER D 1 83 ? 5.35963 13.49453 -10.12443 1.000 23.81141 59 SER D C 1
ATOM 7666 O O . SER D 1 83 ? 4.39152 12.74744 -10.29754 1.000 25.78998 59 SER D O 1
ATOM 7674 N N . SER D 1 84 ? 6.62149 13.08590 -10.32153 1.000 24.60155 60 SER D N 1
ATOM 7675 C CA . SER D 1 84 ? 6.93789 11.70023 -10.67306 1.000 23.59427 60 SER D CA 1
ATOM 7676 C C . SER D 1 84 ? 8.41733 11.45200 -10.38700 1.000 23.93667 60 SER D C 1
ATOM 7677 O O . SER D 1 84 ? 9.22001 12.38049 -10.35147 1.000 25.59206 60 SER D O 1
ATOM 7685 N N . CYS D 1 85 ? 8.76463 10.19495 -10.13185 1.000 23.75865 61 CYS D N 1
ATOM 7686 C CA . CYS D 1 85 ? 10.16711 9.83834 -9.98512 1.000 23.51255 61 CYS D CA 1
ATOM 7687 C C . CYS D 1 85 ? 10.33774 8.39067 -10.40370 1.000 25.80610 61 CYS D C 1
ATOM 7688 O O . CYS D 1 85 ? 9.37216 7.62909 -10.49090 1.000 27.15560 61 CYS D O 1
ATOM 7696 N N . SER D 1 86 ? 11.58767 8.01768 -10.66635 1.000 25.08042 62 SER D N 1
ATOM 7697 C CA . SER D 1 86 ? 11.90520 6.64937 -11.05902 1.000 22.62090 62 SER D CA 1
ATOM 7698 C C . SER D 1 86 ? 13.38606 6.39975 -10.78841 1.000 25.99783 62 SER D C 1
ATOM 7699 O O . SER D 1 86 ? 14.20365 7.33087 -10.70725 1.000 24.21613 62 SER D O 1
ATOM 7707 N N . CYS D 1 87 ? 13.72311 5.12237 -10.65866 1.000 24.57442 63 CYS D N 1
ATOM 7708 C CA . CYS D 1 87 ? 15.12619 4.77120 -10.48745 1.000 23.96361 63 CYS D CA 1
ATOM 7709 C C . CYS D 1 87 ? 15.28738 3.34100 -10.92760 1.000 28.79632 63 CYS D C 1
ATOM 7710 O O . CYS D 1 87 ? 14.36251 2.53671 -10.80638 1.000 26.18133 63 CYS D O 1
ATOM 7718 N N A GLU D 1 88 ? 16.44470 3.02985 -11.50560 0.500 26.28086 64 GLU D N 1
ATOM 7719 N N B GLU D 1 88 ? 16.46193 3.06127 -11.49357 0.500 26.28161 64 GLU D N 1
ATOM 7720 C CA A GLU D 1 88 ? 16.77577 1.65358 -11.82812 0.500 24.20656 64 GLU D CA 1
ATOM 7721 C CA B GLU D 1 88 ? 16.87655 1.73186 -11.89601 0.500 24.37107 64 GLU D CA 1
ATOM 7722 C C A GLU D 1 88 ? 18.14752 1.36105 -11.25447 0.500 25.61992 64 GLU D C 1
ATOM 7723 C C B GLU D 1 88 ? 18.15013 1.40519 -11.12964 0.500 25.66572 64 GLU D C 1
ATOM 7724 O O A GLU D 1 88 ? 19.04749 2.20042 -11.34224 0.500 23.40636 64 GLU D O 1
ATOM 7725 O O B GLU D 1 88 ? 18.97329 2.29085 -10.87536 0.500 24.76572 64 GLU D O 1
ATOM 7748 N N . PHE D 1 89 ? 18.29629 0.15115 -10.71467 1.000 25.08472 65 PHE D N 1
ATOM 7749 C CA . PHE D 1 89 ? 19.40266 -0.24690 -9.84723 1.000 24.97989 65 PHE D CA 1
ATOM 7750 C C . PHE D 1 89 ? 20.22006 -1.33417 -10.53164 1.000 28.86811 65 PHE D C 1
ATOM 7751 O O . PHE D 1 89 ? 19.71280 -2.42315 -10.77860 1.000 32.90180 65 PHE D O 1
ATOM 7768 N N . PHE D 1 90 ? 21.48001 -1.03434 -10.83955 1.000 25.79137 66 PHE D N 1
ATOM 7769 C CA . PHE D 1 90 ? 22.31240 -1.94806 -11.63078 1.000 26.88279 66 PHE D CA 1
ATOM 7770 C C . PHE D 1 90 ? 23.25124 -2.80191 -10.79312 1.000 32.10786 66 PHE D C 1
ATOM 7771 O O . PHE D 1 90 ? 23.47260 -3.97565 -11.12374 1.000 30.60043 66 PHE D O 1
ATOM 7788 N N . SER D 1 91 ? 23.84313 -2.21481 -9.75359 1.000 28.87139 67 SER D N 1
ATOM 7789 C CA . SER D 1 91 ? 24.81849 -2.88907 -8.91433 1.000 29.51514 67 SER D CA 1
ATOM 7790 C C . SER D 1 91 ? 24.65420 -2.34202 -7.50819 1.000 29.39606 67 SER D C 1
ATOM 7791 O O . SER D 1 91 ? 24.14892 -1.23155 -7.30410 1.000 30.00067 67 SER D O 1
ATOM 7799 N N . GLU D 1 92 ? 25.05695 -3.14481 -6.55209 1.000 28.76197 68 GLU D N 1
ATOM 7800 C CA . GLU D 1 92 ? 24.82856 -2.83695 -5.15398 1.000 32.31788 68 GLU D CA 1
ATOM 7801 C C . GLU D 1 92 ? 25.79648 -1.78022 -4.62718 1.000 26.49309 68 GLU D C 1
ATOM 7802 O O . GLU D 1 92 ? 26.96172 -1.69164 -5.04776 1.000 29.87361 68 GLU D O 1
ATOM 7814 N N . LEU D 1 93 ? 25.31041 -1.01793 -3.64987 1.000 29.06291 69 LEU D N 1
ATOM 7815 C CA . LEU D 1 93 ? 26.12832 -0.15615 -2.81204 1.000 29.39631 69 LEU D CA 1
ATOM 7816 C C . LEU D 1 93 ? 26.07206 -0.70577 -1.40594 1.000 28.63099 69 LEU D C 1
ATOM 7817 O O . LEU D 1 93 ? 25.05312 -1.26775 -1.00957 1.000 26.51400 69 LEU D O 1
ATOM 7833 N N . TYR D 1 94 ? 27.16840 -0.54109 -0.67582 1.000 26.11913 70 TYR D N 1
ATOM 7834 C CA . TYR D 1 94 ? 27.29704 -1.05154 0.67928 1.000 28.57342 70 TYR D CA 1
ATOM 7835 C C . TYR D 1 94 ? 27.70755 0.08313 1.59739 1.000 30.49872 70 TYR D C 1
ATOM 7836 O O . TYR D 1 94 ? 28.16205 1.13250 1.14017 1.000 27.98265 70 TYR D O 1
ATOM 7854 N N . ALA D 1 95 ? 27.55134 -0.14075 2.90411 1.000 30.08257 71 ALA D N 1
ATOM 7855 C CA . ALA D 1 95 ? 27.98635 0.85405 3.86757 1.000 28.38688 71 ALA D CA 1
ATOM 7856 C C . ALA D 1 95 ? 29.46092 1.19428 3.65592 1.000 29.03718 71 ALA D C 1
ATOM 7857 O O . ALA D 1 95 ? 30.29303 0.33076 3.35724 1.000 28.99942 71 ALA D O 1
ATOM 7864 N N . LEU D 1 96 ? 29.77729 2.47498 3.79669 1.000 28.83348 72 LEU D N 1
ATOM 7865 C CA . LEU D 1 96 ? 31.11610 3.05258 3.70535 1.000 27.37388 72 LEU D CA 1
ATOM 7866 C C . LEU D 1 96 ? 31.59617 3.14324 2.25016 1.000 28.74651 72 LEU D C 1
ATOM 7867 O O . LEU D 1 96 ? 32.69854 3.66304 2.01154 1.000 30.52046 72 LEU D O 1
ATOM 7883 N N . ASP D 1 97 ? 30.79805 2.71503 1.26661 1.000 28.40370 73 ASP D N 1
ATOM 7884 C CA . ASP D 1 97 ? 30.98333 3.21357 -0.08831 1.000 28.86517 73 ASP D CA 1
ATOM 7885 C C . ASP D 1 97 ? 30.70796 4.71132 -0.15015 1.000 32.70281 73 ASP D C 1
ATOM 7886 O O . ASP D 1 97 ? 29.93345 5.26416 0.62968 1.000 28.14631 73 ASP D O 1
ATOM 7895 N N . THR D 1 98 ? 31.30923 5.36201 -1.13612 1.000 26.31981 74 THR D N 1
ATOM 7896 C CA . THR D 1 98 ? 30.94667 6.72092 -1.50498 1.000 27.35887 74 THR D CA 1
ATOM 7897 C C . THR D 1 98 ? 30.27071 6.69867 -2.85885 1.000 31.65773 74 THR D C 1
ATOM 7898 O O . THR D 1 98 ? 30.78246 6.07861 -3.79733 1.000 27.69396 74 THR D O 1
ATOM 7909 N N . VAL D 1 99 ? 29.11091 7.34367 -2.94308 1.000 29.31358 75 VAL D N 1
ATOM 7910 C CA . VAL D 1 99 ? 28.35782 7.46858 -4.17702 1.000 26.97479 75 VAL D CA 1
ATOM 7911 C C . VAL D 1 99 ? 28.44522 8.90543 -4.66316 1.000 27.15786 75 VAL D C 1
ATOM 7912 O O . VAL D 1 99 ? 28.34129 9.85844 -3.87701 1.000 28.78041 75 VAL D O 1
ATOM 7925 N N . SER D 1 100 ? 28.67765 9.05065 -5.97326 1.000 26.22206 76 SER D N 1
ATOM 7926 C CA . SER D 1 100 ? 28.62831 10.31929 -6.68696 1.000 24.65432 76 SER D CA 1
ATOM 7927 C C . SER D 1 100 ? 27.30830 10.34426 -7.46280 1.000 30.44289 76 SER D C 1
ATOM 7928 O O . SER D 1 100 ? 27.07479 9.48505 -8.33334 1.000 29.28982 76 SER D O 1
ATOM 7936 N N . VAL D 1 101 ? 26.43705 11.29576 -7.11676 1.000 24.75448 77 VAL D N 1
ATOM 7937 C CA . VAL D 1 101 ? 25.13341 11.47333 -7.75290 1.000 26.26107 77 VAL D CA 1
ATOM 7938 C C . VAL D 1 101 ? 25.24613 12.67320 -8.69012 1.000 25.93941 77 VAL D C 1
ATOM 7939 O O . VAL D 1 101 ? 25.56092 13.78509 -8.23906 1.000 27.51340 77 VAL D O 1
ATOM 7952 N N . ARG D 1 102 ? 25.06337 12.43532 -9.98368 1.000 27.38072 78 ARG D N 1
ATOM 7953 C CA . ARG D 1 102 ? 25.31026 13.41603 -11.04218 1.000 27.42471 78 ARG D CA 1
ATOM 7954 C C . ARG D 1 102 ? 23.96700 13.78306 -11.64568 1.000 27.12535 78 ARG D C 1
ATOM 7955 O O . ARG D 1 102 ? 23.32806 12.94765 -12.29720 1.000 28.50087 78 ARG D O 1
ATOM 7976 N N . MET D 1 103 ? 23.56761 15.04200 -11.44342 1.000 26.18507 79 MET D N 1
ATOM 7977 C CA . MET D 1 103 ? 22.26702 15.55368 -11.85400 1.000 25.63453 79 MET D CA 1
ATOM 7978 C C . MET D 1 103 ? 22.40259 16.44332 -13.09371 1.000 24.45991 79 MET D C 1
ATOM 7979 O O . MET D 1 103 ? 23.23522 17.36320 -13.12357 1.000 24.27200 79 MET D O 1
ATOM 7993 N N . SER D 1 104 ? 21.56778 16.19682 -14.10740 1.000 26.04810 80 SER D N 1
ATOM 7994 C CA . SER D 1 104 ? 21.51768 17.01956 -15.29297 1.000 29.65146 80 SER D CA 1
ATOM 7995 C C . SER D 1 104 ? 20.07482 17.39763 -15.58505 1.000 31.17803 80 SER D C 1
ATOM 7996 O O . SER D 1 104 ? 19.14506 16.77430 -15.08577 1.000 27.16787 80 SER D O 1
ATOM 8004 N N . LEU D 1 105 ? 19.88916 18.41197 -16.41160 1.000 28.94264 81 LEU D N 1
ATOM 8005 C CA . LEU D 1 105 ? 18.53609 18.80647 -16.79252 1.000 31.35064 81 LEU D CA 1
ATOM 8006 C C . LEU D 1 105 ? 18.11925 17.96295 -17.98938 1.000 31.04634 81 LEU D C 1
ATOM 8007 O O . LEU D 1 105 ? 18.73845 18.04127 -19.04786 1.000 35.00694 81 LEU D O 1
ATOM 8023 N N . VAL D 1 106 ? 17.04036 17.19731 -17.82676 1.000 27.72543 82 VAL D N 1
ATOM 8024 C CA . VAL D 1 106 ? 16.46125 16.43769 -18.94021 1.000 27.30510 82 VAL D CA 1
ATOM 8025 C C . VAL D 1 106 ? 15.51358 17.29205 -19.75816 1.000 32.67176 82 VAL D C 1
ATOM 8026 O O . VAL D 1 106 ? 15.53090 17.26314 -20.99563 1.000 35.98320 82 VAL D O 1
ATOM 8039 N N . GLY D 1 107 ? 14.66502 18.05635 -19.10038 1.000 32.50451 83 GLY D N 1
ATOM 8040 C CA . GLY D 1 107 ? 13.80848 18.96087 -19.82543 1.000 38.79090 83 GLY D CA 1
ATOM 8041 C C . GLY D 1 107 ? 13.09343 19.89614 -18.88379 1.000 35.15917 83 GLY D C 1
ATOM 8042 O O . GLY D 1 107 ? 12.99378 19.65871 -17.67610 1.000 31.50518 83 GLY D O 1
ATOM 8046 N N . ILE D 1 108 ? 12.55799 20.95284 -19.45942 1.000 36.19809 84 ILE D N 1
ATOM 8047 C CA . ILE D 1 108 ? 11.80723 21.92405 -18.68634 1.000 37.44173 84 ILE D CA 1
ATOM 8048 C C . ILE D 1 108 ? 10.60619 22.31432 -19.52274 1.000 40.04444 84 ILE D C 1
ATOM 8049 O O . ILE D 1 108 ? 10.73578 22.52153 -20.73012 1.000 37.48203 84 ILE D O 1
ATOM 8065 N N . ASP D 1 109 ? 9.42701 22.32121 -18.92031 1.000 35.50201 85 ASP D N 1
ATOM 8066 C CA . ASP D 1 109 ? 8.28688 22.89733 -19.61033 1.000 49.23631 85 ASP D CA 1
ATOM 8067 C C . ASP D 1 109 ? 7.83002 24.07112 -18.76797 1.000 45.33994 85 ASP D C 1
ATOM 8068 O O . ASP D 1 109 ? 8.60799 24.56827 -17.94568 1.000 44.85805 85 ASP D O 1
ATOM 8077 N N . PHE D 1 110 ? 6.60055 24.53574 -18.95494 1.000 40.43121 86 PHE D N 1
ATOM 8078 C CA . PHE D 1 110 ? 6.27435 25.83274 -18.39198 1.000 39.91506 86 PHE D CA 1
ATOM 8079 C C . PHE D 1 110 ? 6.28146 25.79878 -16.86256 1.000 41.47246 86 PHE D C 1
ATOM 8080 O O . PHE D 1 110 ? 6.79789 26.72641 -16.23242 1.000 40.76799 86 PHE D O 1
ATOM 8097 N N A HIS D 1 111 ? 5.70159 24.75308 -16.25681 0.500 38.81609 87 HIS D N 1
ATOM 8098 N N B HIS D 1 111 ? 5.73114 24.74141 -16.25849 0.500 38.75375 87 HIS D N 1
ATOM 8099 C CA A HIS D 1 111 ? 5.52904 24.67080 -14.81102 0.500 39.38898 87 HIS D CA 1
ATOM 8100 C CA B HIS D 1 111 ? 5.57429 24.67219 -14.81079 0.500 39.31841 87 HIS D CA 1
ATOM 8101 C C A HIS D 1 111 ? 6.44433 23.65484 -14.14103 0.500 36.93111 87 HIS D C 1
ATOM 8102 C C B HIS D 1 111 ? 6.24152 23.44325 -14.20587 0.500 36.75118 87 HIS D C 1
ATOM 8103 O O A HIS D 1 111 ? 6.65025 23.74126 -12.92397 0.500 37.36184 87 HIS D O 1
ATOM 8104 O O B HIS D 1 111 ? 6.06905 23.18920 -13.01235 0.500 38.42607 87 HIS D O 1
ATOM 8131 N N A GLN D 1 112 ? 6.97828 22.69324 -14.88407 0.450 34.83156 88 GLN D N 1
ATOM 8132 N N B GLN D 1 112 ? 7.02479 22.69489 -14.97253 0.550 34.80505 88 GLN D N 1
ATOM 8133 C CA A GLN D 1 112 ? 7.69281 21.58233 -14.27953 0.450 36.17689 88 GLN D CA 1
ATOM 8134 C CA B GLN D 1 112 ? 7.65641 21.49912 -14.43784 0.550 35.95942 88 GLN D CA 1
ATOM 8135 C C A GLN D 1 112 ? 9.08914 21.44592 -14.86593 0.450 35.02274 88 GLN D C 1
ATOM 8136 C C B GLN D 1 112 ? 9.09130 21.39267 -14.92544 0.550 35.03474 88 GLN D C 1
ATOM 8137 O O A GLN D 1 112 ? 9.40898 21.97669 -15.93252 0.450 32.32373 88 GLN D O 1
ATOM 8138 O O B GLN D 1 112 ? 9.44768 21.90971 -15.98721 0.550 32.28545 88 GLN D O 1
ATOM 8165 N N . ILE D 1 113 ? 9.90165 20.69945 -14.12799 1.000 29.79494 89 ILE D N 1
ATOM 8166 C CA . ILE D 1 113 ? 11.31550 20.49209 -14.39176 1.000 26.61257 89 ILE D CA 1
ATOM 8167 C C . ILE D 1 113 ? 11.56308 19.00499 -14.25447 1.000 26.64944 89 ILE D C 1
ATOM 8168 O O . ILE D 1 113 ? 11.19621 18.41934 -13.22749 1.000 27.90171 89 ILE D O 1
ATOM 8184 N N . THR D 1 114 ? 12.25075 18.41689 -15.23040 1.000 25.26556 90 THR D N 1
ATOM 8185 C CA . THR D 1 114 ? 12.66412 17.02074 -15.15446 1.000 25.30082 90 THR D CA 1
ATOM 8186 C C . THR D 1 114 ? 14.17794 16.94418 -15.05650 1.000 27.09543 90 THR D C 1
ATOM 8187 O O . THR D 1 114 ? 14.89193 17.45301 -15.92729 1.000 26.71503 90 THR D O 1
ATOM 8198 N N A MET D 1 115 ? 14.67299 16.31465 -13.98749 0.520 23.85793 91 MET D N 1
ATOM 8199 N N B MET D 1 115 ? 14.65717 16.35359 -13.96469 0.480 23.83897 91 MET D N 1
ATOM 8200 C CA A MET D 1 115 ? 16.10195 16.15591 -13.75947 0.520 24.37066 91 MET D CA 1
ATOM 8201 C CA B MET D 1 115 ? 16.06931 16.11130 -13.73643 0.480 24.37488 91 MET D CA 1
ATOM 8202 C C A MET D 1 115 ? 16.49498 14.68432 -13.87682 0.520 24.99073 91 MET D C 1
ATOM 8203 C C B MET D 1 115 ? 16.39800 14.65630 -14.05050 0.480 24.77543 91 MET D C 1
ATOM 8204 O O A MET D 1 115 ? 15.79560 13.79966 -13.37281 0.520 24.86611 91 MET D O 1
ATOM 8205 O O B MET D 1 115 ? 15.57015 13.76137 -13.85258 0.480 24.84150 91 MET D O 1
ATOM 8232 N N . GLY D 1 116 ? 17.61440 14.42323 -14.54552 1.000 23.68860 92 GLY D N 1
ATOM 8233 C CA . GLY D 1 116 ? 18.15980 13.07954 -14.67019 1.000 27.38644 92 GLY D CA 1
ATOM 8234 C C . GLY D 1 116 ? 19.29708 12.88614 -13.68084 1.000 25.21795 92 GLY D C 1
ATOM 8235 O O . GLY D 1 116 ? 20.02668 13.82613 -13.37927 1.000 25.30320 92 GLY D O 1
ATOM 8240 N N . PHE D 1 117 ? 19.43917 11.65775 -13.17282 1.000 26.62703 93 PHE D N 1
ATOM 8241 C CA . PHE D 1 117 ? 20.47198 11.32296 -12.19209 1.000 23.32445 93 PHE D CA 1
ATOM 8242 C C . PHE D 1 117 ? 21.20423 10.08417 -12.64701 1.000 26.00833 93 PHE D C 1
ATOM 8243 O O . PHE D 1 117 ? 20.56503 9.08962 -13.00390 1.000 27.90859 93 PHE D O 1
ATOM 8260 N N . GLU D 1 118 ? 22.53234 10.14375 -12.62567 1.000 22.83531 94 GLU D N 1
ATOM 8261 C CA . GLU D 1 118 ? 23.38294 8.95958 -12.71630 1.000 23.44052 94 GLU D CA 1
ATOM 8262 C C . GLU D 1 118 ? 24.12729 8.79930 -11.39140 1.000 24.75544 94 GLU D C 1
ATOM 8263 O O . GLU D 1 118 ? 24.57576 9.78763 -10.80420 1.000 27.17050 94 GLU D O 1
ATOM 8275 N N . TYR D 1 119 ? 24.25193 7.56386 -10.93066 1.000 23.74079 95 TYR D N 1
ATOM 8276 C CA . TYR D 1 119 ? 24.86014 7.25962 -9.64477 1.000 23.80785 95 TYR D CA 1
ATOM 8277 C C . TYR D 1 119 ? 26.07460 6.37836 -9.90098 1.000 24.23605 95 TYR D C 1
ATOM 8278 O O . TYR D 1 119 ? 25.95685 5.34695 -10.58230 1.000 27.07953 95 TYR D O 1
ATOM 8296 N N . TYR D 1 120 ? 27.22136 6.79231 -9.34997 1.000 21.59193 96 TYR D N 1
ATOM 8297 C CA . TYR D 1 120 ? 28.50314 6.11815 -9.49462 1.000 23.72741 96 TYR D CA 1
ATOM 8298 C C . TYR D 1 120 ? 29.09363 5.79523 -8.13508 1.000 29.87324 96 TYR D C 1
ATOM 8299 O O . TYR D 1 120 ? 29.13245 6.65869 -7.25717 1.000 28.84192 96 TYR D O 1
ATOM 8317 N N . ARG D 1 121 ? 29.57426 4.56978 -7.97219 1.000 26.06286 97 ARG D N 1
ATOM 8318 C CA . ARG D 1 121 ? 30.42355 4.23589 -6.83498 1.000 27.79510 97 ARG D CA 1
ATOM 8319 C C . ARG D 1 121 ? 31.80114 4.81301 -7.09766 1.000 33.03950 97 ARG D C 1
ATOM 8320 O O . ARG D 1 121 ? 32.41209 4.52000 -8.13238 1.000 33.14196 97 ARG D O 1
ATOM 8341 N N . VAL D 1 122 ? 32.28637 5.65899 -6.20130 1.000 27.32795 98 VAL D N 1
ATOM 8342 C CA . VAL D 1 122 ? 33.60991 6.25363 -6.41761 1.000 30.69658 98 VAL D CA 1
ATOM 8343 C C . VAL D 1 122 ? 34.58751 5.89014 -5.33536 1.000 43.02269 98 VAL D C 1
ATOM 8344 O O . VAL D 1 122 ? 35.61821 6.54823 -5.18025 1.000 48.74980 98 VAL D O 1
ATOM 8357 N N . THR D 1 123 ? 34.30461 4.79881 -4.63481 1.000 41.14348 99 THR D N 1
ATOM 8358 C CA . THR D 1 123 ? 35.12503 4.37020 -3.50756 1.000 71.73013 99 THR D CA 1
ATOM 8360 C CA . PRO D 1 126 ? 37.53466 4.76386 -11.34580 1.000 61.08042 102 PRO D CA 1
ATOM 8361 C C . PRO D 1 126 ? 36.04433 4.64578 -10.98103 1.000 45.85086 102 PRO D C 1
ATOM 8362 O O . PRO D 1 126 ? 35.61727 3.66195 -10.38576 1.000 57.58758 102 PRO D O 1
ATOM 8363 N N . ALA D 1 127 ? 35.26018 5.65657 -11.33094 1.000 43.48010 103 ALA D N 1
ATOM 8364 C CA . ALA D 1 127 ? 33.84106 5.63386 -11.02156 1.000 37.71380 103 ALA D CA 1
ATOM 8365 C C . ALA D 1 127 ? 33.13893 4.47502 -11.72995 1.000 41.61692 103 ALA D C 1
ATOM 8366 O O . ALA D 1 127 ? 33.39822 4.18934 -12.89653 1.000 43.37914 103 ALA D O 1
ATOM 8373 N N . ARG D 1 128 ? 32.25014 3.79559 -11.01716 1.000 30.45100 104 ARG D N 1
ATOM 8374 C CA . ARG D 1 128 ? 31.50948 2.66427 -11.55666 1.000 32.73827 104 ARG D CA 1
ATOM 8375 C C . ARG D 1 128 ? 30.01955 2.94224 -11.47238 1.000 33.29631 104 ARG D C 1
ATOM 8376 O O . ARG D 1 128 ? 29.49922 3.22476 -10.39878 1.000 27.27040 104 ARG D O 1
ATOM 8397 N N . LEU D 1 129 ? 29.33697 2.84202 -12.59944 1.000 30.91076 105 LEU D N 1
ATOM 8398 C CA . LEU D 1 129 ? 27.90641 3.14035 -12.60998 1.000 32.21419 105 LEU D CA 1
ATOM 8399 C C . LEU D 1 129 ? 27.14833 2.10097 -11.79436 1.000 30.48913 105 LEU D C 1
ATOM 8400 O O . LEU D 1 129 ? 27.33337 0.89245 -12.01268 1.000 34.79557 105 LEU D O 1
ATOM 8416 N N . VAL D 1 130 ? 26.28272 2.56268 -10.88127 1.000 27.06048 106 VAL D N 1
ATOM 8417 C CA . VAL D 1 130 ? 25.44896 1.65300 -10.09308 1.000 27.50104 106 VAL D CA 1
ATOM 8418 C C . VAL D 1 130 ? 23.95428 1.88489 -10.26304 1.000 26.13020 106 VAL D C 1
ATOM 8419 O O . VAL D 1 130 ? 23.17100 0.96705 -9.95137 1.000 28.49367 106 VAL D O 1
ATOM 8432 N N . ALA D 1 131 ? 23.50156 3.05800 -10.69525 1.000 26.61189 107 ALA D N 1
ATOM 8433 C CA . ALA D 1 131 ? 22.06728 3.27989 -10.82753 1.000 26.16260 107 ALA D CA 1
ATOM 8434 C C . ALA D 1 131 ? 21.85137 4.50285 -11.69508 1.000 26.78248 107 ALA D C 1
ATOM 8435 O O . ALA D 1 131 ? 22.78987 5.23388 -12.02283 1.000 26.09980 107 ALA D O 1
ATOM 8442 N N . ARG D 1 132 ? 20.60078 4.67587 -12.11669 1.000 25.78965 108 ARG D N 1
ATOM 8443 C CA . ARG D 1 132 ? 20.20136 5.78939 -12.95848 1.000 24.20178 108 ARG D CA 1
ATOM 8444 C C . ARG D 1 132 ? 18.72553 6.07831 -12.70099 1.000 25.94647 108 ARG D C 1
ATOM 8445 O O . ARG D 1 132 ? 17.91517 5.15407 -12.63177 1.000 27.71600 108 ARG D O 1
ATOM 8466 N N . GLY D 1 133 ? 18.37730 7.35312 -12.56378 1.000 25.21349 109 GLY D N 1
ATOM 8467 C CA . GLY D 1 133 ? 16.98817 7.68926 -12.31265 1.000 24.80474 109 GLY D CA 1
ATOM 8468 C C . GLY D 1 133 ? 16.58490 9.06391 -12.79873 1.000 25.90660 109 GLY D C 1
ATOM 8469 O O . GLY D 1 133 ? 17.35592 9.74437 -13.47386 1.000 26.82448 109 GLY D O 1
ATOM 8473 N N . GLU D 1 134 ? 15.36378 9.46710 -12.46475 1.000 26.80561 110 GLU D N 1
ATOM 8474 C CA . GLU D 1 134 ? 14.75356 10.67668 -12.99486 1.000 25.04841 110 GLU D CA 1
ATOM 8475 C C . GLU D 1 134 ? 13.75423 11.19181 -11.96182 1.000 25.00955 110 GLU D C 1
ATOM 8476 O O . GLU D 1 134 ? 13.15331 10.41345 -11.21958 1.000 25.88207 110 GLU D O 1
ATOM 8488 N N . GLN D 1 135 ? 13.57219 12.51392 -11.90945 1.000 25.99664 111 GLN D N 1
ATOM 8489 C CA . GLN D 1 135 ? 12.50110 13.09100 -11.10306 1.000 27.44247 111 GLN D CA 1
ATOM 8490 C C . GLN D 1 135 ? 11.94578 14.32208 -11.79500 1.000 26.63888 111 GLN D C 1
ATOM 8491 O O . GLN D 1 135 ? 12.70628 15.12808 -12.34540 1.000 24.92278 111 GLN D O 1
ATOM 8505 N N . THR D 1 136 ? 10.62404 14.46162 -11.77289 1.000 26.49749 112 THR D N 1
ATOM 8506 C CA . THR D 1 136 ? 9.95904 15.65681 -12.29090 1.000 26.08148 112 THR D CA 1
ATOM 8507 C C . THR D 1 136 ? 9.33288 16.39595 -11.11645 1.000 25.32291 112 THR D C 1
ATOM 8508 O O . THR D 1 136 ? 8.69621 15.78331 -10.25030 1.000 25.34268 112 THR D O 1
ATOM 8519 N N . VAL D 1 137 ? 9.57586 17.71038 -11.06537 1.000 26.22238 113 VAL D N 1
ATOM 8520 C CA . VAL D 1 137 ? 9.12156 18.56180 -9.98338 1.000 25.93002 113 VAL D CA 1
ATOM 8521 C C . VAL D 1 137 ? 8.24043 19.64469 -10.59545 1.000 25.94335 113 VAL D C 1
ATOM 8522 O O . VAL D 1 137 ? 8.57067 20.19393 -11.64524 1.000 29.10055 113 VAL D O 1
ATOM 8535 N N . ALA D 1 138 ? 7.09242 19.88706 -9.96512 1.000 29.38541 114 ALA D N 1
ATOM 8536 C CA . ALA D 1 138 ? 6.18004 20.96023 -10.33342 1.000 27.69373 114 ALA D CA 1
ATOM 8537 C C . ALA D 1 138 ? 6.43898 22.15425 -9.42443 1.000 28.14382 114 ALA D C 1
ATOM 8538 O O . ALA D 1 138 ? 6.58168 21.99349 -8.19924 1.000 31.18452 114 ALA D O 1
ATOM 8545 N N . CYS D 1 139 ? 6.52249 23.33216 -10.02533 1.000 29.78062 115 CYS D N 1
ATOM 8546 C CA . CYS D 1 139 ? 6.57526 24.57842 -9.28589 1.000 29.91577 115 CYS D CA 1
ATOM 8547 C C . CYS D 1 139 ? 5.14978 24.98750 -8.97970 1.000 32.08023 115 CYS D C 1
ATOM 8548 O O . CYS D 1 139 ? 4.30159 24.95961 -9.87149 1.000 30.02797 115 CYS D O 1
ATOM 8556 N N . THR D 1 140 ? 4.87493 25.31492 -7.71977 1.000 33.41894 116 THR D N 1
ATOM 8557 C CA . THR D 1 140 ? 3.51175 25.58953 -7.30943 1.000 31.44995 116 THR D CA 1
ATOM 8558 C C . THR D 1 140 ? 3.50234 26.70152 -6.27226 1.000 37.69205 116 THR D C 1
ATOM 8559 O O . THR D 1 140 ? 4.48775 26.95222 -5.57438 1.000 35.35604 116 THR D O 1
ATOM 8570 N N . LEU D 1 141 ? 2.34896 27.33590 -6.14706 1.000 35.49528 117 LEU D N 1
ATOM 8571 C CA . LEU D 1 141 ? 2.06445 28.22151 -5.03447 1.000 36.04714 117 LEU D CA 1
ATOM 8572 C C . LEU D 1 141 ? 0.96653 27.57855 -4.19893 1.000 44.26143 117 LEU D 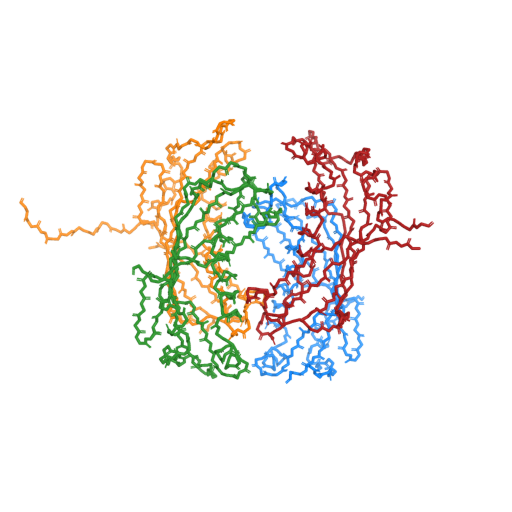C 1
ATOM 8573 O O . LEU D 1 141 ? 0.05378 26.95069 -4.74521 1.000 40.08156 117 LEU D O 1
ATOM 8589 N N . ARG D 1 142 ? 1.02345 27.72881 -2.88072 1.000 46.63463 118 ARG D N 1
ATOM 8590 C CA . ARG D 1 142 ? -0.03054 27.15277 -2.05810 1.000 46.55761 118 ARG D CA 1
ATOM 8591 C C . ARG D 1 142 ? -1.12264 28.19565 -1.99092 1.000 44.84799 118 ARG D C 1
ATOM 8592 O O . ARG D 1 142 ? -0.96017 29.22401 -1.33979 1.000 58.96373 118 ARG D O 1
ATOM 8613 N N . ALA D 1 143 ? -2.20528 27.94991 -2.71105 1.000 52.07639 119 ALA D N 1
ATOM 8614 C CA . ALA D 1 143 ? -3.31739 28.87048 -2.87397 1.000 52.07266 119 ALA D CA 1
ATOM 8615 C C . ALA D 1 143 ? -4.51632 28.36233 -2.08215 1.000 54.48670 119 ALA D C 1
ATOM 8616 O O . ALA D 1 143 ? -4.50155 27.23716 -1.56285 1.000 49.74433 119 ALA D O 1
ATOM 8623 N N . GLU D 1 144 ? -5.58014 29.17816 -2.06536 1.000 55.25290 120 GLU D N 1
ATOM 8624 C CA . GLU D 1 144 ? -6.72008 28.91182 -1.19111 1.000 69.94342 120 GLU D CA 1
ATOM 8625 C C . GLU D 1 144 ? -7.27370 27.51218 -1.41983 1.000 69.61406 120 GLU D C 1
ATOM 8626 O O . GLU D 1 144 ? -7.61866 26.81744 -0.46012 1.000 63.43983 120 GLU D O 1
ATOM 8638 N N . ASP D 1 145 ? -7.30185 27.04541 -2.66952 1.000 56.30884 121 ASP D N 1
ATOM 8639 C CA . ASP D 1 145 ? -7.92800 25.76862 -2.97569 1.000 54.10271 121 ASP D CA 1
ATOM 8640 C C . ASP D 1 145 ? -6.91309 24.72245 -3.42583 1.000 60.07617 121 ASP D C 1
ATOM 8641 O O . ASP D 1 145 ? -7.23418 23.83575 -4.22127 1.000 59.62891 121 ASP D O 1
ATOM 8650 N N . GLY D 1 146 ? -5.69433 24.79861 -2.88762 1.000 51.40825 122 GLY D N 1
ATOM 8651 C CA . GLY D 1 146 ? -4.69280 23.76286 -3.01055 1.000 48.39360 122 GLY D CA 1
ATOM 8652 C C . GLY D 1 146 ? -3.44235 24.27193 -3.70637 1.000 46.85230 122 GLY D C 1
ATOM 8653 O O . GLY D 1 146 ? -3.33547 25.43841 -4.08536 1.000 47.15344 122 GLY D O 1
ATOM 8657 N N . LEU D 1 147 ? -2.48613 23.36462 -3.87574 1.000 40.33579 123 LEU D N 1
ATOM 8658 C CA . LEU D 1 147 ? -1.28452 23.71279 -4.61551 1.000 37.83122 123 LEU D CA 1
ATOM 8659 C C . LEU D 1 147 ? -1.66578 24.04330 -6.05161 1.000 41.28440 123 LEU D C 1
ATOM 8660 O O . LEU D 1 147 ? -2.42237 23.30158 -6.68817 1.000 42.14237 123 LEU D O 1
ATOM 8676 N N . THR D 1 148 ? -1.14943 25.15442 -6.56567 1.000 35.90353 124 THR D N 1
ATOM 8677 C CA . THR D 1 148 ? -1.48529 25.55369 -7.92960 1.000 35.88888 124 THR D CA 1
ATOM 8678 C C . THR D 1 148 ? -0.21323 25.72629 -8.74593 1.000 34.85855 124 THR D C 1
ATOM 8679 O O . THR D 1 148 ? 0.67403 26.49811 -8.34290 1.000 32.79521 124 THR D O 1
ATOM 8690 N N . PRO D 1 149 ? -0.06597 25.02027 -9.87150 1.000 32.81097 125 PRO D N 1
ATOM 8691 C CA . PRO D 1 149 ? 1.16803 25.13804 -10.67223 1.000 38.74175 125 PRO D CA 1
ATOM 8692 C C . PRO D 1 149 ? 1.42209 26.56363 -11.13608 1.000 31.47343 125 PRO D C 1
ATOM 8693 O O . PRO D 1 149 ? 0.49039 27.31805 -11.43079 1.000 33.23616 125 PRO D O 1
ATOM 8704 N N . VAL D 1 150 ? 2.70649 26.93162 -11.17448 1.000 32.11386 126 VAL D N 1
ATOM 8705 C CA . VAL D 1 150 ? 3.12494 28.27014 -11.56429 1.000 35.42742 126 VAL D CA 1
ATOM 8706 C C . VAL D 1 150 ? 4.34818 28.13867 -12.46122 1.000 33.14040 126 VAL D C 1
ATOM 8707 O O . VAL D 1 150 ? 5.08540 27.15259 -12.39994 1.000 31.92785 126 VAL D O 1
ATOM 8720 N N . GLU D 1 151 ? 4.54912 29.16149 -13.29324 1.000 34.52313 127 GLU D N 1
ATOM 8721 C CA . GLU D 1 151 ? 5.70300 29.19941 -14.18175 1.000 37.96597 127 GLU D CA 1
ATOM 8722 C C . GLU D 1 151 ? 6.99220 28.99635 -13.40303 1.000 36.35081 127 GLU D C 1
ATOM 8723 O O . GLU D 1 151 ? 7.16980 29.53330 -12.30700 1.000 36.06178 127 GLU D O 1
ATOM 8735 N N . VAL D 1 152 ? 7.90026 28.20158 -13.96733 1.000 35.19172 128 VAL D N 1
ATOM 8736 C CA . VAL D 1 152 ? 9.22723 28.08524 -13.37664 1.000 36.02734 128 VAL D CA 1
ATOM 8737 C C . VAL D 1 152 ? 9.80821 29.48286 -13.19492 1.000 31.83134 128 VAL D C 1
ATOM 8738 O O . VAL D 1 152 ? 9.90562 30.22568 -14.15916 1.000 33.17701 128 VAL D O 1
ATOM 8751 N N . PRO D 1 153 ? 10.22936 29.86682 -11.98924 1.000 34.72004 129 PRO D N 1
ATOM 8752 C CA . PRO D 1 153 ? 10.82516 31.19420 -11.80602 1.000 39.34450 129 PRO D CA 1
ATOM 8753 C C . PRO D 1 153 ? 12.00259 31.41275 -12.74458 1.000 37.30254 129 PRO D C 1
ATOM 8754 O O . PRO D 1 153 ? 12.78301 30.49552 -13.00853 1.000 39.36664 129 PRO D O 1
ATOM 8765 N N . ASP D 1 154 ? 12.14825 32.65033 -13.21223 1.000 39.12552 130 ASP D N 1
ATOM 8766 C CA . ASP D 1 154 ? 13.18834 32.95521 -14.19145 1.000 50.43613 130 ASP D CA 1
ATOM 8767 C C . ASP D 1 154 ? 14.57325 32.60142 -13.65688 1.000 41.03014 130 ASP D C 1
ATOM 8768 O O . ASP D 1 154 ? 15.40854 32.06962 -14.39444 1.000 40.64228 130 ASP D O 1
ATOM 8777 N N . GLU D 1 155 ? 14.83233 32.88470 -12.37667 1.000 43.00765 131 GLU D N 1
ATOM 8778 C CA . GLU D 1 155 ? 16.14732 32.60249 -11.80689 1.000 42.05709 131 GLU D CA 1
ATOM 8779 C C . GLU D 1 155 ? 16.45557 31.12002 -11.86739 1.000 39.33637 131 GLU D C 1
ATOM 8780 O O . GLU D 1 155 ? 17.59633 30.71792 -12.11974 1.000 36.64624 131 GLU D O 1
ATOM 8792 N N . LEU D 1 156 ? 15.45465 30.28942 -11.61032 1.000 35.25363 132 LEU D N 1
ATOM 8793 C CA . LEU D 1 156 ? 15.67844 28.86038 -11.59179 1.000 34.27055 132 LEU D CA 1
ATOM 8794 C C . LEU D 1 156 ? 15.79906 28.31726 -13.01606 1.000 35.90867 132 LEU D C 1
ATOM 8795 O O . LEU D 1 156 ? 16.62998 27.43551 -13.28477 1.000 34.55349 132 LEU D O 1
ATOM 8811 N N . ARG D 1 157 ? 15.00971 28.85060 -13.94184 1.000 35.80492 133 ARG D N 1
ATOM 8812 C CA . ARG D 1 157 ? 15.14450 28.43470 -15.33476 1.000 39.20700 133 ARG D CA 1
ATOM 8813 C C . ARG D 1 157 ? 16.56617 28.68620 -15.83023 1.000 37.47615 133 ARG D C 1
ATOM 8814 O O . ARG D 1 157 ? 17.20597 27.80621 -16.42098 1.000 38.04107 133 ARG D O 1
ATOM 8835 N N . THR D 1 158 ? 17.07796 29.88234 -15.57425 1.000 35.28476 134 THR D N 1
ATOM 8836 C CA . THR D 1 158 ? 18.41711 30.23885 -16.03601 1.000 42.14624 134 THR D CA 1
ATOM 8837 C C . THR D 1 158 ? 19.49425 29.37857 -15.38957 1.000 42.08881 134 THR D C 1
ATOM 8838 O O . THR D 1 158 ? 20.42684 28.94247 -16.07012 1.000 38.45109 134 THR D O 1
ATOM 8849 N N . ALA D 1 159 ? 19.38478 29.11763 -14.08024 1.000 36.27232 135 ALA D N 1
ATOM 8850 C CA . ALA D 1 159 ? 20.37405 28.28285 -13.40221 1.000 37.08455 135 ALA D CA 1
ATOM 8851 C C . ALA D 1 159 ? 20.36113 26.85116 -13.92869 1.000 37.48031 135 ALA D C 1
ATOM 8852 O O . ALA D 1 159 ? 21.42059 26.24236 -14.10648 1.000 33.24001 135 ALA D O 1
ATOM 8859 N N . LEU D 1 160 ? 19.16847 26.29497 -14.17571 1.000 35.73152 136 LEU D N 1
ATOM 8860 C CA . LEU D 1 160 ? 19.06961 24.91844 -14.65333 1.000 35.83770 136 LEU D CA 1
ATOM 8861 C C . LEU D 1 160 ? 19.61728 24.79669 -16.05902 1.000 39.87532 136 LEU D C 1
ATOM 8862 O O . LEU D 1 160 ? 20.17076 23.74720 -16.42347 1.000 40.46507 136 LEU D O 1
ATOM 8878 N N . ASP D 1 161 ? 19.51411 25.87542 -16.84160 1.000 37.34391 137 ASP D N 1
ATOM 8879 C CA . ASP D 1 161 ? 19.92021 25.83267 -18.23004 1.000 37.56356 137 ASP D CA 1
ATOM 8880 C C . ASP D 1 161 ? 21.41332 25.57597 -18.36741 1.000 42.52951 137 ASP D C 1
ATOM 8881 O O . ASP D 1 161 ? 21.86821 25.06380 -19.40017 1.000 40.13407 137 ASP D O 1
ATOM 8890 N N . ALA D 1 162 ? 22.18633 25.93747 -17.34789 1.000 42.19853 138 ALA D N 1
ATOM 8891 C CA . ALA D 1 162 ? 23.61351 25.66679 -17.36899 1.000 41.49830 138 ALA D CA 1
ATOM 8892 C C . ALA D 1 162 ? 23.89967 24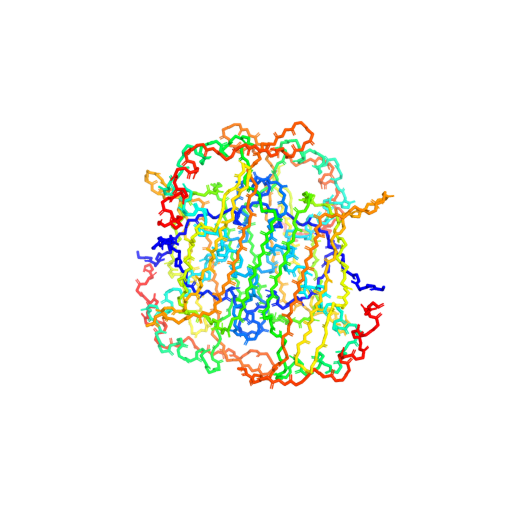.17048 -17.39310 1.000 36.46413 138 ALA D C 1
ATOM 8893 O O . ALA D 1 162 ? 25.02147 23.77457 -17.75709 1.000 37.02641 138 ALA D O 1
ATOM 8900 N N . TYR D 1 163 ? 22.90725 23.33779 -17.03383 1.000 37.90229 139 TYR D N 1
ATOM 8901 C CA . TYR D 1 163 ? 23.06585 21.88691 -16.95041 1.000 47.76368 139 TYR D CA 1
ATOM 8902 C C . TYR D 1 163 ? 22.23988 21.15416 -17.99003 1.000 46.57469 139 TYR D C 1
ATOM 8903 O O . TYR D 1 163 ? 21.95878 19.94976 -17.82718 1.000 41.04017 139 TYR D O 1
ATOM 8921 N N . ALA D 1 164 ? 21.84328 21.87021 -19.05193 1.000 35.99283 140 ALA D N 1
ATOM 8922 C CA . ALA D 1 164 ? 21.11276 21.36878 -20.18889 1.000 46.54919 140 ALA D CA 1
ATOM 8923 C C . ALA D 1 164 ? 22.06540 21.10028 -21.34463 1.000 48.31534 140 ALA D C 1
ATOM 8924 O O . ALA D 1 164 ? 23.17282 21.64565 -21.38690 1.000 49.46349 140 ALA D O 1
ATOM 8931 N N . PRO D 1 165 ? 21.65669 20.27193 -22.30972 1.000 57.46313 141 PRO D N 1
ATOM 8932 C CA . PRO D 1 165 ? 22.50135 20.02981 -23.49444 1.000 62.26205 141 PRO D CA 1
ATOM 8933 C C . PRO D 1 165 ? 22.91132 21.31692 -24.20142 1.000 59.00144 141 PRO D C 1
ATOM 8934 O O . PRO D 1 165 ? 22.16767 22.29878 -24.23076 1.000 67.94079 141 PRO D O 1
ATOM 8945 N N . ASP D 1 166 ? 24.11867 21.29704 -24.76595 1.000 64.66255 142 ASP D N 1
ATOM 8946 C CA . ASP D 1 166 ? 24.65819 22.39491 -25.57998 1.000 78.55565 142 ASP D CA 1
ATOM 8947 C C . ASP D 1 166 ? 24.62589 22.04209 -27.06749 1.000 68.91767 142 ASP D C 1
ATOM 8948 O O . ASP D 1 166 ? 23.76123 22.50653 -27.81706 1.000 81.88319 142 ASP D O 1
#

Nearest PDB structures (foldseek):
  5vpj-assembly3_L  TM=9.927E-01  e=5.187E-24  Actinomadura verrucosospora
  5vpj-assembly2_F  TM=9.837E-01  e=4.910E-24  Actinomadura verrucosospora
  5vpj-assembly1_A  TM=9.793E-01  e=4.910E-24  Actinomadura verrucosospora
  5vpj-assembly2_G  TM=9.838E-01  e=1.181E-23  Actinomadura verrucosospora
  2xfl-assembly1_D  TM=9.689E-01  e=1.060E-17  Micromonospora chersina

B-factor: mean 44.73, std 18.45, range [19.93, 182.9]

Secondary structure (P-SEA, 3-state):
cbbbbbbccccccccccccccaaaaaaaaaaaaaaaaacccaaaaaaaacccccccccccccccccccccbbbbbbbbbccccccbbbbbbbbbbccccccccccccbbbbbbbcccccccccaaaaaaaaaacc/cbbbbbbccccccccccccccaaaaaaaaaaaaaaaaacccaaaaaaaacccccccccccccccccccccbbbbbbbbbccccccbbbbbbbbbbccccbbbbccccbbbbbbbbbccccbbbbcccaaaaaaaccccccbbbbcccc/cbbbbbbccccccccccccccaaaaaaaaaaaaaaaaaaccaaaaaaaacbbbbbbccccccccccccccbbbbbbbbbccccccbbbbbbbbbbccccccccccccbbbbbbbbbcccbbbbbcccaaaaaaaccccc/cbbbbbbbbcccccccccccccccaaaaaaaaaaaaaaaaaccaaaaaaaaccbbbbbccccccccccccccbbbbbbbbbccccccbbbbbbbbbbccccccccccbbbbbbbcccccccccccccaaaaaaaaaaccc

InterPro domains:
  IPR029069 HotDog domain superfamily [SSF54637] (4-142)

Foldseek 3Di:
DWQKDKDQAAPVQDDPVFFGDVCVVVVVVVVRVVVLCVVQPVVQVVVVVPFKDWAWPDKWKDFAATHGHRFMKMWIWAWDDFDFFKTKIKIWIWGDDPDDTDTGMIMMIMIGICTVNHGGTDDPSRVVSRVVRYD/DWQKDKDQAAPVQDDPVQFGDVCVVVVVVVVRVVVLCVVFPVVQVVCVVPFKDKAWPDKDKDFAATHHHRWMKIWTKAWPDDDFFKTKIKIWIWGCRPHDTDTGMIMMIMIGIFGQDPVGTHGHGDDPSVVVSRVVRYDDDDDDPDDD/DWQKDKDQAAPVQADPVQFGDVCVVVVVVVVRVVVLCVVQPVVQVVCVVPWKDKAWPDKDKDFAATHGHRWMKMKTKAWPDFDFFKTKIKIWIWGVRDDDTDTGMIMMIMIGMWTDDPPDTHGGTDDPSRVVSRVVRYD/DFAWQKDKDQAAPVQADPVQFGDPCVVVVVVVVRVVVLCVVQPVVLVVCVVDFKDKAWPDKDKDFADTDGGRWMKIWIKAWPDDDFFKTKIKIWIDGDDDDHTTMIMMIMIGIFGQDPVGTHGHGDDPSVVVSRVNRYDD

Radius of gyration: 23.57 Å; Cα contacts (8 Å, |Δi|>4): 1330; chains: 4; bounding box: 60×56×83 Å

Organism: Actinomadura verrucosospora (NCBI:txid46165)

Sequence (562 aa):
AYFEYRHLVTFADTNLVGNVYFTNYLLSWQGACAEERFLAEKAPKTVARMHDDLALVTSSCSCEFFSELYALDTVSVRMSLVGIDFHQITMMGFEYYRVTDGPARLVARGEQTVACTLRLTPVEVPDELRTALDAYAPAYFEYRHLVTFADTNLVGNVYFTNYLSWQGACAEERFLAEKAPKTVARMHDDLALVTSSCSCEEFFSELYALDTVSVRMSLVGIDFHQITMMGFEYYRVTDGPARLVARGEQTVACTLRAEDGLTPVEVPDELRTALDAYAPDPHGALRPRAYFEYRHLVTFADTNLVGNVYFTNYLLSWQGACAEERRFLAEKAPKTVARMHDDLALVTSSCSCEFFSELYALDTVSVRMSLVGIDFHHQITMMGFEYYRVTDGPARLVARRGEQTVACTLRAEDGLTPVEVPDELRTALDAYAPMRAYFEYRHLVTFADTNLVGNVYFTNYLSWQGACAEERRFLAEKAPKTVARMHDDLALVTSSCSCEEFFSELYALDTVSVRMSLVGIDFHHQQITMMGFEYYRVTPARLVARGEQTVACTLRAEDGLTPVEVPDELRTALDAYAPD

Solvent-accessible surface area: 25259 Å² total; per-residue (Å²): 95,111,13,63,18,130,37,40,0,18,31,41,14,1,8,64,35,23,14,8,20,14,12,29,6,0,29,9,1,9,8,0,29,8,70,2,12,44,104,88,0,80,152,3,19,56,98,31,130,123,60,6,9,38,26,25,28,38,6,41,1,81,28,98,59,28,0,85,11,42,27,38,0,0,0,48,1,38,10,81,28,52,77,137,87,61,4,27,12,8,6,60,0,36,42,19,92,164,38,122,45,171,57,1,0,104,10,76,14,18,26,19,1,6,46,118,85,81,97,33,97,9,17,117,41,2,67,100,15,5,73,67,26,42,161,112,100,12,58,33,134,40,37,1,18,36,40,15,1,7,51,11,23,15,8,19,16,10,29,6,0,29,9,0,7,10,0,31,7,98,4,10,49,92,91,0,90,153,3,23,57,123,44,142,99,44,10,9,37,25,23,28,34,5,38,4,78,28,94,51,22,0,71,11,29,7,32,0,0,0,46,2,39,11,87,28,39,107,115,42,53,6,27,11,11,5,73,0,37,35,15,54,121,53,111,50,132,75,0,0,138,7,70,13,16,25,9,0,4,61,88,47,125,107,21,47,76,70,44,107,4,38,114,40,3,76,100,16,5,78,69,29,45,102,122,139,182,67,99,178,169,109,157,96,104,18,53,39,142,30,37,1,14,26,40,14,1,7,66,45,22,14,8,20,15,11,29,6,0,28,10,0,7,12,0,31,13,102,4,15,41,90,103,0,84,154,2,23,58,96,33,152,122,60,6,3,27,26,23,29,35,6,37,1,90,30,100,56,28,0,87,19,40,13,34,0,0,0,48,2,39,10,80,30,48,66,136,102,75,4,22,10,10,3,57,0,39,54,28,66,129,52,95,38,146,57,1,0,107,8,71,14,15,28,22,1,6,49,74,43,165,141,18,50,63,96,37,104,7,15,119,45,5,70,101,16,5,79,75,27,41,158,200,67,45,109,18,68,22,135,38,46,0,22,19,41,14,1,8,58,48,19,16,9,23,13,12,29,7,0,29,9,0,7,7,0,31,11,40,3,12,44,113,87,0,84,160,2,21,52,99,41,145,118,59,6,10,27,27,23,34,32,5,36,4,65,30,96,61,43,0,108,22,44,23,33,0,0,0,53,2,22,5,88,28,52,70,116,66,68,8,21,12,13,5,69,0,40,87,46,55,91,50,153,78,2,0,128,10,66,13,16,28,18,0,4,45,99,47,183,145,28,40,69,77,45,73,0,30,110,47,3,64,100,15,5,72,67,25,26,99,162